Protein AF-D1CE27-F1 (afdb_monomer_lite)

Structure (mmCIF, N/CA/C/O backbone):
data_AF-D1CE27-F1
#
_entry.id   AF-D1CE27-F1
#
loop_
_atom_site.group_PDB
_atom_site.id
_atom_site.type_symbol
_atom_site.label_atom_id
_atom_site.label_alt_id
_atom_site.label_comp_id
_atom_site.label_asym_id
_atom_site.label_entity_id
_atom_site.label_seq_id
_atom_site.pdbx_PDB_ins_code
_atom_site.Cartn_x
_atom_site.Cartn_y
_atom_site.Cartn_z
_atom_site.occupancy
_atom_site.B_iso_or_equiv
_atom_site.auth_seq_id
_atom_site.auth_comp_id
_atom_site.auth_asym_id
_atom_site.auth_atom_id
_atom_site.pdbx_PDB_model_num
ATOM 1 N N . MET A 1 1 ? 50.971 10.036 -30.868 1.00 42.34 1 MET A N 1
ATOM 2 C CA . MET A 1 1 ? 50.004 11.105 -30.540 1.00 42.34 1 MET A CA 1
ATOM 3 C C . MET A 1 1 ? 48.615 10.628 -30.935 1.00 42.34 1 MET A C 1
ATOM 5 O O . MET A 1 1 ? 48.272 10.654 -32.108 1.00 42.34 1 MET A O 1
ATOM 9 N N . SER A 1 2 ? 47.862 10.082 -29.981 1.00 42.66 2 SER A N 1
ATOM 10 C CA . SER A 1 2 ? 46.478 9.642 -30.173 1.00 42.66 2 SER A CA 1
ATOM 11 C C . SER A 1 2 ? 45.560 10.863 -30.119 1.00 42.66 2 SER A C 1
ATOM 13 O O . SER A 1 2 ? 45.351 11.452 -29.061 1.00 42.66 2 SER A O 1
ATOM 15 N N . GLY A 1 3 ? 45.045 11.283 -31.276 1.00 44.44 3 GLY A N 1
ATOM 16 C CA . GLY A 1 3 ? 44.043 12.343 -31.346 1.00 44.44 3 GLY A CA 1
ATOM 17 C C . GLY A 1 3 ? 42.770 11.903 -30.628 1.00 44.44 3 GLY A C 1
ATOM 18 O O . GLY A 1 3 ? 42.141 10.922 -31.026 1.00 44.44 3 GLY A O 1
ATOM 19 N N . ILE A 1 4 ? 42.394 12.620 -29.570 1.00 43.59 4 ILE A N 1
ATOM 20 C CA . ILE A 1 4 ? 41.091 12.473 -28.922 1.00 43.59 4 ILE A CA 1
ATOM 21 C C . ILE A 1 4 ? 40.048 12.911 -29.956 1.00 43.59 4 ILE A C 1
ATOM 23 O O . ILE A 1 4 ? 39.836 14.104 -30.171 1.00 43.59 4 ILE A O 1
ATOM 27 N N . ARG A 1 5 ? 39.421 11.949 -30.648 1.00 45.38 5 ARG A N 1
ATOM 28 C CA . ARG A 1 5 ? 38.215 12.218 -31.438 1.00 45.38 5 ARG A CA 1
ATOM 29 C C . ARG A 1 5 ? 37.127 12.633 -30.460 1.00 45.38 5 ARG A C 1
ATOM 31 O O . ARG A 1 5 ? 36.510 11.787 -29.818 1.00 45.38 5 ARG A O 1
ATOM 38 N N . VAL A 1 6 ? 36.892 13.936 -30.361 1.00 44.88 6 VAL A N 1
ATOM 39 C CA . VAL A 1 6 ? 35.647 14.471 -29.820 1.00 44.88 6 VAL A CA 1
ATOM 40 C C . VAL A 1 6 ? 34.562 14.024 -30.793 1.00 44.88 6 VAL A C 1
ATOM 42 O O . VAL A 1 6 ? 34.416 14.590 -31.874 1.00 44.88 6 VAL A O 1
ATOM 45 N N . THR A 1 7 ? 33.862 12.937 -30.469 1.00 57.25 7 THR A N 1
ATOM 46 C CA . THR A 1 7 ? 32.623 12.586 -31.162 1.00 57.25 7 THR A CA 1
ATOM 47 C C . THR A 1 7 ? 31.705 13.786 -31.012 1.00 57.25 7 THR A C 1
ATOM 49 O O . THR A 1 7 ? 31.357 14.149 -29.886 1.00 57.25 7 THR A O 1
ATOM 52 N N . SER A 1 8 ? 31.400 14.449 -32.127 1.00 57.78 8 SER A N 1
ATOM 53 C CA . SER A 1 8 ? 30.480 15.576 -32.158 1.00 57.78 8 SER A CA 1
ATOM 54 C C . SER A 1 8 ? 29.215 15.192 -31.399 1.00 57.78 8 SER A C 1
ATOM 56 O O . SER A 1 8 ? 28.663 14.107 -31.589 1.00 57.78 8 SER A O 1
ATOM 58 N N . TYR A 1 9 ? 28.809 16.056 -30.472 1.00 59.25 9 TYR A N 1
ATOM 59 C CA . TYR A 1 9 ? 27.619 15.862 -29.659 1.00 59.25 9 TYR A CA 1
ATOM 60 C C . TYR A 1 9 ? 26.409 15.865 -30.598 1.00 59.25 9 TYR A C 1
ATOM 62 O O . TYR A 1 9 ? 25.893 16.923 -30.952 1.00 59.25 9 TYR A O 1
ATOM 70 N N . GLN A 1 10 ? 25.994 14.689 -31.073 1.00 70.81 10 GLN A N 1
ATOM 71 C CA . GLN A 1 10 ? 24.724 14.556 -31.771 1.00 70.81 10 GLN A CA 1
ATOM 72 C C . GLN A 1 10 ? 23.643 14.914 -30.751 1.00 70.81 10 GLN A C 1
ATOM 74 O O . GLN A 1 10 ? 23.506 14.264 -29.709 1.00 70.81 10 GLN A O 1
ATOM 79 N N . GLY A 1 11 ? 22.954 16.030 -31.002 1.00 79.31 11 GLY A N 1
ATOM 80 C CA . GLY A 1 11 ? 21.844 16.475 -30.170 1.00 79.31 11 GLY A CA 1
ATOM 81 C C . GLY A 1 11 ? 20.825 15.349 -30.016 1.00 79.31 11 GLY A C 1
ATOM 82 O O . GLY A 1 11 ? 20.609 14.574 -30.946 1.00 79.31 11 GLY A O 1
ATOM 83 N N . VAL A 1 12 ? 20.228 15.234 -28.828 1.00 83.88 12 VAL A N 1
ATOM 84 C CA . VAL A 1 12 ? 19.173 14.242 -28.595 1.00 83.88 12 VAL A CA 1
ATOM 85 C C . VAL A 1 12 ? 18.001 14.563 -29.519 1.00 83.88 12 VAL A C 1
ATOM 87 O O . VAL A 1 12 ? 17.524 15.697 -29.522 1.00 83.88 12 VAL A O 1
ATOM 90 N N . ASP A 1 13 ? 17.537 13.581 -30.293 1.00 89.75 13 ASP A N 1
ATOM 91 C CA . ASP A 1 13 ? 16.395 13.761 -31.189 1.00 89.75 13 ASP A CA 1
ATOM 92 C C . ASP A 1 13 ? 15.108 13.997 -30.366 1.00 89.75 13 ASP A C 1
ATOM 94 O O . ASP A 1 13 ? 14.657 13.081 -29.664 1.00 89.75 13 ASP A O 1
ATOM 98 N N . PRO A 1 14 ? 14.480 15.191 -30.437 1.00 92.75 14 PRO A N 1
ATOM 99 C CA . PRO A 1 14 ? 13.292 15.514 -29.646 1.00 92.75 14 PRO A CA 1
ATOM 100 C C . PRO A 1 14 ? 12.110 14.577 -29.926 1.00 92.75 14 PRO A C 1
ATOM 102 O O . PRO A 1 14 ? 11.254 14.374 -29.061 1.00 92.75 14 PRO A O 1
ATOM 105 N N . ARG A 1 15 ? 12.071 13.951 -31.108 1.00 92.94 15 ARG A N 1
ATOM 106 C CA . ARG A 1 15 ? 11.017 13.008 -31.502 1.00 92.94 15 ARG A CA 1
ATOM 107 C C . ARG A 1 15 ? 10.987 11.764 -30.613 1.00 92.94 15 ARG A C 1
ATOM 109 O O . ARG A 1 15 ? 9.914 11.208 -30.394 1.00 92.94 15 ARG A O 1
ATOM 116 N N . ARG A 1 16 ? 12.128 11.357 -30.037 1.00 90.00 16 ARG A N 1
ATOM 117 C CA . ARG A 1 16 ? 12.196 10.218 -29.103 1.00 90.00 16 ARG A CA 1
ATOM 118 C C . ARG A 1 16 ? 11.459 10.493 -27.795 1.00 90.00 16 ARG A C 1
ATOM 120 O O . ARG A 1 16 ? 10.791 9.601 -27.278 1.00 90.00 16 ARG A O 1
ATOM 127 N N . PHE A 1 17 ? 11.514 11.723 -27.286 1.00 93.81 17 PHE A N 1
ATOM 128 C CA . PHE A 1 17 ? 10.766 12.101 -26.084 1.00 93.81 17 PHE A CA 1
ATOM 129 C C . PHE A 1 17 ? 9.259 12.140 -26.337 1.00 93.81 17 PHE A C 1
ATOM 131 O O . PHE A 1 17 ? 8.487 11.696 -25.490 1.00 93.81 17 PHE A O 1
ATOM 138 N N . ILE A 1 18 ? 8.842 12.602 -27.521 1.00 95.56 18 ILE A N 1
ATOM 139 C CA . ILE A 1 18 ? 7.433 12.577 -27.937 1.00 95.56 18 ILE A CA 1
ATOM 140 C C . ILE A 1 18 ? 6.941 11.128 -28.057 1.00 95.56 18 ILE A C 1
ATOM 142 O O . ILE A 1 18 ? 5.875 10.805 -27.536 1.00 95.56 18 ILE A O 1
ATOM 146 N N . ALA A 1 19 ? 7.731 10.237 -28.667 1.00 93.62 19 ALA A N 1
ATOM 147 C CA . ALA A 1 19 ? 7.418 8.808 -28.724 1.00 93.62 19 ALA A CA 1
ATOM 148 C C . ALA A 1 19 ? 7.296 8.190 -27.320 1.00 93.62 19 ALA A C 1
ATOM 150 O O . ALA A 1 19 ? 6.345 7.459 -27.055 1.00 93.62 19 ALA A O 1
ATOM 151 N N . GLY A 1 20 ? 8.202 8.538 -26.398 1.00 92.69 20 GLY A N 1
ATOM 152 C CA . GLY A 1 20 ? 8.133 8.121 -24.996 1.00 92.69 20 GLY A CA 1
ATOM 153 C C . GLY A 1 20 ? 6.861 8.594 -24.287 1.00 92.69 20 GLY A C 1
ATOM 154 O O . GLY A 1 20 ? 6.194 7.796 -23.627 1.00 92.69 20 GLY A O 1
ATOM 155 N N . PHE A 1 21 ? 6.482 9.863 -24.465 1.00 95.94 21 PHE A N 1
ATOM 156 C CA . PHE A 1 21 ? 5.242 10.432 -23.926 1.00 95.94 21 PHE A CA 1
ATOM 157 C C . PHE A 1 21 ? 3.998 9.705 -24.456 1.00 95.94 21 PHE A C 1
ATOM 159 O O . PHE A 1 21 ? 3.136 9.284 -23.680 1.00 95.94 21 PHE A O 1
ATOM 166 N N . LEU A 1 22 ? 3.924 9.507 -25.777 1.00 96.56 22 LEU A N 1
ATOM 167 C CA . LEU A 1 22 ? 2.814 8.805 -26.424 1.00 96.56 22 LEU A CA 1
ATOM 168 C C . LEU A 1 22 ? 2.750 7.334 -26.017 1.00 96.56 22 LEU A C 1
ATOM 170 O O . LEU A 1 22 ? 1.651 6.813 -25.834 1.00 96.56 22 LEU A O 1
ATOM 174 N N . ALA A 1 23 ? 3.892 6.675 -25.806 1.00 94.88 23 ALA A N 1
ATOM 175 C CA . ALA A 1 23 ? 3.933 5.320 -25.268 1.00 94.88 23 ALA A CA 1
ATOM 176 C C . ALA A 1 23 ? 3.312 5.256 -23.866 1.00 94.88 23 ALA A C 1
ATOM 178 O O . ALA A 1 23 ? 2.470 4.399 -23.605 1.00 94.88 23 ALA A O 1
ATOM 179 N N . GLY A 1 24 ? 3.638 6.218 -22.996 1.00 92.25 24 GLY A N 1
ATOM 180 C CA . GLY A 1 24 ? 3.011 6.361 -21.681 1.00 92.25 24 GLY A CA 1
ATOM 181 C C . GLY A 1 24 ? 1.487 6.521 -21.752 1.00 92.25 24 GLY A C 1
ATOM 182 O O . GLY A 1 24 ? 0.755 5.802 -21.072 1.00 92.25 24 GLY A O 1
ATOM 183 N N . ILE A 1 25 ? 0.993 7.406 -22.625 1.00 95.31 25 ILE A N 1
ATOM 184 C CA . ILE A 1 25 ? -0.452 7.583 -22.865 1.00 95.31 25 ILE A CA 1
ATOM 185 C C . ILE A 1 25 ? -1.092 6.299 -23.403 1.00 95.31 25 ILE A C 1
ATOM 187 O O . ILE A 1 25 ? -2.183 5.926 -22.971 1.00 95.31 25 ILE A O 1
ATOM 191 N N . SER A 1 26 ? -0.413 5.604 -24.316 1.00 96.38 26 SER A N 1
ATOM 192 C CA . SER A 1 26 ? -0.921 4.383 -24.949 1.00 96.38 26 SER A CA 1
ATOM 193 C C . SER A 1 26 ? -1.110 3.255 -23.932 1.00 96.38 26 SER A C 1
ATOM 195 O O . SER A 1 26 ? -2.104 2.535 -24.001 1.00 96.38 26 SER A O 1
ATOM 197 N N . ILE A 1 27 ? -0.227 3.148 -22.930 1.00 92.62 27 ILE A N 1
ATOM 198 C CA . ILE A 1 27 ? -0.404 2.219 -21.802 1.00 92.62 27 ILE A CA 1
ATOM 199 C C . ILE A 1 27 ? -1.678 2.546 -21.019 1.00 92.62 27 ILE A C 1
ATOM 201 O O . ILE A 1 27 ? -2.446 1.640 -20.707 1.00 92.62 27 ILE A O 1
ATOM 205 N N . VAL A 1 28 ? -1.936 3.823 -20.714 1.00 91.00 28 VAL A N 1
ATOM 206 C CA . VAL A 1 28 ? -3.157 4.220 -19.990 1.00 91.00 28 VAL A CA 1
ATOM 207 C C . VAL A 1 28 ? -4.399 3.895 -20.806 1.00 91.00 28 VAL A C 1
ATOM 209 O O . VAL A 1 28 ? -5.329 3.307 -20.267 1.00 91.00 28 VAL A O 1
ATOM 212 N N . LEU A 1 29 ? -4.409 4.217 -22.103 1.00 92.06 29 LEU A N 1
ATOM 213 C CA . LEU A 1 29 ? -5.521 3.865 -22.991 1.00 92.06 29 LEU A CA 1
ATOM 214 C C . LEU A 1 29 ? -5.765 2.356 -23.011 1.00 92.06 29 LEU A C 1
ATOM 216 O O . LEU A 1 29 ? -6.909 1.921 -22.911 1.00 92.06 29 LEU A O 1
ATOM 220 N N . PHE A 1 30 ? -4.698 1.562 -23.088 1.00 92.06 30 PHE A N 1
ATOM 221 C CA . PHE A 1 30 ? -4.786 0.107 -23.066 1.00 92.06 30 PHE A CA 1
ATOM 222 C C . PHE A 1 30 ? -5.355 -0.421 -21.740 1.00 92.06 30 PHE A C 1
ATOM 224 O O . PHE A 1 30 ? -6.255 -1.258 -21.746 1.00 92.06 30 PHE A O 1
ATOM 231 N N . LEU A 1 31 ? -4.901 0.106 -20.599 1.00 88.62 31 LEU A N 1
ATOM 232 C CA . LEU A 1 31 ? -5.427 -0.267 -19.282 1.00 88.62 31 LEU A CA 1
ATOM 233 C C . LEU A 1 31 ? -6.888 0.153 -19.096 1.00 88.62 31 LEU A C 1
ATOM 235 O O . LEU A 1 31 ? -7.681 -0.627 -18.574 1.00 88.62 31 LEU A O 1
ATOM 239 N N . LEU A 1 32 ? -7.264 1.353 -19.546 1.00 88.25 32 LEU A N 1
ATOM 240 C CA . LEU A 1 32 ? -8.654 1.813 -19.526 1.00 88.25 32 LEU A CA 1
ATOM 241 C C . LEU A 1 32 ? -9.537 0.949 -20.425 1.00 88.25 32 LEU A C 1
ATOM 243 O O . LEU A 1 32 ? -10.666 0.660 -20.047 1.00 88.25 32 LEU A O 1
ATOM 247 N N . LEU A 1 33 ? -9.031 0.500 -21.576 1.00 88.25 33 LEU A N 1
ATOM 248 C CA . LEU A 1 33 ? -9.747 -0.418 -22.458 1.00 88.25 33 LEU A CA 1
ATOM 249 C C . LEU A 1 33 ? -9.967 -1.777 -21.782 1.00 88.25 33 LEU A C 1
ATOM 251 O O . LEU A 1 33 ? -11.083 -2.288 -21.809 1.00 88.25 33 LEU A O 1
ATOM 255 N N . ILE A 1 34 ? -8.939 -2.336 -21.131 1.00 86.50 34 ILE A N 1
ATOM 256 C CA . ILE A 1 34 ? -9.069 -3.576 -20.349 1.00 86.50 34 ILE A CA 1
ATOM 257 C C . ILE A 1 34 ? -10.087 -3.391 -19.226 1.00 86.50 34 ILE A C 1
ATOM 259 O O . ILE A 1 34 ? -10.977 -4.221 -19.065 1.00 86.50 34 ILE A O 1
ATOM 263 N N . PHE A 1 35 ? -9.986 -2.306 -18.458 1.00 81.88 35 PHE A N 1
ATOM 264 C CA . PHE A 1 35 ? -10.906 -2.040 -17.358 1.00 81.88 35 PHE A CA 1
ATOM 265 C C . PHE A 1 35 ? -12.338 -1.842 -17.856 1.00 81.88 35 PHE A C 1
ATOM 267 O O . PHE A 1 35 ? -13.260 -2.420 -17.293 1.00 81.88 35 PHE A O 1
ATOM 274 N N . ALA A 1 36 ? -12.531 -1.091 -18.940 1.00 82.38 36 ALA A N 1
ATOM 275 C CA . ALA A 1 36 ? -13.829 -0.931 -19.578 1.00 82.38 36 ALA A CA 1
ATOM 276 C C . ALA A 1 36 ? -14.390 -2.281 -20.034 1.00 82.38 36 ALA A C 1
ATOM 278 O O . ALA A 1 36 ? -15.572 -2.528 -19.843 1.00 82.38 36 ALA A O 1
ATOM 279 N N . LEU A 1 37 ? -13.555 -3.179 -20.565 1.00 83.38 37 LEU A N 1
ATOM 280 C CA . LEU A 1 37 ? -13.966 -4.522 -20.971 1.00 83.38 37 LEU A CA 1
ATOM 281 C C . LEU A 1 37 ? -14.312 -5.409 -19.764 1.00 83.38 37 LEU A C 1
ATOM 283 O O . LEU A 1 37 ? -15.305 -6.131 -19.808 1.00 83.38 37 LEU A O 1
ATOM 287 N N . LEU A 1 38 ? -13.563 -5.323 -18.662 1.00 81.38 38 LEU A N 1
ATOM 288 C CA . LEU A 1 38 ? -13.864 -6.032 -17.411 1.00 81.38 38 LEU A CA 1
ATOM 289 C C . LEU A 1 38 ? -15.158 -5.530 -16.760 1.00 81.38 38 LEU A C 1
ATOM 291 O O . LEU A 1 38 ? -16.004 -6.327 -16.366 1.00 81.38 38 LEU A O 1
ATOM 295 N N . VAL A 1 39 ? -15.347 -4.212 -16.686 1.00 77.69 39 VAL A N 1
ATOM 296 C CA . VAL A 1 39 ? -16.586 -3.609 -16.177 1.00 77.69 39 VAL A CA 1
ATOM 297 C C . VAL A 1 39 ? -17.750 -3.921 -17.103 1.00 77.69 39 VAL A C 1
ATOM 299 O O . VAL A 1 39 ? -18.829 -4.244 -16.624 1.00 77.69 39 VAL A O 1
ATOM 302 N N . PHE A 1 40 ? -17.543 -3.872 -18.419 1.00 78.94 40 PHE A N 1
ATOM 303 C CA . PHE A 1 40 ? -18.570 -4.244 -19.378 1.00 78.94 40 PHE A CA 1
ATOM 304 C C . PHE A 1 40 ? -18.945 -5.712 -19.212 1.00 78.94 40 PHE A C 1
ATOM 306 O O . PHE A 1 40 ? -20.118 -6.001 -19.097 1.00 78.94 40 PHE A O 1
ATOM 313 N N . THR A 1 41 ? -17.992 -6.639 -19.114 1.00 79.31 41 THR A N 1
ATOM 314 C CA . THR A 1 41 ? -18.294 -8.073 -18.945 1.00 79.31 41 THR A CA 1
ATOM 315 C C . THR A 1 41 ? -18.958 -8.391 -17.601 1.00 79.31 41 THR A C 1
ATOM 317 O O . THR A 1 41 ? -19.966 -9.097 -17.585 1.00 79.31 41 THR A O 1
ATOM 320 N N . GLY A 1 42 ? -18.463 -7.841 -16.488 1.00 75.75 42 GLY A N 1
ATOM 321 C CA . GLY A 1 42 ? -19.061 -8.035 -15.161 1.00 75.75 42 GLY A CA 1
ATOM 322 C C . GLY A 1 42 ? -20.423 -7.350 -15.014 1.00 75.75 42 GLY A C 1
ATOM 323 O O . GLY A 1 42 ? -21.410 -7.984 -14.646 1.00 75.75 42 GLY A O 1
ATOM 324 N N . GLY A 1 43 ? -20.497 -6.070 -15.379 1.00 76.12 43 GLY A N 1
ATOM 325 C CA . GLY A 1 43 ? -21.721 -5.274 -15.323 1.00 76.12 43 GLY A CA 1
ATOM 326 C C . GLY A 1 43 ? -22.778 -5.740 -16.321 1.00 76.12 43 GLY A C 1
ATOM 327 O O . GLY A 1 43 ? -23.964 -5.694 -16.011 1.00 76.12 43 GLY A O 1
ATOM 328 N N . PHE A 1 44 ? -22.386 -6.259 -17.488 1.00 78.69 44 PHE A N 1
ATOM 329 C CA . PHE A 1 44 ? -23.314 -6.891 -18.428 1.00 78.69 44 PHE A CA 1
ATOM 330 C C . PHE A 1 44 ? -23.961 -8.128 -17.813 1.00 78.69 44 PHE A C 1
ATOM 332 O O . PHE A 1 44 ? -25.160 -8.321 -17.989 1.00 78.69 44 PHE A O 1
ATOM 339 N N . TRP A 1 45 ? -23.217 -8.931 -17.048 1.00 79.00 45 TRP A N 1
ATOM 340 C CA . TRP A 1 45 ? -23.789 -10.093 -16.370 1.00 79.00 45 TRP A CA 1
ATOM 341 C C . TRP A 1 45 ? -24.781 -9.701 -15.271 1.00 79.00 45 TRP A C 1
ATOM 343 O O . TRP A 1 45 ? -25.880 -10.252 -15.219 1.00 79.00 45 TRP A O 1
ATOM 353 N N . GLU A 1 46 ? -24.443 -8.715 -14.435 1.00 75.69 46 GLU A N 1
ATOM 354 C CA . GLU A 1 46 ? -25.376 -8.173 -13.436 1.00 75.69 46 GLU A CA 1
ATOM 355 C C . GLU A 1 46 ? -26.610 -7.555 -14.097 1.00 75.69 46 GLU A C 1
ATOM 357 O O . GLU A 1 46 ? -27.733 -7.859 -13.707 1.00 75.69 46 GLU A O 1
ATOM 362 N N . THR A 1 47 ? -26.418 -6.787 -15.173 1.00 77.50 47 THR A N 1
ATOM 363 C CA . THR A 1 47 ? -27.519 -6.188 -15.938 1.00 77.50 47 THR A CA 1
ATOM 364 C C . THR A 1 47 ? -28.403 -7.268 -16.557 1.00 77.50 47 THR A C 1
ATOM 366 O O . THR A 1 47 ? -29.620 -7.174 -16.472 1.00 77.50 47 THR A O 1
ATOM 369 N N . LEU A 1 48 ? -27.834 -8.325 -17.146 1.00 80.00 48 LEU A N 1
ATOM 370 C CA . LEU A 1 48 ? -28.609 -9.456 -17.662 1.00 80.00 48 LEU A CA 1
ATOM 371 C C . LEU A 1 48 ? -29.375 -10.167 -16.548 1.00 80.00 48 LEU A C 1
ATOM 373 O O . LEU A 1 48 ? -30.530 -10.542 -16.753 1.00 80.00 48 LEU A O 1
ATOM 377 N N . ARG A 1 49 ? -28.765 -10.329 -15.369 1.00 81.00 49 ARG A N 1
ATOM 378 C CA . ARG A 1 49 ? -29.429 -10.908 -14.200 1.00 81.00 49 ARG A CA 1
ATOM 379 C C . ARG A 1 49 ? -30.616 -10.048 -13.778 1.00 81.00 49 ARG A C 1
ATOM 381 O O . ARG A 1 49 ? -31.724 -10.571 -13.671 1.00 81.00 49 ARG A O 1
ATOM 388 N N . ASP A 1 50 ? -30.422 -8.748 -13.613 1.00 77.31 50 ASP A N 1
ATOM 389 C CA . ASP A 1 50 ? -31.463 -7.817 -13.176 1.00 77.31 50 ASP A CA 1
ATOM 390 C C . ASP A 1 50 ? -32.577 -7.678 -14.218 1.00 77.31 50 ASP A C 1
ATOM 392 O O . ASP A 1 50 ? -33.761 -7.728 -13.880 1.00 77.31 50 ASP A O 1
ATOM 396 N N . VAL A 1 51 ? -32.221 -7.622 -15.502 1.00 77.94 51 VAL A N 1
ATOM 397 C CA . VAL A 1 51 ? -33.185 -7.632 -16.605 1.00 77.94 51 VAL A CA 1
ATOM 398 C C . VAL A 1 51 ? -33.958 -8.954 -16.639 1.00 77.94 51 VAL A C 1
ATOM 400 O O . VAL A 1 51 ? -35.169 -8.933 -16.837 1.00 77.94 51 VAL A O 1
ATOM 403 N N . SER A 1 52 ? -33.327 -10.104 -16.370 1.00 78.94 52 SER A N 1
ATOM 404 C CA . SER A 1 52 ? -34.038 -11.391 -16.290 1.00 78.94 52 SER A CA 1
ATOM 405 C C . SER A 1 52 ? -35.079 -11.427 -15.162 1.00 78.94 52 SER A C 1
ATOM 407 O O . SER A 1 52 ? -36.140 -12.035 -15.322 1.00 78.94 52 SER A O 1
ATOM 409 N N . PHE A 1 53 ? -34.823 -10.728 -14.050 1.00 74.62 53 PHE A N 1
ATOM 410 C CA . PHE A 1 53 ? -35.790 -10.553 -12.967 1.00 74.62 53 PHE A CA 1
ATOM 411 C C . PHE A 1 53 ? -36.908 -9.572 -13.346 1.00 74.62 53 PHE A C 1
ATOM 413 O O . PHE A 1 53 ? -38.071 -9.854 -13.071 1.00 74.62 53 PHE A O 1
ATOM 420 N N . GLN A 1 54 ? -36.593 -8.465 -14.023 1.00 74.62 54 GLN A N 1
ATOM 421 C CA . GLN A 1 54 ? -37.570 -7.432 -14.401 1.00 74.62 54 GLN A CA 1
ATOM 422 C C . GLN A 1 54 ? -38.421 -7.781 -15.635 1.00 74.62 54 GLN A C 1
ATOM 424 O O . GLN A 1 54 ? -39.536 -7.284 -15.787 1.00 74.62 54 GLN A O 1
ATOM 429 N N . ILE A 1 55 ? -37.964 -8.684 -16.506 1.00 77.12 55 ILE A N 1
ATOM 430 C CA . ILE A 1 55 ? -38.817 -9.248 -17.566 1.00 77.12 55 ILE A CA 1
ATOM 431 C C . ILE A 1 55 ? -39.998 -9.998 -16.946 1.00 77.12 55 ILE A C 1
ATOM 433 O O . ILE A 1 55 ? -41.111 -9.936 -17.467 1.00 77.12 55 ILE A O 1
ATOM 437 N N . ARG A 1 56 ? -39.797 -10.652 -15.792 1.00 77.06 56 ARG A N 1
ATOM 438 C CA . ARG A 1 56 ? -40.890 -11.323 -15.068 1.00 77.06 56 ARG A CA 1
ATOM 439 C C . ARG A 1 56 ? -41.952 -10.345 -14.562 1.00 77.06 56 ARG A C 1
ATOM 441 O O . ARG A 1 56 ? -43.073 -10.771 -14.317 1.00 77.06 56 ARG A O 1
ATOM 448 N N . SER A 1 57 ? -41.629 -9.056 -14.442 1.00 77.69 57 SER A N 1
ATOM 449 C CA . SER A 1 57 ? -42.563 -7.995 -14.051 1.00 77.69 57 SER A CA 1
ATOM 450 C C . SER A 1 57 ? -43.151 -7.214 -15.238 1.00 77.69 57 SER A C 1
ATOM 452 O O . SER A 1 57 ? -43.762 -6.171 -15.030 1.00 77.69 57 SER A O 1
ATOM 454 N N . GLY A 1 58 ? -42.996 -7.700 -16.479 1.00 85.00 58 GLY A N 1
ATOM 455 C CA . GLY A 1 58 ? -43.693 -7.166 -17.659 1.00 85.00 58 GLY A CA 1
ATOM 456 C C . GLY A 1 58 ? -43.005 -6.003 -18.383 1.00 85.00 58 GLY A C 1
ATOM 457 O O . GLY A 1 58 ? -43.587 -5.437 -19.309 1.00 85.00 58 GLY A O 1
ATOM 458 N N . HIS A 1 59 ? -41.773 -5.640 -18.015 1.00 84.00 59 HIS A N 1
ATOM 459 C CA . HIS A 1 59 ? -40.997 -4.644 -18.761 1.00 84.00 59 HIS A CA 1
ATOM 460 C C . HIS A 1 59 ? -40.329 -5.258 -19.998 1.00 84.00 59 HIS A C 1
ATOM 462 O O . HIS A 1 59 ? -39.884 -6.406 -19.982 1.00 84.00 59 HIS A O 1
ATOM 468 N N . SER A 1 60 ? -40.223 -4.482 -21.082 1.00 87.81 60 SER A N 1
ATOM 469 C CA . SER A 1 60 ? -39.542 -4.948 -22.292 1.00 87.81 60 SER A CA 1
ATOM 470 C C . SER A 1 60 ? -38.027 -5.032 -22.063 1.00 87.81 60 SER A C 1
ATOM 472 O O . SER A 1 60 ? -37.412 -4.080 -21.578 1.00 87.81 60 SER A O 1
ATOM 474 N N . PHE A 1 61 ? -37.409 -6.153 -22.448 1.00 83.12 61 PHE A N 1
ATOM 475 C CA . PHE A 1 61 ? -35.951 -6.347 -22.392 1.00 83.12 61 PHE A CA 1
ATOM 476 C C . PHE A 1 61 ? -35.198 -5.173 -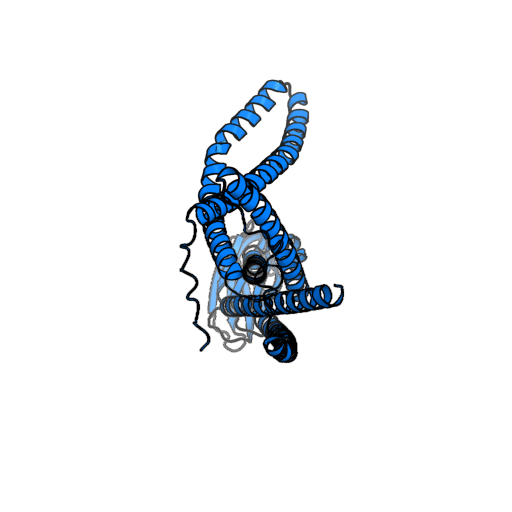23.033 1.00 83.12 61 PHE A C 1
ATOM 478 O O . PHE A 1 61 ? -34.260 -4.622 -22.458 1.00 83.12 61 PHE A O 1
ATOM 485 N N . TRP A 1 62 ? -35.658 -4.756 -24.214 1.00 87.19 62 TRP A N 1
ATOM 486 C CA . TRP A 1 62 ? -35.010 -3.719 -25.004 1.00 87.19 62 TRP A CA 1
ATOM 487 C C . TRP A 1 62 ? -35.030 -2.354 -24.322 1.00 87.19 62 TRP A C 1
ATOM 489 O O . TRP A 1 62 ? -34.006 -1.678 -24.336 1.00 87.19 62 TRP A O 1
ATOM 499 N N . SER A 1 63 ? -36.136 -1.957 -23.681 1.00 85.94 63 SER A N 1
ATOM 500 C CA . SER A 1 63 ? -36.197 -0.664 -22.984 1.00 85.94 63 SER A CA 1
ATOM 501 C C . SER A 1 63 ? -35.212 -0.592 -21.820 1.00 85.94 63 SER A C 1
ATOM 503 O O . SER A 1 63 ? -34.546 0.427 -21.652 1.00 85.94 63 SER A O 1
ATOM 505 N N . LEU A 1 64 ? -35.079 -1.679 -21.054 1.00 80.31 64 LEU A N 1
ATOM 506 C CA . LEU A 1 64 ? -34.153 -1.748 -19.924 1.00 80.31 64 LEU A CA 1
ATOM 507 C C . LEU A 1 64 ? -32.694 -1.748 -20.393 1.00 80.31 64 LEU A C 1
ATOM 509 O O . LEU A 1 64 ? -31.880 -0.986 -19.877 1.00 80.31 64 LEU A O 1
ATOM 513 N N . LEU A 1 65 ? -32.379 -2.530 -21.430 1.00 81.88 65 LEU A N 1
ATOM 514 C CA . LEU A 1 65 ? -31.040 -2.565 -22.018 1.00 81.88 65 LEU A CA 1
ATOM 515 C C . LEU A 1 65 ? -30.623 -1.185 -22.558 1.00 81.88 65 LEU A C 1
ATOM 517 O O . LEU A 1 65 ? -29.523 -0.716 -22.270 1.00 81.88 65 LEU A O 1
ATOM 521 N N . LEU A 1 66 ? -31.509 -0.515 -23.306 1.00 87.56 66 LEU A N 1
ATOM 522 C CA . LEU A 1 66 ? -31.271 0.829 -23.847 1.00 87.56 66 LEU A CA 1
ATOM 523 C C . LEU A 1 66 ? -31.072 1.872 -22.743 1.00 87.56 66 LEU A C 1
ATOM 525 O O . LEU A 1 66 ? -30.213 2.744 -22.878 1.00 87.56 66 LEU A O 1
ATOM 529 N N . GLN A 1 67 ? -31.835 1.790 -21.650 1.00 86.56 67 GLN A N 1
ATOM 530 C CA . GLN A 1 67 ? -31.700 2.710 -20.523 1.00 86.56 67 GLN A CA 1
ATOM 531 C C . GLN A 1 67 ? -30.348 2.547 -19.816 1.00 86.56 67 GLN A C 1
ATOM 533 O O . GLN A 1 67 ? -29.665 3.550 -19.593 1.00 86.56 67 GLN A O 1
ATOM 538 N N . SER A 1 68 ? -29.924 1.310 -19.544 1.00 78.62 68 SER A N 1
ATOM 539 C CA . SER A 1 68 ? -28.611 1.026 -18.952 1.00 78.62 68 SER A CA 1
ATOM 540 C C . SER A 1 68 ? -27.470 1.489 -19.860 1.00 78.62 68 SER A C 1
ATOM 542 O O . SER A 1 68 ? -26.583 2.210 -19.406 1.00 78.62 68 SER A O 1
ATOM 544 N N . LEU A 1 69 ? -27.535 1.187 -21.164 1.00 82.38 69 LEU A N 1
ATOM 545 C CA . LEU A 1 69 ? -26.556 1.656 -22.156 1.00 82.38 69 LEU A CA 1
ATOM 546 C C . LEU A 1 69 ? -26.456 3.183 -22.192 1.00 82.38 69 LEU A C 1
ATOM 548 O O . LEU A 1 69 ? -25.354 3.735 -22.207 1.00 82.38 69 LEU A O 1
ATOM 552 N N . LYS A 1 70 ? -27.599 3.878 -22.170 1.00 87.50 70 LYS A N 1
ATOM 553 C CA . LYS A 1 70 ? -27.639 5.343 -22.138 1.00 87.50 70 LYS A CA 1
ATOM 554 C C . LYS A 1 70 ? -26.979 5.887 -20.871 1.00 87.50 70 LYS A C 1
ATOM 556 O O . LYS A 1 70 ? -26.209 6.839 -20.962 1.00 87.50 70 LYS A O 1
ATOM 561 N N . GLN A 1 71 ? -27.237 5.289 -19.709 1.00 84.62 71 GLN A N 1
ATOM 562 C CA . GLN A 1 71 ? -26.624 5.715 -18.450 1.00 84.62 71 GLN A CA 1
ATOM 563 C C . GLN A 1 71 ? -25.104 5.494 -18.451 1.00 84.62 71 GLN A C 1
ATOM 565 O O . GLN A 1 71 ? -24.358 6.389 -18.051 1.00 84.62 71 GLN A O 1
ATOM 570 N N . THR A 1 72 ? -24.631 4.364 -18.982 1.00 80.81 72 THR A N 1
ATOM 571 C CA . THR A 1 72 ? -23.195 4.099 -19.149 1.00 80.81 72 THR A CA 1
ATOM 572 C C . THR A 1 72 ? -22.546 5.109 -20.097 1.00 80.81 72 THR A C 1
ATOM 574 O O . THR A 1 72 ? -21.534 5.712 -19.738 1.00 80.81 72 THR A O 1
ATOM 577 N N . LEU A 1 73 ? -23.146 5.374 -21.264 1.00 83.38 73 LEU A N 1
ATOM 578 C CA . LEU A 1 73 ? -22.636 6.358 -22.229 1.00 83.38 73 LEU A CA 1
ATOM 579 C C . LEU A 1 73 ? -22.571 7.773 -21.639 1.00 83.38 73 LEU A C 1
ATOM 581 O O . LEU A 1 73 ? -21.598 8.486 -21.871 1.00 83.38 73 LEU A O 1
ATOM 585 N N . LEU A 1 74 ? -23.558 8.165 -20.829 1.00 87.38 74 LEU A N 1
ATOM 586 C CA . LEU A 1 74 ? -23.562 9.456 -20.132 1.00 87.38 74 LEU A CA 1
ATOM 587 C C . LEU A 1 74 ? -22.470 9.562 -19.055 1.00 87.38 74 LEU A C 1
ATOM 589 O O . LEU A 1 74 ? -21.978 10.658 -18.795 1.00 87.38 74 LEU A O 1
ATOM 593 N N . SER A 1 75 ? -22.066 8.443 -18.448 1.00 81.81 75 SER A N 1
ATOM 594 C CA . SER A 1 75 ? -20.977 8.393 -17.459 1.00 81.81 75 SER A CA 1
ATOM 595 C C . SER A 1 75 ? -19.574 8.320 -18.079 1.00 81.81 75 SER A C 1
ATOM 597 O O . SER A 1 75 ? -18.574 8.566 -17.407 1.00 81.81 75 SER A O 1
ATOM 599 N N . PHE A 1 76 ? -19.469 8.013 -19.374 1.00 80.56 76 PHE A N 1
ATOM 600 C CA . PHE A 1 76 ? -18.181 7.825 -20.038 1.00 80.56 76 PHE A CA 1
ATOM 601 C C . PHE A 1 76 ? -17.291 9.089 -20.045 1.00 80.56 76 PHE A C 1
ATOM 603 O O . PHE A 1 76 ? -16.099 8.972 -19.746 1.00 80.56 76 PHE A O 1
ATOM 610 N N . PRO A 1 77 ? -17.814 10.311 -20.288 1.00 85.81 77 PRO A N 1
ATOM 611 C CA . PRO A 1 77 ? -17.005 11.527 -20.222 1.00 85.81 77 PRO A CA 1
ATOM 612 C C . PRO A 1 77 ? -16.435 11.801 -18.828 1.00 85.81 77 PRO A C 1
ATOM 614 O O . PRO A 1 77 ? -15.275 12.192 -18.715 1.00 85.81 77 PRO A O 1
ATOM 617 N N . SER A 1 78 ? -17.211 11.578 -17.759 1.00 84.81 78 SER A N 1
ATOM 618 C CA . SER A 1 78 ? -16.724 11.783 -16.388 1.00 84.81 78 SER A CA 1
ATOM 619 C C . SER A 1 78 ? -15.673 10.742 -16.003 1.00 84.81 78 SER A C 1
ATOM 621 O O . SER A 1 78 ? -14.696 11.083 -15.333 1.00 84.81 78 SER A O 1
ATOM 623 N N . TYR A 1 79 ? -15.812 9.507 -16.493 1.00 81.12 79 TYR A N 1
ATOM 624 C CA . TYR A 1 79 ? -14.801 8.462 -16.350 1.00 81.12 79 TYR A CA 1
ATOM 625 C C . TYR A 1 79 ? -13.478 8.837 -17.041 1.00 81.12 79 TYR A C 1
ATOM 627 O O . TYR A 1 79 ? -12.424 8.832 -16.401 1.00 81.12 79 TYR A O 1
ATOM 635 N N . LEU A 1 80 ? -13.519 9.258 -18.311 1.00 83.44 80 LEU A N 1
ATOM 636 C CA . LEU A 1 80 ? -12.328 9.738 -19.026 1.00 83.44 80 LEU A CA 1
ATOM 637 C C . LEU A 1 80 ? -11.706 10.968 -18.357 1.00 83.44 80 LEU A C 1
ATOM 639 O O . LEU A 1 80 ? -10.483 11.080 -18.260 1.00 83.44 80 LEU A O 1
ATOM 643 N N . TRP A 1 81 ? -12.539 11.880 -17.856 1.00 88.88 81 TRP A N 1
ATOM 644 C CA . TRP A 1 81 ? -12.076 13.062 -17.139 1.00 88.88 81 TRP A CA 1
ATOM 645 C C . TRP A 1 81 ? -11.378 12.709 -15.823 1.00 88.88 81 TRP A C 1
ATOM 647 O O . TRP A 1 81 ? -10.364 13.318 -15.486 1.00 88.88 81 TRP A O 1
ATOM 657 N N . SER A 1 82 ? -11.860 11.691 -15.104 1.00 84.62 82 SER A N 1
ATOM 658 C CA . SER A 1 82 ? -11.184 11.153 -13.917 1.00 84.62 82 SER A CA 1
ATOM 659 C C . SER A 1 82 ? -9.804 10.578 -14.267 1.00 84.62 82 SER A C 1
ATOM 661 O O . SER A 1 82 ? -8.829 10.807 -13.548 1.00 84.62 82 SER A O 1
ATOM 663 N N . ALA A 1 83 ? -9.682 9.931 -15.431 1.00 87.75 83 ALA A N 1
ATOM 664 C CA . ALA A 1 83 ? -8.426 9.369 -15.921 1.00 87.75 83 ALA A CA 1
ATOM 665 C C . ALA A 1 83 ? -7.404 10.415 -16.415 1.00 87.75 83 ALA A C 1
ATOM 667 O O . ALA A 1 83 ? -6.243 10.061 -16.634 1.00 87.75 83 ALA A O 1
ATOM 668 N N . ARG A 1 84 ? -7.776 11.702 -16.544 1.00 92.31 84 ARG A N 1
ATOM 669 C CA . ARG A 1 84 ? -6.892 12.775 -17.056 1.00 92.31 84 ARG A CA 1
ATOM 670 C C . ARG A 1 84 ? -5.532 12.805 -16.356 1.00 92.31 84 ARG A C 1
ATOM 672 O O . ARG A 1 84 ? -4.497 12.891 -17.008 1.00 92.31 84 ARG A O 1
ATOM 679 N N . ASN A 1 85 ? -5.528 12.677 -15.028 1.00 90.00 85 ASN A N 1
ATOM 680 C CA . ASN A 1 85 ? -4.304 12.730 -14.235 1.00 90.00 85 ASN A CA 1
ATOM 681 C C . ASN A 1 85 ? -3.422 11.506 -14.516 1.00 90.00 85 ASN A C 1
ATOM 683 O O . ASN A 1 85 ? -2.202 11.630 -14.541 1.00 90.00 85 ASN A O 1
ATOM 687 N N . GLY A 1 86 ? -4.036 10.350 -14.788 1.00 87.75 86 GLY A N 1
ATOM 688 C CA . GLY A 1 86 ? -3.336 9.138 -15.205 1.00 87.75 86 GLY A CA 1
ATOM 689 C C . GLY A 1 86 ? -2.606 9.328 -16.533 1.00 87.75 86 GLY A C 1
ATOM 690 O O . GLY A 1 86 ? -1.429 8.989 -16.621 1.00 87.75 86 GLY A O 1
ATOM 691 N N . PHE A 1 87 ? -3.254 9.947 -17.530 1.00 91.38 87 PHE A N 1
ATOM 692 C CA . PHE A 1 87 ? -2.607 10.278 -18.807 1.00 91.38 87 PHE A CA 1
ATOM 693 C C . PHE A 1 87 ? -1.405 11.206 -18.626 1.00 91.38 87 PHE A C 1
ATOM 695 O O . PHE A 1 87 ? -0.343 10.934 -19.180 1.00 91.38 87 PHE A O 1
ATOM 702 N N . PHE A 1 88 ? -1.544 12.268 -17.824 1.00 92.69 88 PHE A N 1
ATOM 703 C CA . PHE A 1 88 ? -0.435 13.187 -17.554 1.00 92.69 88 PHE A CA 1
ATOM 704 C C . PHE A 1 88 ? 0.724 12.497 -16.829 1.00 92.69 88 PHE A C 1
ATOM 706 O O . PHE A 1 88 ? 1.867 12.612 -17.265 1.00 92.69 88 PHE A O 1
ATOM 713 N N . VAL A 1 89 ? 0.443 11.751 -15.757 1.00 90.06 89 VAL A N 1
ATOM 714 C CA . VAL A 1 89 ? 1.469 11.060 -14.959 1.00 90.06 89 VAL A CA 1
ATOM 715 C C . VAL A 1 89 ? 2.209 10.025 -15.803 1.00 90.06 89 VAL A C 1
ATOM 717 O O . VAL A 1 89 ? 3.437 10.017 -15.815 1.00 90.06 89 VAL A O 1
ATOM 720 N N . MET A 1 90 ? 1.487 9.188 -16.551 1.00 91.06 90 MET A N 1
ATOM 721 C CA . MET A 1 90 ? 2.111 8.159 -17.387 1.00 91.06 90 MET A CA 1
ATOM 722 C C . MET A 1 90 ? 2.807 8.743 -18.613 1.00 91.06 90 MET A C 1
ATOM 724 O O . MET A 1 90 ? 3.845 8.226 -19.014 1.00 91.06 90 MET A O 1
ATOM 728 N N . GLY A 1 91 ? 2.296 9.837 -19.180 1.00 92.88 91 GLY A N 1
ATOM 729 C CA . GLY A 1 91 ? 2.989 10.578 -20.230 1.00 92.88 91 GLY A CA 1
ATOM 730 C C . GLY A 1 91 ? 4.331 11.127 -19.739 1.00 92.88 91 GLY A C 1
ATOM 731 O O . GLY A 1 91 ? 5.360 10.890 -20.369 1.00 92.88 91 GLY A O 1
ATOM 732 N N . ILE A 1 92 ? 4.352 11.796 -18.579 1.00 94.25 92 ILE A N 1
ATOM 733 C CA . ILE A 1 92 ? 5.590 12.300 -17.958 1.00 94.25 92 ILE A CA 1
ATOM 734 C C . ILE A 1 92 ? 6.542 11.144 -17.629 1.00 94.25 92 ILE A C 1
ATOM 736 O O . ILE A 1 92 ? 7.728 11.227 -17.942 1.00 94.25 92 ILE A O 1
ATOM 740 N N . LEU A 1 93 ? 6.034 10.046 -17.060 1.00 92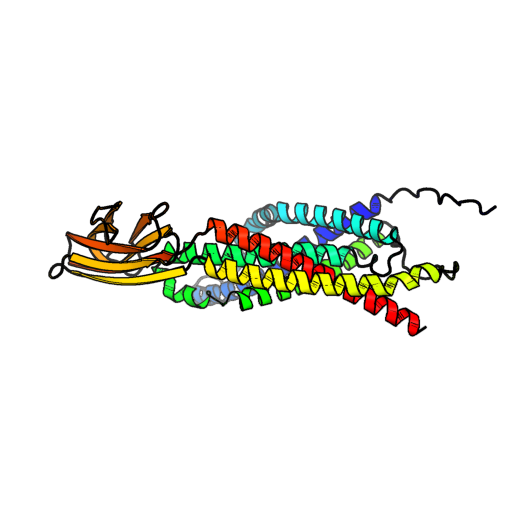.25 93 LEU A N 1
ATOM 741 C CA . LEU A 1 93 ? 6.827 8.840 -16.815 1.00 92.25 93 LEU A CA 1
ATOM 742 C C . LEU A 1 93 ? 7.439 8.306 -18.118 1.00 92.25 93 LEU A C 1
ATOM 744 O O . LEU A 1 93 ? 8.612 7.952 -18.139 1.00 92.25 93 LEU A O 1
ATOM 748 N N . GLY A 1 94 ? 6.682 8.311 -19.215 1.00 93.00 94 GLY A N 1
ATOM 749 C CA . GLY A 1 94 ? 7.159 7.915 -20.536 1.00 93.00 94 GLY A CA 1
ATOM 750 C C . GLY A 1 94 ? 8.291 8.799 -21.073 1.00 93.00 94 GLY A C 1
ATOM 751 O O . GLY A 1 94 ? 9.238 8.281 -21.663 1.00 93.00 94 GLY A O 1
ATOM 752 N N . ILE A 1 95 ? 8.248 10.113 -20.818 1.00 94.12 95 ILE A N 1
ATOM 753 C CA . ILE A 1 95 ? 9.356 11.036 -21.131 1.00 94.12 95 ILE A CA 1
ATOM 754 C C . ILE A 1 95 ? 10.590 10.694 -20.290 1.00 94.12 95 ILE A C 1
ATOM 756 O O . ILE A 1 95 ? 11.694 10.613 -20.827 1.00 94.12 95 ILE A O 1
ATOM 760 N N . ILE A 1 96 ? 10.408 10.475 -18.985 1.00 93.62 96 ILE A N 1
ATOM 761 C CA . ILE A 1 96 ? 11.497 10.124 -18.064 1.00 93.62 96 ILE A CA 1
ATOM 762 C C . ILE A 1 96 ? 12.152 8.804 -18.490 1.00 93.62 96 ILE A C 1
ATOM 764 O O . ILE A 1 96 ? 13.376 8.722 -18.544 1.00 93.62 96 ILE A O 1
ATOM 768 N N . LEU A 1 97 ? 11.363 7.792 -18.857 1.00 92.88 97 LEU A N 1
ATOM 769 C CA . LEU A 1 97 ? 11.882 6.515 -19.350 1.00 92.88 97 LEU A CA 1
ATOM 770 C C . LEU A 1 97 ? 12.643 6.674 -20.669 1.00 92.88 97 LEU A C 1
ATOM 772 O O . LEU A 1 97 ? 13.725 6.110 -20.799 1.00 92.88 97 LEU A O 1
ATOM 776 N N . ALA A 1 98 ? 12.149 7.491 -21.605 1.00 91.62 98 ALA A N 1
ATOM 777 C CA . ALA A 1 98 ? 12.874 7.790 -22.841 1.00 91.62 98 ALA A CA 1
ATOM 778 C C . ALA A 1 98 ? 14.207 8.505 -22.565 1.00 91.62 98 ALA A C 1
ATOM 780 O O . ALA A 1 98 ? 15.217 8.201 -23.196 1.00 91.62 98 ALA A O 1
ATOM 781 N N . PHE A 1 99 ? 14.234 9.419 -21.591 1.00 92.94 99 PHE A N 1
ATOM 782 C CA . PHE A 1 99 ? 15.463 10.078 -21.147 1.00 92.94 99 PHE A CA 1
ATOM 783 C C . PHE A 1 99 ? 16.462 9.097 -20.524 1.00 92.94 99 PHE A C 1
ATOM 785 O O . PHE A 1 99 ? 17.660 9.165 -20.806 1.00 92.94 99 PHE A O 1
ATOM 792 N N . ILE A 1 100 ? 15.977 8.176 -19.689 1.00 91.88 100 ILE A N 1
ATOM 793 C CA . ILE A 1 100 ? 16.795 7.136 -19.061 1.00 91.88 100 ILE A CA 1
ATOM 794 C C . ILE A 1 100 ? 17.352 6.175 -20.115 1.00 91.88 100 ILE A C 1
ATOM 796 O O . ILE A 1 100 ? 18.532 5.848 -20.043 1.00 91.88 100 ILE A O 1
ATOM 800 N N . ASP A 1 101 ? 16.546 5.762 -21.095 1.00 88.56 101 ASP A N 1
ATOM 801 C CA . ASP A 1 101 ? 16.970 4.891 -22.201 1.00 88.56 101 ASP A CA 1
ATOM 802 C C . ASP A 1 101 ? 18.061 5.564 -23.049 1.00 88.56 101 ASP A C 1
ATOM 804 O O . ASP A 1 101 ? 19.117 4.987 -23.303 1.00 88.56 101 ASP A O 1
ATOM 808 N N . GLU A 1 102 ? 17.876 6.841 -23.392 1.00 87.75 102 GLU A N 1
ATOM 809 C CA . GLU A 1 102 ? 18.875 7.628 -24.123 1.00 87.75 102 GLU A CA 1
ATOM 810 C C . GLU A 1 102 ? 20.174 7.810 -23.321 1.00 87.75 102 GLU A C 1
ATOM 812 O O . GLU A 1 102 ? 21.276 7.691 -23.858 1.00 87.75 102 GLU A O 1
ATOM 817 N N . THR A 1 103 ? 20.061 8.064 -22.015 1.00 87.06 103 THR A N 1
ATOM 818 C CA . THR A 1 103 ? 21.222 8.152 -21.119 1.00 87.06 103 THR A CA 1
ATOM 819 C C . THR A 1 103 ? 21.919 6.799 -20.997 1.00 87.06 103 THR A C 1
ATOM 821 O O . THR A 1 103 ? 23.148 6.736 -21.000 1.00 87.06 103 THR A O 1
ATOM 824 N N . GLY A 1 104 ? 21.150 5.712 -20.946 1.00 84.62 104 GLY A N 1
ATOM 825 C CA . GLY A 1 104 ? 21.657 4.349 -20.921 1.00 84.62 104 GLY A CA 1
ATOM 826 C C . GLY A 1 104 ? 22.473 4.018 -22.159 1.00 84.62 104 GLY A C 1
ATOM 827 O O . GLY A 1 104 ? 23.598 3.556 -22.025 1.00 84.62 104 GLY A O 1
ATOM 828 N N . ASN A 1 105 ? 21.998 4.388 -23.346 1.00 80.62 105 ASN A N 1
ATOM 829 C CA . ASN A 1 105 ? 22.738 4.190 -24.597 1.00 80.62 105 ASN A CA 1
ATOM 830 C C . ASN A 1 105 ? 24.085 4.938 -24.634 1.00 80.62 105 ASN A C 1
ATOM 832 O O . ASN A 1 105 ? 25.016 4.528 -25.328 1.00 80.62 105 ASN A O 1
ATOM 836 N N . ARG A 1 106 ? 24.220 6.032 -23.872 1.00 81.38 106 ARG A N 1
ATOM 837 C CA . ARG A 1 106 ? 25.484 6.778 -23.733 1.00 81.38 106 ARG A CA 1
ATOM 838 C C . ARG A 1 106 ? 26.439 6.126 -22.735 1.00 81.38 106 ARG A C 1
ATOM 840 O O . ARG A 1 106 ? 27.658 6.262 -22.863 1.00 81.38 106 ARG A O 1
ATOM 847 N N . LEU A 1 107 ? 25.905 5.422 -21.741 1.00 79.50 107 LEU A N 1
ATOM 848 C CA . LEU A 1 107 ? 26.687 4.679 -20.765 1.00 79.50 107 LEU A CA 1
ATOM 849 C 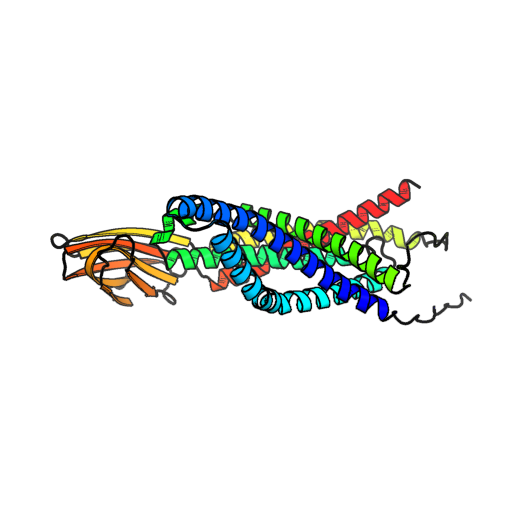C . LEU A 1 107 ? 27.137 3.352 -21.385 1.00 79.50 107 LEU A C 1
ATOM 851 O O . LEU A 1 107 ? 26.336 2.475 -21.674 1.00 79.50 107 LEU A O 1
ATOM 855 N N . ARG A 1 108 ? 28.451 3.148 -21.533 1.00 69.62 108 ARG A N 1
ATOM 856 C CA . ARG A 1 108 ? 29.038 1.890 -22.047 1.00 69.62 108 ARG A CA 1
ATOM 857 C C . ARG A 1 108 ? 28.981 0.733 -21.030 1.00 69.62 108 ARG A C 1
ATOM 859 O O . ARG A 1 108 ? 29.950 -0.011 -20.876 1.00 69.62 108 ARG A O 1
ATOM 866 N N . LEU A 1 109 ? 27.887 0.606 -20.284 1.00 73.62 109 LEU A N 1
ATOM 867 C CA . LEU A 1 109 ? 27.673 -0.451 -19.298 1.00 73.62 109 LEU A CA 1
ATOM 868 C C . LEU A 1 109 ? 26.765 -1.527 -19.894 1.00 73.62 109 LEU A C 1
ATOM 870 O O . LEU A 1 109 ? 25.766 -1.225 -20.529 1.00 73.62 109 LEU A O 1
ATOM 874 N N . LEU A 1 110 ? 27.087 -2.795 -19.641 1.00 70.62 110 LEU A N 1
ATOM 875 C CA . LEU A 1 110 ? 26.361 -3.939 -20.211 1.00 70.62 110 LEU A CA 1
ATOM 876 C C . LEU A 1 110 ? 24.875 -4.011 -19.839 1.00 70.62 110 LEU A C 1
ATOM 878 O O . LEU A 1 110 ? 24.081 -4.596 -20.560 1.00 70.62 110 LEU A O 1
ATOM 882 N N . TRP A 1 111 ? 24.506 -3.462 -18.687 1.00 77.25 111 TRP A N 1
ATOM 883 C CA . TRP A 1 111 ? 23.131 -3.452 -18.192 1.00 77.25 111 TRP A CA 1
ATOM 884 C C . TRP A 1 111 ? 22.411 -2.133 -18.505 1.00 77.25 111 TRP A C 1
ATOM 886 O O . TRP A 1 111 ? 21.249 -1.982 -18.131 1.00 77.25 111 TRP A O 1
ATOM 896 N N . ALA A 1 112 ? 23.078 -1.184 -19.176 1.00 79.75 112 ALA A N 1
ATOM 897 C CA . ALA A 1 112 ? 22.536 0.148 -19.422 1.00 79.75 112 ALA A CA 1
ATOM 898 C C . ALA A 1 112 ? 21.278 0.128 -20.301 1.00 79.75 112 ALA A C 1
ATOM 900 O O . ALA A 1 112 ? 20.378 0.931 -20.080 1.00 79.75 112 ALA A O 1
ATOM 901 N N . GLU A 1 113 ? 21.156 -0.848 -21.204 1.00 82.12 113 GLU A N 1
ATOM 902 C CA . GLU A 1 113 ? 19.956 -1.066 -22.031 1.00 82.12 113 GLU A CA 1
ATOM 903 C C . GLU A 1 113 ? 18.699 -1.360 -21.192 1.00 82.12 113 GLU A C 1
ATOM 905 O O . GLU A 1 113 ? 17.571 -1.149 -21.626 1.00 82.12 113 GLU A O 1
ATOM 910 N N . ASN A 1 114 ? 18.882 -1.825 -19.953 1.00 88.50 114 ASN A N 1
ATOM 911 C CA . ASN A 1 114 ? 17.801 -2.161 -19.030 1.00 88.50 114 ASN A CA 1
ATOM 912 C C . ASN A 1 114 ? 17.641 -1.125 -17.904 1.00 88.50 114 ASN A C 1
ATOM 914 O O . ASN A 1 114 ? 16.921 -1.378 -16.937 1.00 88.50 114 ASN A O 1
ATOM 918 N N . LEU A 1 115 ? 18.275 0.051 -18.003 1.00 88.25 115 LEU A N 1
ATOM 919 C CA . LEU A 1 115 ? 18.179 1.109 -16.988 1.00 88.25 115 LEU A CA 1
ATOM 920 C C . LEU A 1 115 ? 16.731 1.534 -16.711 1.00 88.25 115 LEU A C 1
ATOM 922 O O . LEU A 1 115 ? 16.369 1.743 -15.554 1.00 88.25 115 LEU A O 1
ATOM 926 N N . GLY A 1 116 ? 15.884 1.588 -17.744 1.00 89.94 116 GLY A N 1
ATOM 927 C CA . GLY A 1 116 ? 14.455 1.864 -17.576 1.00 89.94 116 GLY A CA 1
ATOM 928 C C . GLY A 1 116 ? 13.755 0.835 -16.679 1.00 89.94 116 GLY A C 1
ATOM 929 O O . GLY A 1 116 ? 12.949 1.210 -15.831 1.00 89.94 116 GLY A O 1
ATOM 930 N N . LEU A 1 117 ? 14.108 -0.454 -16.795 1.00 92.75 117 LEU A N 1
ATOM 931 C CA . LEU A 1 117 ? 13.550 -1.518 -15.947 1.00 92.75 117 LEU A CA 1
ATOM 932 C C . LEU A 1 117 ? 14.014 -1.360 -14.504 1.00 92.75 117 LEU A C 1
ATOM 934 O O . LEU A 1 117 ? 13.214 -1.481 -13.583 1.00 92.75 117 LEU A O 1
ATOM 938 N N . VAL A 1 118 ? 15.300 -1.063 -14.318 1.00 94.31 118 VAL A N 1
ATOM 939 C CA . VAL A 1 118 ? 15.906 -0.851 -13.000 1.00 94.31 118 VAL A CA 1
ATOM 940 C C . VAL A 1 118 ? 15.219 0.304 -12.268 1.00 94.31 118 VAL A C 1
ATOM 942 O O . VAL A 1 118 ? 14.845 0.153 -11.107 1.00 94.31 118 VAL A O 1
ATOM 945 N N . VAL A 1 119 ? 14.977 1.425 -12.954 1.00 93.94 119 VAL A N 1
ATOM 946 C CA . VAL A 1 119 ? 14.270 2.577 -12.376 1.00 93.94 119 VAL A CA 1
ATOM 947 C C . VAL A 1 119 ? 12.802 2.258 -12.084 1.00 93.94 119 VAL A C 1
ATOM 949 O O . VAL A 1 119 ? 12.306 2.626 -11.020 1.00 93.94 119 VAL A O 1
ATOM 952 N N . LEU A 1 120 ? 12.109 1.536 -12.972 1.00 93.88 120 LEU A N 1
ATOM 953 C CA . LEU A 1 120 ? 10.729 1.105 -12.720 1.00 93.88 120 LEU A CA 1
ATOM 954 C C . LEU A 1 120 ? 10.629 0.192 -11.499 1.00 93.88 120 LEU A C 1
ATOM 956 O O . LEU A 1 120 ? 9.780 0.434 -10.644 1.00 93.88 120 LEU A O 1
ATOM 960 N N . VAL A 1 121 ? 11.523 -0.795 -11.380 1.00 96.25 121 VAL A N 1
ATOM 961 C CA . VAL A 1 121 ? 11.594 -1.671 -10.204 1.00 96.25 121 VAL A CA 1
ATOM 962 C C . VAL A 1 121 ? 11.828 -0.850 -8.948 1.00 96.25 121 VAL A C 1
ATOM 964 O O . VAL A 1 121 ? 11.112 -1.060 -7.973 1.00 96.25 121 VAL A O 1
ATOM 967 N N . ALA A 1 122 ? 12.746 0.118 -8.967 1.00 95.94 122 ALA A N 1
ATOM 968 C CA . ALA A 1 122 ? 13.000 0.980 -7.818 1.00 95.94 122 ALA A CA 1
ATOM 969 C C . ALA A 1 122 ? 11.736 1.741 -7.375 1.00 95.94 122 ALA A C 1
ATOM 971 O O . ALA A 1 122 ? 11.343 1.674 -6.208 1.00 95.94 122 ALA A O 1
ATOM 972 N N . ILE A 1 123 ? 11.065 2.425 -8.304 1.00 95.50 123 ILE A N 1
ATOM 973 C CA . ILE A 1 123 ? 9.883 3.244 -8.001 1.00 95.50 123 ILE A CA 1
ATOM 974 C C . ILE A 1 123 ? 8.717 2.365 -7.542 1.00 95.50 123 ILE A C 1
ATOM 976 O O . ILE A 1 123 ? 8.109 2.628 -6.506 1.00 95.50 123 ILE A O 1
ATOM 980 N N . LEU A 1 124 ? 8.408 1.302 -8.285 1.00 95.62 124 LEU A N 1
ATOM 981 C CA . LEU A 1 124 ? 7.235 0.476 -8.011 1.00 95.62 124 LEU A CA 1
ATOM 982 C C . LEU A 1 124 ? 7.403 -0.349 -6.741 1.00 95.62 124 LEU A C 1
ATOM 984 O O . LEU A 1 124 ? 6.447 -0.452 -5.977 1.00 95.62 124 LEU A O 1
ATOM 988 N N . SER A 1 125 ? 8.588 -0.893 -6.461 1.00 96.56 125 SER A N 1
ATOM 989 C CA . SER A 1 125 ? 8.839 -1.597 -5.194 1.00 96.56 125 SER A CA 1
ATOM 990 C C . SER A 1 125 ? 8.750 -0.657 -3.992 1.00 96.56 125 SER A C 1
ATOM 992 O O . SER A 1 125 ? 8.140 -1.029 -2.990 1.00 96.56 125 SER A O 1
ATOM 994 N N . PHE A 1 126 ? 9.246 0.581 -4.107 1.00 97.75 126 PHE A N 1
ATOM 995 C CA . PHE A 1 126 ? 9.073 1.604 -3.075 1.00 97.75 126 PHE A CA 1
ATOM 996 C C . PHE A 1 126 ? 7.590 1.921 -2.846 1.00 97.75 126 PHE A C 1
ATOM 998 O O . PHE A 1 126 ? 7.102 1.815 -1.720 1.00 97.75 126 PHE A O 1
ATOM 1005 N N . SER A 1 127 ? 6.858 2.278 -3.906 1.00 95.94 127 SER A N 1
ATOM 1006 C CA . SER A 1 127 ? 5.458 2.700 -3.814 1.00 95.94 127 SER A CA 1
ATOM 1007 C C . SER A 1 127 ? 4.527 1.584 -3.346 1.00 95.94 127 SER A C 1
ATOM 1009 O O . SER A 1 127 ? 3.684 1.826 -2.487 1.00 95.94 127 SER A O 1
ATOM 1011 N N . THR A 1 128 ? 4.670 0.367 -3.875 1.00 96.06 128 THR A N 1
ATOM 1012 C CA . THR A 1 128 ? 3.810 -0.771 -3.499 1.00 96.06 128 THR A CA 1
ATOM 1013 C C . THR A 1 128 ? 4.068 -1.230 -2.070 1.00 96.06 128 THR A C 1
ATOM 1015 O O . THR A 1 128 ? 3.112 -1.444 -1.332 1.00 96.06 128 THR A O 1
ATOM 1018 N N . THR A 1 129 ? 5.332 -1.316 -1.645 1.00 96.69 129 THR A N 1
ATOM 1019 C CA . THR A 1 129 ? 5.681 -1.708 -0.272 1.00 96.69 129 THR A CA 1
ATOM 1020 C C . THR A 1 129 ? 5.221 -0.651 0.724 1.00 96.69 129 THR A C 1
ATOM 1022 O O . THR A 1 129 ? 4.517 -0.969 1.678 1.00 96.69 129 THR A O 1
ATOM 1025 N N . THR A 1 130 ? 5.542 0.622 0.472 1.00 97.44 130 THR A N 1
ATOM 1026 C CA . THR A 1 130 ? 5.104 1.735 1.327 1.00 97.44 130 THR A CA 1
ATOM 1027 C C . THR A 1 130 ? 3.577 1.795 1.382 1.00 97.44 130 THR A C 1
ATOM 1029 O O . THR A 1 130 ? 2.994 1.864 2.459 1.00 97.44 130 THR A O 1
ATOM 1032 N N . GLY A 1 131 ? 2.912 1.702 0.227 1.00 96.12 131 GLY A N 1
ATOM 1033 C CA . GLY A 1 131 ? 1.456 1.702 0.124 1.00 96.12 131 GLY A CA 1
ATOM 1034 C C . GLY A 1 131 ? 0.801 0.547 0.879 1.00 96.12 131 GLY A C 1
ATOM 1035 O O . GLY A 1 131 ? -0.203 0.778 1.544 1.00 96.12 131 GLY A O 1
ATOM 1036 N N . ALA A 1 132 ? 1.377 -0.658 0.834 1.00 94.75 132 ALA A N 1
ATOM 1037 C CA . ALA A 1 132 ? 0.870 -1.826 1.553 1.00 94.75 132 ALA A CA 1
ATOM 1038 C C . ALA A 1 132 ? 0.864 -1.612 3.076 1.00 94.75 132 ALA A C 1
ATOM 1040 O O . ALA A 1 132 ? -0.166 -1.806 3.717 1.00 94.75 132 ALA A O 1
ATOM 1041 N N . PHE A 1 133 ? 1.973 -1.134 3.647 1.00 95.12 133 PHE A N 1
ATOM 1042 C CA . PHE A 1 133 ? 2.065 -0.875 5.088 1.00 95.12 133 PHE A CA 1
ATOM 1043 C C . PHE A 1 133 ? 1.229 0.339 5.528 1.00 95.12 133 PHE A C 1
ATOM 1045 O O . PHE A 1 133 ? 0.555 0.287 6.553 1.00 95.12 133 PHE A O 1
ATOM 1052 N N . ILE A 1 134 ? 1.174 1.411 4.726 1.00 95.62 134 ILE A N 1
ATOM 1053 C CA . ILE A 1 134 ? 0.264 2.542 4.992 1.00 95.62 134 ILE A CA 1
ATOM 1054 C C . ILE A 1 134 ? -1.198 2.081 4.961 1.00 95.62 134 ILE A C 1
ATOM 1056 O O . ILE A 1 134 ? -2.008 2.508 5.785 1.00 95.62 134 ILE A O 1
ATOM 1060 N N . TRP A 1 135 ? -1.556 1.232 3.997 1.00 94.25 135 TRP A N 1
ATOM 1061 C CA . TRP A 1 135 ? -2.902 0.684 3.891 1.00 94.25 135 TRP A CA 1
ATOM 1062 C C . TRP A 1 135 ? -3.244 -0.180 5.103 1.00 94.25 135 TRP A C 1
ATOM 1064 O O . TRP A 1 135 ? -4.352 -0.058 5.615 1.00 94.25 135 TRP A O 1
ATOM 1074 N N . GLN A 1 136 ? -2.296 -0.977 5.603 1.00 92.69 136 GLN A N 1
ATOM 1075 C CA . GLN A 1 136 ? -2.472 -1.782 6.809 1.00 92.69 136 GLN A CA 1
ATOM 1076 C C . GLN A 1 136 ? -2.786 -0.914 8.040 1.00 92.69 136 GLN A C 1
ATOM 1078 O O . GLN A 1 136 ? -3.774 -1.183 8.720 1.00 92.69 136 GLN A O 1
ATOM 1083 N N . GLU A 1 137 ? -2.031 0.163 8.289 1.00 92.94 137 GLU A N 1
ATOM 1084 C CA . GLU A 1 137 ? -2.320 1.089 9.402 1.00 92.94 137 GLU A CA 1
ATOM 1085 C C . GLU A 1 137 ? -3.692 1.758 9.246 1.00 92.94 137 GLU A C 1
ATOM 1087 O O . GLU A 1 137 ? -4.497 1.780 10.176 1.00 92.94 137 GLU A O 1
ATOM 1092 N N . LYS A 1 138 ? -4.024 2.227 8.036 1.00 92.06 138 LYS A N 1
ATOM 1093 C CA . LYS A 1 138 ? -5.345 2.815 7.760 1.00 92.06 138 LYS A CA 1
ATOM 1094 C C . LYS A 1 138 ? -6.480 1.805 7.896 1.00 92.06 138 LYS A C 1
ATOM 1096 O O . LYS A 1 138 ? -7.588 2.181 8.272 1.00 92.06 138 LYS A O 1
ATOM 1101 N N . ALA A 1 139 ? -6.241 0.538 7.568 1.00 90.06 139 ALA A N 1
ATOM 1102 C CA . ALA A 1 139 ? -7.219 -0.527 7.738 1.00 90.06 139 ALA A CA 1
ATOM 1103 C C . ALA A 1 139 ? -7.476 -0.791 9.225 1.00 90.06 139 ALA A C 1
ATOM 1105 O O . ALA A 1 139 ? -8.636 -0.909 9.615 1.00 90.06 139 ALA A O 1
ATOM 1106 N N . VAL A 1 140 ? -6.425 -0.804 10.053 1.00 90.94 140 VAL A N 1
ATOM 1107 C CA . VAL A 1 140 ? -6.524 -0.909 11.517 1.00 90.94 140 VAL A CA 1
ATOM 1108 C C . VAL A 1 140 ? -7.290 0.277 12.106 1.00 90.94 140 VAL A C 1
ATOM 1110 O O . VAL A 1 140 ? -8.231 0.077 12.873 1.00 90.94 140 VAL A O 1
ATOM 1113 N N . GLU A 1 141 ? -6.969 1.503 11.695 1.00 89.81 141 GLU A N 1
ATOM 1114 C CA . GLU A 1 141 ? -7.685 2.705 12.134 1.00 89.81 141 GLU A CA 1
ATOM 1115 C C . GLU A 1 141 ? -9.167 2.661 11.719 1.00 89.81 141 GLU A C 1
ATOM 1117 O O . GLU A 1 141 ? -10.070 2.923 12.517 1.00 89.81 141 GLU A O 1
ATOM 1122 N N . ARG A 1 142 ? -9.446 2.270 10.469 1.00 90.12 142 ARG A N 1
ATOM 1123 C CA . ARG A 1 142 ? -10.814 2.140 9.950 1.00 90.12 142 ARG A CA 1
ATOM 1124 C C . ARG A 1 142 ? -11.609 1.077 10.702 1.00 90.12 142 ARG A C 1
ATOM 1126 O O . ARG A 1 142 ? -12.790 1.301 10.967 1.00 90.12 142 ARG A O 1
ATOM 1133 N N . LEU A 1 143 ? -10.968 -0.037 11.047 1.00 89.50 143 LEU A N 1
ATOM 1134 C CA . LEU A 1 143 ? -11.513 -1.107 11.880 1.00 89.50 143 LEU A CA 1
ATOM 1135 C C . LEU A 1 143 ? -11.850 -0.615 13.288 1.00 89.50 143 LEU A C 1
ATOM 1137 O O . LEU A 1 143 ? -12.939 -0.892 13.786 1.00 89.50 143 LEU A O 1
ATOM 1141 N N . ALA A 1 144 ? -10.949 0.151 13.903 1.00 89.44 144 ALA A N 1
ATOM 1142 C CA . ALA A 1 144 ? -11.170 0.726 15.224 1.00 89.44 144 ALA A CA 1
ATOM 1143 C C . ALA A 1 144 ? -12.347 1.710 15.229 1.00 89.44 144 ALA A C 1
ATOM 1145 O O . ALA A 1 144 ? -13.186 1.664 16.124 1.00 89.44 144 ALA A O 1
ATOM 1146 N N . ASN A 1 145 ? -12.454 2.551 14.197 1.00 88.62 145 ASN A N 1
ATOM 1147 C CA . ASN A 1 145 ? -13.548 3.514 14.049 1.00 88.62 145 ASN A CA 1
ATOM 1148 C C . ASN A 1 145 ? -14.892 2.856 13.679 1.00 88.62 145 ASN A C 1
ATOM 1150 O O . ASN A 1 145 ? -15.938 3.463 13.881 1.00 88.62 145 ASN A O 1
ATOM 1154 N N . ASN A 1 146 ? -14.882 1.632 13.137 1.00 88.00 146 ASN A N 1
ATOM 1155 C CA . ASN A 1 146 ? -16.082 0.909 12.703 1.00 88.00 146 ASN A CA 1
ATOM 1156 C C . ASN A 1 146 ? -16.095 -0.522 13.269 1.00 88.00 146 ASN A C 1
ATOM 1158 O O . ASN A 1 146 ? -16.016 -1.489 12.509 1.00 88.00 146 ASN A O 1
ATOM 1162 N N . PRO A 1 147 ? -16.233 -0.695 14.593 1.00 79.56 147 PRO A N 1
ATOM 1163 C CA . PRO A 1 147 ? -16.101 -1.999 15.252 1.00 79.56 147 PRO A CA 1
ATOM 1164 C C . PRO A 1 147 ? -17.196 -3.016 14.883 1.00 79.56 147 PRO A C 1
ATOM 1166 O O . PRO A 1 147 ? -17.067 -4.201 15.202 1.00 79.56 147 PRO A O 1
ATOM 1169 N N . GLY A 1 148 ? -18.256 -2.585 14.186 1.00 76.06 148 GLY A N 1
ATOM 1170 C CA . GLY A 1 148 ? -19.218 -3.483 13.538 1.00 76.06 148 GLY A CA 1
ATOM 1171 C C . GLY A 1 148 ? -18.593 -4.311 12.406 1.00 76.06 148 GLY A C 1
ATOM 1172 O O . GLY A 1 148 ? -18.924 -5.479 12.257 1.00 76.06 148 GLY A O 1
ATOM 1173 N N . LEU A 1 149 ? -17.605 -3.759 11.689 1.00 81.00 149 LEU A N 1
ATOM 1174 C CA . LEU A 1 149 ? -16.893 -4.424 10.585 1.00 81.00 149 LEU A CA 1
ATOM 1175 C C . LEU A 1 149 ? -15.755 -5.340 11.059 1.00 81.00 149 LEU A C 1
ATOM 1177 O O . LEU A 1 149 ? -15.009 -5.884 10.243 1.00 81.00 149 LEU A O 1
ATOM 1181 N N . PHE A 1 150 ? -15.572 -5.487 12.376 1.00 78.06 150 PHE A N 1
ATOM 1182 C CA . PHE A 1 150 ? -14.418 -6.185 12.933 1.00 78.06 150 PHE A CA 1
ATOM 1183 C C . PHE A 1 150 ? -14.340 -7.645 12.477 1.00 78.06 150 PHE A C 1
ATOM 1185 O O . PHE A 1 150 ? -13.260 -8.115 12.127 1.00 78.06 150 PHE A O 1
ATOM 1192 N N . TYR A 1 151 ? -15.471 -8.355 12.423 1.00 73.44 151 TYR A N 1
ATOM 1193 C CA . TYR A 1 151 ? -15.488 -9.753 11.982 1.00 73.44 151 TYR A CA 1
ATOM 1194 C C . TYR A 1 151 ? -15.217 -9.908 10.484 1.00 73.44 151 TYR A C 1
ATOM 1196 O O . TYR A 1 151 ? -14.483 -10.819 10.105 1.00 73.44 151 TYR A O 1
ATOM 1204 N N . ASP A 1 152 ? -15.723 -8.993 9.657 1.00 75.50 152 ASP A N 1
ATOM 1205 C CA . ASP A 1 152 ? -15.551 -9.054 8.202 1.00 75.50 152 ASP A CA 1
ATOM 1206 C C . ASP A 1 152 ? -14.096 -8.783 7.800 1.00 75.50 152 ASP A C 1
ATOM 1208 O O . ASP A 1 152 ? -13.519 -9.469 6.953 1.00 75.50 152 ASP A O 1
ATOM 1212 N N . LEU A 1 153 ? -13.467 -7.804 8.453 1.00 71.69 153 LEU A N 1
ATOM 1213 C CA . LEU A 1 153 ? -12.148 -7.305 8.070 1.00 71.69 153 LEU A CA 1
ATOM 1214 C C . LEU A 1 153 ? -10.997 -7.942 8.863 1.00 71.69 153 LEU A C 1
ATOM 1216 O O . LEU A 1 153 ? -9.843 -7.772 8.473 1.00 71.69 153 LEU A O 1
ATOM 1220 N N . ARG A 1 154 ? -11.254 -8.719 9.929 1.00 72.69 154 ARG A N 1
ATOM 1221 C CA . ARG A 1 154 ? -10.185 -9.435 10.658 1.00 72.69 154 ARG A CA 1
ATOM 1222 C C . ARG A 1 154 ? -9.401 -10.380 9.747 1.00 72.69 154 ARG A C 1
ATOM 1224 O O . ARG A 1 154 ? -8.199 -10.544 9.933 1.00 72.69 154 ARG A O 1
ATOM 1231 N N . SER A 1 155 ? -10.064 -10.959 8.747 1.00 73.62 155 SER A N 1
ATOM 1232 C CA . SER A 1 155 ? -9.438 -11.807 7.725 1.00 73.62 155 SER A CA 1
ATOM 1233 C C . SER A 1 155 ? -8.378 -11.076 6.884 1.00 73.62 155 SER A C 1
ATOM 1235 O O . SER A 1 155 ? -7.483 -11.717 6.339 1.00 73.62 155 SER A O 1
ATOM 1237 N N . LEU A 1 156 ? -8.431 -9.740 6.819 1.00 71.50 156 LEU A N 1
ATOM 1238 C CA . LEU A 1 156 ? -7.491 -8.903 6.069 1.00 71.50 156 LEU A CA 1
ATOM 1239 C C . LEU A 1 156 ? -6.228 -8.542 6.865 1.00 71.50 156 LEU A C 1
ATOM 1241 O O . LEU A 1 156 ? -5.279 -8.001 6.294 1.00 71.50 156 LEU A O 1
ATOM 1245 N N . LEU A 1 157 ? -6.184 -8.850 8.167 1.00 79.00 157 LEU A N 1
ATOM 1246 C CA . LEU A 1 157 ? -4.996 -8.681 9.008 1.00 79.00 157 LEU A CA 1
ATOM 1247 C C . LEU A 1 157 ? -4.020 -9.838 8.760 1.00 79.00 157 LEU A C 1
ATOM 1249 O O . LEU A 1 157 ? -3.847 -10.738 9.581 1.00 79.00 157 LEU A O 1
ATOM 1253 N N . VAL A 1 158 ? -3.401 -9.823 7.581 1.00 85.12 158 VAL A N 1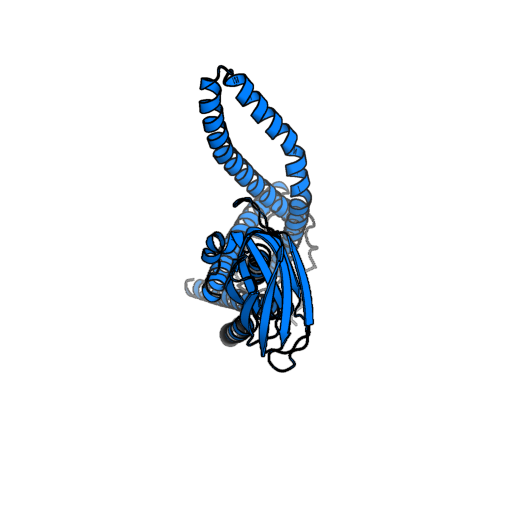
ATOM 1254 C CA . VAL A 1 158 ? -2.335 -10.757 7.207 1.00 85.12 158 VAL A CA 1
ATOM 1255 C C . VAL A 1 158 ? -1.025 -10.352 7.895 1.00 85.12 158 VAL A C 1
ATOM 1257 O O . VAL A 1 158 ? -0.827 -9.191 8.253 1.00 85.12 158 VAL A O 1
ATOM 1260 N N . SER A 1 159 ? -0.112 -11.303 8.098 1.00 91.62 159 SER A N 1
ATOM 1261 C CA . SER A 1 159 ? 1.197 -11.021 8.688 1.00 91.62 159 SER A CA 1
ATOM 1262 C C . SER A 1 159 ? 2.003 -10.012 7.852 1.00 91.62 159 SER A C 1
ATOM 1264 O O . SER A 1 159 ? 1.939 -9.991 6.620 1.00 91.62 159 SER A O 1
ATOM 1266 N N . ASN A 1 160 ? 2.832 -9.211 8.529 1.00 92.69 160 ASN A N 1
ATOM 1267 C CA . ASN A 1 160 ? 3.703 -8.211 7.894 1.00 92.69 160 ASN A CA 1
ATOM 1268 C C . ASN A 1 160 ? 4.641 -8.832 6.841 1.00 92.69 160 ASN A C 1
ATOM 1270 O O . ASN A 1 160 ? 4.971 -8.201 5.839 1.00 92.69 160 ASN A O 1
ATOM 1274 N N . THR A 1 161 ? 5.062 -10.084 7.045 1.00 93.56 161 THR A N 1
ATOM 1275 C CA . THR A 1 161 ? 5.904 -10.820 6.093 1.00 93.56 161 THR A CA 1
ATOM 1276 C C . THR A 1 161 ? 5.147 -11.191 4.824 1.00 93.56 161 THR A C 1
ATOM 1278 O O . THR A 1 161 ? 5.698 -11.053 3.734 1.00 93.56 161 THR A O 1
ATOM 1281 N N . THR A 1 162 ? 3.886 -11.616 4.935 1.00 91.88 162 THR A N 1
ATOM 1282 C CA . THR A 1 162 ? 3.054 -11.894 3.761 1.00 91.88 162 THR A CA 1
ATOM 1283 C C . THR A 1 162 ? 2.750 -10.614 2.990 1.00 91.88 162 THR A C 1
ATOM 1285 O O . THR A 1 162 ? 2.862 -10.622 1.767 1.00 91.88 162 THR A O 1
ATOM 1288 N N . TRP A 1 163 ? 2.449 -9.503 3.674 1.00 91.62 163 TRP A N 1
ATOM 1289 C CA . TRP A 1 163 ? 2.281 -8.198 3.023 1.00 91.62 163 TRP A CA 1
ATOM 1290 C C . TRP A 1 163 ? 3.528 -7.770 2.255 1.00 91.62 163 TRP A C 1
ATOM 1292 O O . TRP A 1 163 ? 3.425 -7.397 1.086 1.00 91.62 163 TRP A O 1
ATOM 1302 N N . LEU A 1 164 ? 4.708 -7.893 2.870 1.00 93.94 164 LEU A N 1
ATOM 1303 C CA . LEU A 1 164 ? 5.971 -7.601 2.197 1.00 93.94 164 LEU A CA 1
ATOM 1304 C C . LEU A 1 164 ? 6.166 -8.484 0.956 1.00 93.94 164 LEU A C 1
ATOM 1306 O O . LEU A 1 164 ? 6.509 -7.982 -0.112 1.00 93.94 164 LEU A O 1
ATOM 1310 N N . PHE A 1 165 ? 5.938 -9.792 1.078 1.00 94.62 165 PHE A N 1
ATOM 1311 C CA . PHE A 1 165 ? 6.099 -10.724 -0.035 1.00 94.62 165 PHE A CA 1
ATOM 1312 C C . PHE A 1 165 ? 5.148 -10.404 -1.196 1.00 94.62 165 PHE A C 1
ATOM 1314 O O . PHE A 1 165 ? 5.579 -10.326 -2.347 1.00 94.62 165 PHE A O 1
ATOM 1321 N N . MET A 1 166 ? 3.873 -10.144 -0.893 1.00 92.31 166 MET A N 1
ATOM 1322 C CA . MET A 1 166 ? 2.879 -9.745 -1.889 1.00 92.31 166 MET A CA 1
ATOM 1323 C C . MET A 1 166 ? 3.256 -8.424 -2.557 1.00 92.31 166 MET A C 1
ATOM 1325 O O . MET A 1 166 ? 3.158 -8.324 -3.779 1.00 92.31 166 MET A O 1
ATOM 1329 N N . ALA A 1 167 ? 3.742 -7.436 -1.800 1.00 93.62 167 ALA A N 1
ATOM 1330 C CA . ALA A 1 167 ? 4.211 -6.168 -2.353 1.00 93.62 167 ALA A CA 1
ATOM 1331 C C . ALA A 1 167 ? 5.404 -6.366 -3.302 1.00 93.62 167 ALA A C 1
ATOM 1333 O O . ALA A 1 167 ? 5.385 -5.840 -4.413 1.00 93.62 167 ALA A O 1
ATOM 1334 N N . ILE A 1 168 ? 6.393 -7.186 -2.926 1.00 94.31 168 ILE A N 1
ATOM 1335 C CA . ILE A 1 168 ? 7.551 -7.501 -3.777 1.00 94.31 168 ILE A CA 1
ATOM 1336 C C . ILE A 1 168 ? 7.105 -8.174 -5.079 1.00 94.31 168 ILE A C 1
ATOM 1338 O O . ILE A 1 168 ? 7.461 -7.693 -6.157 1.00 94.31 168 ILE A O 1
ATOM 1342 N N . LEU A 1 169 ? 6.297 -9.238 -5.007 1.00 94.69 169 LEU A N 1
ATOM 1343 C CA . LEU A 1 169 ? 5.802 -9.941 -6.197 1.00 94.69 169 LEU A CA 1
ATOM 1344 C C . LEU A 1 169 ? 5.010 -9.014 -7.119 1.00 94.69 169 LEU A C 1
ATOM 1346 O O . LEU A 1 169 ? 5.243 -8.976 -8.327 1.00 94.69 169 LEU A O 1
ATOM 1350 N N . THR A 1 170 ? 4.109 -8.233 -6.529 1.00 93.00 170 THR A N 1
ATOM 1351 C CA . THR A 1 170 ? 3.272 -7.268 -7.242 1.00 93.00 170 THR A CA 1
ATOM 1352 C C . THR A 1 170 ? 4.138 -6.209 -7.922 1.00 93.00 170 THR A C 1
ATOM 1354 O O . THR A 1 170 ? 3.953 -5.919 -9.103 1.00 93.00 170 THR A O 1
ATOM 1357 N N . SER A 1 171 ? 5.144 -5.683 -7.220 1.00 96.12 171 SER A N 1
ATOM 1358 C CA . SER A 1 171 ? 6.071 -4.691 -7.765 1.00 96.12 171 SER A CA 1
ATOM 1359 C C . SER A 1 171 ? 6.872 -5.224 -8.948 1.00 96.12 171 SER A C 1
ATOM 1361 O O . SER A 1 171 ? 6.980 -4.531 -9.957 1.00 96.12 171 SER A O 1
ATOM 1363 N N . LEU A 1 172 ? 7.378 -6.459 -8.874 1.00 93.44 172 LEU A N 1
ATOM 1364 C CA . LEU A 1 172 ? 8.121 -7.098 -9.959 1.00 93.44 172 LEU A CA 1
ATOM 1365 C C . LEU A 1 172 ? 7.240 -7.320 -11.184 1.00 93.44 172 LEU A C 1
ATOM 1367 O O . LEU A 1 172 ? 7.625 -6.941 -12.291 1.00 93.44 172 LEU A O 1
ATOM 1371 N N . ALA A 1 173 ? 6.056 -7.900 -10.974 1.00 93.00 173 ALA A N 1
ATOM 1372 C CA . ALA A 1 173 ? 5.108 -8.180 -12.040 1.00 93.00 173 ALA A CA 1
ATOM 1373 C C . ALA A 1 173 ? 4.711 -6.891 -12.768 1.00 93.00 173 ALA A C 1
ATOM 1375 O O . ALA A 1 173 ? 4.846 -6.807 -13.988 1.00 93.00 173 ALA A O 1
ATOM 1376 N N . PHE A 1 174 ? 4.307 -5.852 -12.029 1.00 93.12 174 PHE A N 1
ATOM 1377 C CA . PHE A 1 174 ? 3.936 -4.575 -12.636 1.00 93.12 174 PHE A CA 1
ATOM 1378 C C . PHE A 1 174 ? 5.120 -3.857 -13.278 1.00 93.12 174 PHE A C 1
ATOM 1380 O O . PHE A 1 174 ? 4.952 -3.304 -14.359 1.00 93.12 174 PHE A O 1
ATOM 1387 N N . SER A 1 175 ? 6.315 -3.894 -12.680 1.00 94.50 175 SER A N 1
ATOM 1388 C CA . SER A 1 175 ? 7.504 -3.273 -13.284 1.00 94.50 175 SER A CA 1
ATOM 1389 C C . SER A 1 175 ? 7.819 -3.885 -14.637 1.00 94.50 175 SER A C 1
ATOM 1391 O O . SER A 1 175 ? 8.036 -3.160 -15.604 1.00 94.50 175 SER A O 1
ATOM 1393 N N . TYR A 1 176 ? 7.795 -5.215 -14.718 1.00 92.81 176 TYR A N 1
ATOM 1394 C CA . TYR A 1 176 ? 8.048 -5.931 -15.959 1.00 92.81 176 TYR A CA 1
ATOM 1395 C C . TYR A 1 176 ? 6.951 -5.681 -17.001 1.00 92.81 176 TYR A C 1
ATOM 1397 O O . TYR A 1 176 ? 7.260 -5.357 -18.146 1.00 92.81 176 TYR A O 1
ATOM 1405 N N . LEU A 1 177 ? 5.674 -5.758 -16.605 1.00 92.31 177 LEU A N 1
ATOM 1406 C CA . LEU A 1 177 ? 4.538 -5.514 -17.501 1.00 92.31 177 LEU A CA 1
ATOM 1407 C C . LEU A 1 177 ? 4.516 -4.079 -18.041 1.00 92.31 177 LEU A C 1
ATOM 1409 O O . LEU A 1 177 ? 4.281 -3.872 -19.233 1.00 92.31 177 LEU A O 1
ATOM 1413 N N . ILE A 1 178 ? 4.778 -3.086 -17.188 1.00 91.88 178 ILE A N 1
ATOM 1414 C CA . ILE A 1 178 ? 4.846 -1.680 -17.597 1.00 91.88 178 ILE A CA 1
ATOM 1415 C C . ILE A 1 178 ? 6.036 -1.472 -18.525 1.00 91.88 178 ILE A C 1
ATOM 1417 O O . ILE A 1 178 ? 5.870 -0.858 -19.575 1.00 91.88 178 ILE A O 1
ATOM 1421 N N . TRP A 1 179 ? 7.207 -2.018 -18.183 1.00 94.31 179 TRP A N 1
ATOM 1422 C CA . TRP A 1 179 ? 8.395 -1.918 -19.026 1.00 94.31 179 TRP A CA 1
ATOM 1423 C C . TRP A 1 179 ? 8.140 -2.495 -20.422 1.00 94.31 179 TRP A C 1
ATOM 1425 O O . TRP A 1 179 ? 8.395 -1.817 -21.414 1.00 94.31 179 TRP A O 1
ATOM 1435 N N . ILE A 1 180 ? 7.602 -3.719 -20.519 1.00 94.12 180 ILE A N 1
ATOM 1436 C CA . ILE A 1 180 ? 7.471 -4.413 -21.814 1.00 94.12 180 ILE A CA 1
ATOM 1437 C C . ILE A 1 180 ? 6.416 -3.759 -22.690 1.00 94.12 180 ILE A C 1
ATOM 1439 O O . ILE A 1 180 ? 6.624 -3.588 -23.890 1.00 94.12 180 ILE A O 1
ATOM 1443 N N . SER A 1 181 ? 5.331 -3.300 -22.068 1.00 93.00 181 SER A N 1
ATOM 1444 C CA . SER A 1 181 ? 4.307 -2.515 -22.748 1.00 93.00 181 SER A CA 1
ATOM 1445 C C . SER A 1 181 ? 4.878 -1.187 -23.235 1.00 93.00 181 SER A C 1
ATOM 1447 O O . SER A 1 181 ? 4.624 -0.792 -24.370 1.00 93.00 181 SER A O 1
ATOM 1449 N N . TRP A 1 182 ? 5.670 -0.505 -22.402 1.00 94.75 182 TRP A N 1
ATOM 1450 C CA . TRP A 1 182 ? 6.286 0.769 -22.758 1.00 94.75 182 TRP A CA 1
ATOM 1451 C C . TRP A 1 182 ? 7.229 0.630 -23.947 1.00 94.75 182 TRP A C 1
ATOM 1453 O O . TRP A 1 182 ? 7.104 1.400 -24.891 1.00 94.75 182 TRP A O 1
ATOM 1463 N N . ILE A 1 183 ? 8.092 -0.384 -23.951 1.00 93.12 183 ILE A N 1
ATOM 1464 C CA . ILE A 1 183 ? 9.036 -0.641 -25.048 1.00 93.12 183 ILE A CA 1
ATOM 1465 C C . ILE A 1 183 ? 8.298 -0.937 -26.342 1.00 93.12 183 ILE A C 1
ATOM 1467 O O . ILE A 1 183 ? 8.593 -0.333 -27.368 1.00 93.12 183 ILE A O 1
ATOM 1471 N N . TRP A 1 184 ? 7.286 -1.804 -26.282 1.00 95.06 184 TRP A N 1
ATOM 1472 C CA . TRP A 1 184 ? 6.484 -2.141 -27.450 1.00 95.06 184 TRP A CA 1
ATOM 1473 C C . TRP A 1 184 ? 5.819 -0.902 -28.068 1.00 95.06 184 TRP A C 1
ATOM 1475 O O . TRP A 1 184 ? 5.904 -0.682 -29.280 1.00 95.06 184 TRP A O 1
ATOM 1485 N N . TRP A 1 185 ? 5.205 -0.055 -27.235 1.00 95.75 185 TRP A N 1
ATOM 1486 C CA . TRP A 1 185 ? 4.584 1.187 -27.691 1.00 95.75 185 TRP A CA 1
ATOM 1487 C C . TRP A 1 185 ? 5.605 2.221 -28.164 1.00 95.75 185 TRP A C 1
ATOM 1489 O O . TRP A 1 185 ? 5.370 2.898 -29.163 1.00 95.75 185 TRP A O 1
ATOM 1499 N N . GLN A 1 186 ? 6.738 2.353 -27.481 1.00 92.75 186 GLN A N 1
ATOM 1500 C CA . GLN A 1 186 ? 7.799 3.271 -27.876 1.00 92.75 186 GLN A CA 1
ATOM 1501 C C . GLN A 1 186 ? 8.356 2.884 -29.248 1.00 92.75 186 GLN A C 1
ATOM 1503 O O . GLN A 1 186 ? 8.464 3.743 -30.119 1.00 92.75 186 GLN A O 1
ATOM 1508 N N . ASP A 1 187 ? 8.630 1.601 -29.483 1.00 92.12 187 ASP A N 1
ATOM 1509 C CA . ASP A 1 187 ? 9.112 1.096 -30.770 1.00 92.12 187 ASP A CA 1
ATOM 1510 C C . ASP A 1 187 ? 8.066 1.275 -31.882 1.00 92.12 187 ASP A C 1
ATOM 1512 O O . ASP A 1 187 ? 8.409 1.534 -33.040 1.00 92.12 187 ASP A O 1
ATOM 1516 N N . PHE A 1 188 ? 6.774 1.154 -31.561 1.00 95.25 188 PHE A N 1
ATOM 1517 C CA . PHE A 1 188 ? 5.692 1.506 -32.481 1.00 95.25 188 PHE A CA 1
ATOM 1518 C C . PHE A 1 188 ? 5.744 2.993 -32.867 1.00 95.25 188 PHE A C 1
ATOM 1520 O O . PHE A 1 188 ? 5.837 3.309 -34.054 1.00 95.25 188 PHE A O 1
ATOM 1527 N N . TRP A 1 189 ? 5.762 3.905 -31.892 1.00 96.25 189 TRP A N 1
ATOM 1528 C CA . TRP A 1 189 ? 5.769 5.349 -32.154 1.00 96.25 189 TRP A CA 1
ATOM 1529 C C . TRP A 1 189 ? 7.052 5.827 -32.842 1.00 96.25 189 TRP A C 1
ATOM 1531 O O . TRP A 1 189 ? 6.994 6.663 -33.740 1.00 96.25 189 TRP A O 1
ATOM 1541 N N . CYS A 1 190 ? 8.204 5.260 -32.491 1.00 92.75 190 CYS A N 1
ATOM 1542 C CA . CYS A 1 190 ? 9.473 5.531 -33.160 1.00 92.75 190 CYS A CA 1
ATOM 1543 C C . CYS A 1 190 ? 9.424 5.146 -34.651 1.00 92.75 190 CYS A C 1
ATOM 1545 O O . CYS A 1 190 ? 9.790 5.950 -35.509 1.00 92.75 190 CYS A O 1
ATOM 1547 N N . ARG A 1 191 ? 8.866 3.972 -34.989 1.00 93.44 191 ARG A N 1
ATOM 1548 C CA . ARG A 1 191 ? 8.643 3.573 -36.392 1.00 93.44 191 ARG A CA 1
ATOM 1549 C C . ARG A 1 191 ? 7.714 4.540 -37.125 1.00 93.44 191 ARG A C 1
ATOM 1551 O O . ARG A 1 191 ? 8.013 4.913 -38.255 1.00 93.44 191 ARG A O 1
ATOM 1558 N N . VAL A 1 192 ? 6.636 4.983 -36.476 1.00 95.44 192 VAL A N 1
ATOM 1559 C CA . VAL A 1 192 ? 5.697 5.968 -37.043 1.00 95.44 192 VAL A CA 1
ATOM 1560 C C . VAL A 1 192 ? 6.385 7.307 -37.333 1.00 95.44 192 VAL A C 1
ATOM 1562 O O . VAL A 1 192 ? 6.125 7.913 -38.368 1.00 95.44 192 VAL A O 1
ATOM 1565 N N . PHE A 1 193 ? 7.299 7.760 -36.470 1.00 94.81 193 PHE A N 1
ATOM 1566 C CA . PHE A 1 193 ? 8.047 9.007 -36.675 1.00 94.81 193 PHE A CA 1
ATOM 1567 C C . PHE A 1 193 ? 9.296 8.867 -37.559 1.00 94.81 193 PHE A C 1
ATOM 1569 O O . PHE A 1 193 ? 10.010 9.856 -37.760 1.00 94.81 193 PHE A O 1
ATOM 1576 N N . GLY A 1 194 ? 9.575 7.668 -38.080 1.00 91.50 194 GLY A N 1
ATOM 1577 C CA . GLY A 1 194 ? 10.784 7.387 -38.856 1.00 91.50 194 GLY A CA 1
ATOM 1578 C C . GLY A 1 194 ? 12.071 7.513 -38.036 1.00 91.50 194 GLY A C 1
ATOM 1579 O O . GLY A 1 194 ? 13.136 7.762 -38.595 1.00 91.50 194 GLY A O 1
ATOM 1580 N N . THR A 1 195 ? 11.987 7.383 -36.710 1.00 86.88 195 THR A N 1
ATOM 1581 C CA . THR A 1 195 ? 13.143 7.387 -35.819 1.00 86.88 195 THR A CA 1
ATOM 1582 C C . THR A 1 195 ? 13.509 5.948 -35.496 1.00 86.88 195 THR A C 1
ATOM 1584 O O . THR A 1 195 ? 12.776 5.226 -34.826 1.00 86.88 195 THR A O 1
ATOM 1587 N N . HIS A 1 196 ? 14.660 5.483 -35.976 1.00 77.25 196 HIS A N 1
ATOM 1588 C CA . HIS A 1 196 ? 15.142 4.171 -35.564 1.00 77.25 196 HIS A CA 1
ATOM 1589 C C . HIS A 1 196 ? 15.723 4.261 -34.153 1.00 77.25 196 HIS A C 1
ATOM 1591 O O . HIS A 1 196 ? 16.548 5.132 -33.840 1.00 77.25 196 HIS A O 1
ATOM 1597 N N . ARG A 1 197 ? 15.281 3.349 -33.280 1.00 69.69 197 ARG A N 1
ATOM 1598 C CA . ARG A 1 197 ? 16.047 3.016 -32.083 1.00 69.69 197 ARG A CA 1
ATOM 1599 C C . ARG A 1 197 ? 17.380 2.451 -32.581 1.00 69.69 197 ARG A C 1
ATOM 1601 O O . ARG A 1 197 ? 17.348 1.677 -33.539 1.00 69.69 197 ARG A O 1
ATOM 1608 N N . PRO A 1 198 ? 18.533 2.852 -32.023 1.00 65.31 198 PRO A N 1
ATOM 1609 C CA . PRO A 1 198 ? 19.785 2.220 -32.392 1.00 65.31 198 PRO A CA 1
ATOM 1610 C C . PRO A 1 198 ? 19.664 0.774 -31.912 1.00 65.31 198 PRO A C 1
ATOM 1612 O O . PRO A 1 198 ? 19.763 0.508 -30.718 1.00 65.31 198 PRO A O 1
ATOM 1615 N N . THR A 1 199 ? 19.328 -0.149 -32.809 1.00 59.53 199 THR A N 1
ATOM 1616 C CA . THR A 1 199 ? 19.401 -1.570 -32.505 1.00 59.53 199 THR A CA 1
ATOM 1617 C C . THR A 1 199 ? 20.875 -1.854 -32.266 1.00 59.53 199 THR A C 1
ATOM 1619 O O . THR A 1 199 ? 21.720 -1.463 -33.069 1.00 59.53 199 THR A O 1
ATOM 1622 N N . GLY A 1 200 ? 21.213 -2.486 -31.142 1.00 56.66 200 GLY A N 1
ATOM 1623 C CA . GLY A 1 200 ? 22.595 -2.838 -30.787 1.00 56.66 200 GLY A CA 1
ATOM 1624 C C . GLY A 1 200 ? 23.276 -3.805 -31.770 1.00 56.66 200 GLY A C 1
ATOM 1625 O O . GLY A 1 200 ? 24.341 -4.340 -31.471 1.00 56.66 200 GLY A O 1
ATOM 1626 N N . GLU A 1 201 ? 22.681 -4.048 -32.938 1.00 44.66 201 GLU A N 1
ATOM 1627 C CA . GLU A 1 201 ? 23.257 -4.831 -34.012 1.00 44.66 201 GLU A CA 1
ATOM 1628 C C . GLU A 1 201 ? 24.458 -4.089 -34.609 1.00 44.66 201 GLU A C 1
ATOM 1630 O O . GLU A 1 201 ? 24.350 -3.105 -35.339 1.00 44.66 201 GLU A O 1
ATOM 1635 N N . THR A 1 202 ? 25.638 -4.647 -34.336 1.00 43.25 202 THR A N 1
ATOM 1636 C CA . THR A 1 202 ? 26.851 -4.524 -35.156 1.00 43.25 202 THR A CA 1
ATOM 1637 C C . THR A 1 202 ? 27.573 -3.175 -35.163 1.00 43.25 202 THR A C 1
ATOM 1639 O O . THR A 1 202 ? 28.014 -2.695 -36.200 1.00 43.25 202 THR A O 1
ATOM 1642 N N . ASN A 1 203 ? 27.925 -2.661 -33.982 1.00 42.91 203 ASN A N 1
ATOM 1643 C CA . ASN A 1 203 ? 29.276 -2.098 -33.861 1.00 42.91 203 ASN A CA 1
ATOM 1644 C C . ASN A 1 203 ? 30.268 -3.262 -33.753 1.00 42.91 203 ASN A C 1
ATOM 1646 O O . ASN A 1 203 ? 30.717 -3.643 -32.672 1.00 42.91 203 ASN A O 1
ATOM 1650 N N . THR A 1 204 ? 30.572 -3.865 -34.900 1.00 44.44 204 THR A N 1
ATOM 1651 C CA . THR A 1 204 ? 31.716 -4.756 -35.072 1.00 44.44 204 THR A CA 1
ATOM 1652 C C . THR A 1 204 ? 32.979 -4.065 -34.561 1.00 44.44 204 THR A C 1
ATOM 1654 O O . THR A 1 204 ? 33.401 -3.044 -35.098 1.00 44.44 204 THR A O 1
ATOM 1657 N N . ALA A 1 205 ? 33.579 -4.651 -33.526 1.00 42.16 205 ALA A N 1
ATOM 1658 C CA . ALA A 1 205 ? 35.020 -4.672 -33.304 1.00 42.16 205 ALA A CA 1
ATOM 1659 C C . ALA A 1 205 ? 35.776 -3.329 -33.413 1.00 42.16 205 ALA A C 1
ATOM 1661 O O . ALA A 1 205 ? 36.791 -3.235 -34.095 1.00 42.16 205 ALA A O 1
ATOM 1662 N N . THR A 1 206 ? 35.394 -2.310 -32.642 1.00 46.81 206 THR A N 1
ATOM 1663 C CA . THR A 1 206 ? 36.444 -1.457 -32.061 1.00 46.81 206 THR A CA 1
ATOM 1664 C C . THR A 1 206 ? 36.937 -2.164 -30.812 1.00 46.81 206 THR A C 1
ATOM 1666 O O . THR A 1 206 ? 36.176 -2.263 -29.851 1.00 46.81 206 THR A O 1
ATOM 1669 N N . SER A 1 207 ? 38.157 -2.707 -30.873 1.00 48.50 207 SER A N 1
ATOM 1670 C CA . SER A 1 207 ? 38.881 -3.401 -29.799 1.00 48.50 207 SER A CA 1
ATOM 1671 C C . SER A 1 207 ? 38.505 -2.860 -28.417 1.00 48.50 207 SER A C 1
ATOM 1673 O O . SER A 1 207 ? 38.998 -1.820 -27.977 1.00 48.50 207 SER A O 1
ATOM 1675 N N . PHE A 1 208 ? 37.565 -3.537 -27.761 1.00 52.53 208 PHE A N 1
ATOM 1676 C CA . PHE A 1 208 ? 37.147 -3.189 -26.414 1.00 52.53 208 PHE A CA 1
ATOM 1677 C C . PHE A 1 208 ? 38.313 -3.531 -25.491 1.00 52.53 208 PHE A C 1
ATOM 1679 O O . PHE A 1 208 ? 38.683 -4.697 -25.374 1.00 52.53 208 PHE A O 1
ATOM 1686 N N . ASP A 1 209 ? 38.897 -2.511 -24.869 1.00 53.31 209 ASP A N 1
ATOM 1687 C CA . ASP A 1 209 ? 40.012 -2.647 -23.936 1.00 53.31 209 ASP A CA 1
ATOM 1688 C C . ASP A 1 209 ? 39.614 -3.583 -22.776 1.00 53.31 209 ASP A C 1
ATOM 1690 O O . ASP A 1 209 ? 38.855 -3.220 -21.867 1.00 53.31 209 ASP A O 1
ATOM 1694 N N . THR A 1 210 ? 40.106 -4.823 -22.814 1.00 55.59 210 THR A N 1
ATOM 1695 C CA . THR A 1 210 ? 39.847 -5.886 -21.824 1.00 55.59 210 THR A CA 1
ATOM 1696 C C . THR A 1 210 ? 40.343 -5.517 -20.422 1.00 55.59 210 THR A C 1
ATOM 1698 O O . THR A 1 210 ? 39.873 -6.072 -19.427 1.00 55.59 210 THR A O 1
ATOM 1701 N N . SER A 1 211 ? 41.213 -4.510 -20.312 1.00 55.09 211 SER A N 1
ATOM 1702 C CA . SER A 1 211 ? 41.713 -3.950 -19.052 1.00 55.09 211 SER A CA 1
ATOM 1703 C C . SER A 1 211 ? 40.615 -3.321 -18.180 1.00 55.09 211 SER A C 1
ATOM 1705 O O . SER A 1 211 ? 40.700 -3.373 -16.953 1.00 55.09 211 SER A O 1
ATOM 1707 N N . THR A 1 212 ? 39.523 -2.819 -18.771 1.00 53.97 212 THR A N 1
ATOM 1708 C CA . THR A 1 212 ? 38.391 -2.262 -17.999 1.00 53.97 212 THR A CA 1
ATOM 1709 C C . THR A 1 212 ? 37.523 -3.369 -17.375 1.00 53.97 212 THR A C 1
ATOM 1711 O O . THR A 1 212 ? 36.843 -3.146 -16.371 1.00 53.97 212 THR A O 1
ATOM 1714 N N . TYR A 1 213 ? 37.585 -4.597 -17.909 1.00 51.59 213 TYR A N 1
ATOM 1715 C CA . TYR A 1 213 ? 36.806 -5.746 -17.431 1.00 51.59 213 TYR A CA 1
ATOM 1716 C C . TYR A 1 213 ? 37.371 -6.407 -16.171 1.00 51.59 213 TYR A C 1
ATOM 1718 O O . TYR A 1 213 ? 36.594 -6.963 -15.392 1.00 51.59 213 TYR A O 1
ATOM 1726 N N . SER A 1 214 ? 38.680 -6.308 -15.901 1.00 52.28 214 SER A N 1
ATOM 1727 C CA . SER A 1 214 ? 39.265 -6.919 -14.693 1.00 52.28 214 SER A CA 1
ATOM 1728 C C . SER A 1 214 ? 38.769 -6.258 -13.394 1.00 52.28 214 SER A C 1
ATOM 1730 O O . SER A 1 214 ? 38.711 -6.902 -12.345 1.00 52.28 214 SER A O 1
ATOM 1732 N N . ARG A 1 215 ? 38.264 -5.014 -13.468 1.00 53.62 215 ARG A N 1
ATOM 1733 C CA . ARG A 1 215 ? 37.556 -4.331 -12.367 1.00 53.62 215 ARG A CA 1
ATOM 1734 C C . ARG A 1 215 ? 36.140 -4.872 -12.102 1.00 53.62 215 ARG A C 1
ATOM 1736 O O . ARG A 1 215 ? 35.565 -4.589 -11.050 1.00 53.62 215 ARG A O 1
ATOM 1743 N N . GLY A 1 216 ? 35.582 -5.681 -13.006 1.00 53.56 216 GLY A N 1
ATOM 1744 C CA . GLY A 1 216 ? 34.217 -6.209 -12.927 1.00 53.56 216 GLY A CA 1
ATOM 1745 C C . GLY A 1 216 ? 33.976 -7.193 -11.776 1.00 53.56 216 GLY A C 1
ATOM 1746 O O . GLY A 1 216 ? 32.858 -7.265 -11.263 1.00 53.56 216 GLY A O 1
ATOM 1747 N N . ASN A 1 217 ? 35.001 -7.911 -11.304 1.00 61.03 217 ASN A N 1
ATOM 1748 C CA . ASN A 1 217 ? 34.835 -8.876 -10.207 1.00 61.03 217 ASN A CA 1
ATOM 1749 C C . ASN A 1 217 ? 34.564 -8.197 -8.846 1.00 61.03 217 ASN A C 1
ATOM 1751 O O . ASN A 1 217 ? 33.957 -8.791 -7.959 1.00 61.03 217 ASN A O 1
ATOM 1755 N N . SER A 1 218 ? 34.965 -6.931 -8.681 1.00 66.25 218 SER A N 1
ATOM 1756 C CA . SER A 1 218 ? 34.660 -6.156 -7.469 1.00 66.25 218 SER A CA 1
ATOM 1757 C C . SER A 1 218 ? 33.207 -5.656 -7.458 1.00 66.25 218 SER A C 1
ATOM 1759 O O . SER A 1 218 ? 32.532 -5.704 -6.433 1.00 66.25 218 SER A O 1
ATOM 1761 N N . SER A 1 219 ? 32.672 -5.262 -8.619 1.00 70.56 219 SER A N 1
ATOM 1762 C CA . SER A 1 219 ? 31.330 -4.670 -8.727 1.00 70.56 219 SER A CA 1
ATOM 1763 C C . SER A 1 219 ? 30.194 -5.638 -8.362 1.00 70.56 219 SER A C 1
ATOM 1765 O O . SER A 1 219 ? 29.254 -5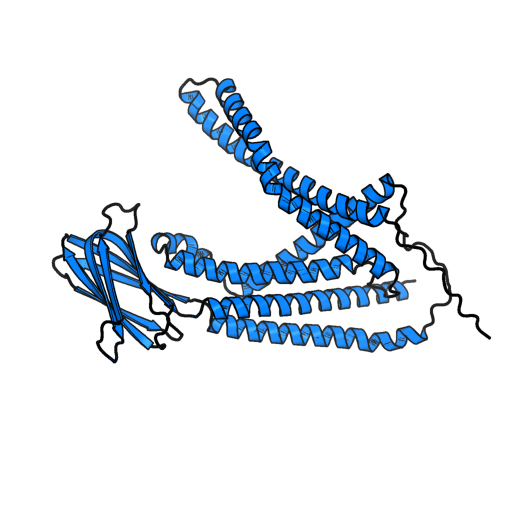.231 -7.684 1.00 70.56 219 SER A O 1
ATOM 1767 N N . SER A 1 220 ? 30.292 -6.924 -8.723 1.00 76.06 220 SER A N 1
ATOM 1768 C CA . SER A 1 220 ? 29.280 -7.925 -8.339 1.00 76.06 220 SER A CA 1
ATOM 1769 C C . SER A 1 220 ? 29.304 -8.232 -6.840 1.00 76.06 220 SER A C 1
ATOM 1771 O O . SER A 1 220 ? 28.251 -8.412 -6.237 1.00 76.06 220 SER A O 1
ATOM 1773 N N . LYS A 1 221 ? 30.489 -8.233 -6.213 1.00 83.69 221 LYS A N 1
ATOM 1774 C CA . LYS A 1 221 ? 30.626 -8.409 -4.758 1.00 83.69 221 LYS A CA 1
ATOM 1775 C C . LYS A 1 221 ? 30.019 -7.235 -3.993 1.00 83.69 221 LYS A C 1
ATOM 1777 O O . LYS A 1 221 ? 29.320 -7.456 -3.010 1.00 83.69 221 LYS A O 1
ATOM 1782 N N . ILE A 1 222 ? 30.235 -6.008 -4.476 1.00 84.19 222 ILE A N 1
ATOM 1783 C CA . ILE A 1 222 ? 29.622 -4.797 -3.911 1.00 84.19 222 ILE A CA 1
ATOM 1784 C C . ILE A 1 222 ? 28.093 -4.860 -4.038 1.00 84.19 222 ILE A C 1
ATOM 1786 O O . ILE A 1 222 ? 27.398 -4.589 -3.063 1.00 84.19 222 ILE A O 1
ATOM 1790 N N . GLY A 1 223 ? 27.569 -5.279 -5.197 1.00 83.81 223 GLY A N 1
ATOM 1791 C CA . GLY A 1 223 ? 26.129 -5.458 -5.407 1.00 83.81 223 GLY A CA 1
ATOM 1792 C C . GLY A 1 223 ? 25.506 -6.455 -4.427 1.00 83.81 223 GLY A C 1
ATOM 1793 O O . GLY A 1 223 ? 24.532 -6.127 -3.756 1.00 83.81 223 GLY A O 1
ATOM 1794 N N . ILE A 1 224 ? 26.111 -7.638 -4.270 1.00 87.62 224 ILE A N 1
ATOM 1795 C CA . ILE A 1 224 ? 25.644 -8.665 -3.322 1.00 87.62 224 ILE A CA 1
ATOM 1796 C C . ILE A 1 224 ? 25.712 -8.159 -1.876 1.00 87.62 224 ILE A C 1
ATOM 1798 O O . ILE A 1 224 ? 24.753 -8.327 -1.125 1.00 87.62 224 ILE A O 1
ATOM 1802 N N . ALA A 1 225 ? 26.814 -7.512 -1.482 1.00 90.12 225 ALA A N 1
ATOM 1803 C CA . ALA A 1 225 ? 26.957 -6.951 -0.140 1.00 90.12 225 ALA A CA 1
ATOM 1804 C C . ALA A 1 225 ? 25.866 -5.911 0.159 1.00 90.12 225 ALA A C 1
ATOM 1806 O O . ALA A 1 225 ? 25.295 -5.909 1.248 1.00 90.12 225 ALA A O 1
ATOM 1807 N N . PHE A 1 226 ? 25.529 -5.071 -0.822 1.00 90.31 226 PHE A N 1
ATOM 1808 C CA . PHE A 1 226 ? 24.469 -4.078 -0.688 1.00 90.31 226 PHE A CA 1
ATOM 1809 C C . PHE A 1 226 ? 23.078 -4.716 -0.577 1.00 90.31 226 PHE A C 1
ATOM 1811 O O . PHE A 1 226 ? 22.290 -4.302 0.269 1.00 90.31 226 PHE A O 1
ATOM 1818 N N . VAL A 1 227 ? 22.794 -5.767 -1.357 1.00 92.19 227 VAL A N 1
ATOM 1819 C CA . VAL A 1 227 ? 21.547 -6.545 -1.236 1.00 92.19 227 VAL A CA 1
ATOM 1820 C C . VAL A 1 227 ? 21.420 -7.155 0.161 1.00 92.19 227 VAL A C 1
ATOM 1822 O O . VAL A 1 227 ? 20.365 -7.040 0.781 1.00 92.19 227 VAL A O 1
ATOM 1825 N N . LEU A 1 228 ? 22.490 -7.761 0.685 1.00 93.56 228 LEU A N 1
ATOM 1826 C CA . LEU A 1 228 ? 22.493 -8.344 2.029 1.00 93.56 228 LEU A CA 1
ATOM 1827 C C . LEU A 1 228 ? 22.273 -7.280 3.109 1.00 93.56 228 LEU A C 1
ATOM 1829 O O . LEU A 1 228 ? 21.460 -7.482 4.009 1.00 93.56 228 LEU A O 1
ATOM 1833 N N . LEU A 1 229 ? 22.946 -6.133 3.003 1.00 95.06 229 LEU A N 1
ATOM 1834 C CA . LEU A 1 229 ? 22.786 -5.028 3.947 1.00 95.06 229 LEU A CA 1
ATOM 1835 C C . LEU A 1 229 ? 21.359 -4.465 3.916 1.00 95.06 229 LEU A C 1
ATOM 1837 O O . LEU A 1 229 ? 20.754 -4.274 4.971 1.00 95.06 229 LEU A O 1
ATOM 1841 N N . ALA A 1 230 ? 20.791 -4.265 2.726 1.00 93.56 230 ALA A N 1
ATOM 1842 C CA . ALA A 1 230 ? 19.415 -3.811 2.559 1.00 93.56 230 ALA A CA 1
ATOM 1843 C C . ALA A 1 230 ? 18.395 -4.840 3.083 1.00 93.56 230 ALA A C 1
ATOM 1845 O O . ALA A 1 230 ? 17.403 -4.457 3.705 1.00 93.56 230 ALA A O 1
ATOM 1846 N N . ALA A 1 231 ? 18.648 -6.141 2.911 1.00 92.12 231 ALA A N 1
ATOM 1847 C CA . ALA A 1 231 ? 17.809 -7.201 3.469 1.00 92.12 231 ALA A CA 1
ATOM 1848 C C . ALA A 1 231 ? 17.852 -7.218 5.007 1.00 92.12 231 ALA A C 1
ATOM 1850 O O . ALA A 1 231 ? 16.803 -7.264 5.648 1.00 92.12 231 ALA A O 1
ATOM 1851 N N . ILE A 1 232 ? 19.042 -7.106 5.609 1.00 96.12 232 ILE A N 1
ATOM 1852 C CA . ILE A 1 232 ? 19.204 -7.018 7.070 1.00 96.12 232 ILE A CA 1
ATOM 1853 C C . ILE A 1 232 ? 18.487 -5.776 7.614 1.00 96.12 232 ILE A C 1
ATOM 1855 O O . ILE A 1 232 ? 17.730 -5.881 8.581 1.00 96.12 232 ILE A O 1
ATOM 1859 N N . ALA A 1 233 ? 18.671 -4.619 6.969 1.00 96.25 233 ALA A N 1
ATOM 1860 C CA . ALA A 1 233 ? 17.985 -3.383 7.333 1.00 96.25 233 ALA A CA 1
ATOM 1861 C C . ALA A 1 233 ? 16.459 -3.532 7.235 1.00 96.25 233 ALA A C 1
ATOM 1863 O O . ALA A 1 233 ? 15.747 -3.143 8.156 1.00 96.25 233 ALA A O 1
ATOM 1864 N N . THR A 1 234 ? 15.956 -4.177 6.178 1.00 95.06 234 THR A N 1
ATOM 1865 C CA . THR A 1 234 ? 14.522 -4.460 6.004 1.00 95.06 234 THR A CA 1
ATOM 1866 C C . THR A 1 234 ? 13.982 -5.327 7.142 1.00 95.06 234 THR A C 1
ATOM 1868 O O . THR A 1 234 ? 12.936 -5.017 7.701 1.00 95.06 234 THR A O 1
ATOM 1871 N N . VAL A 1 235 ? 14.698 -6.384 7.541 1.00 96.38 235 VAL A N 1
ATOM 1872 C CA . VAL A 1 235 ? 14.287 -7.249 8.661 1.00 96.38 235 VAL A CA 1
ATOM 1873 C C . VAL A 1 235 ? 14.285 -6.485 9.988 1.00 96.38 235 VAL A C 1
ATOM 1875 O O . VAL A 1 235 ? 13.355 -6.638 10.782 1.00 96.38 235 VAL A O 1
ATOM 1878 N N . ALA A 1 236 ? 15.295 -5.648 10.239 1.00 97.06 236 ALA A N 1
ATOM 1879 C CA . ALA A 1 236 ? 15.353 -4.813 11.437 1.00 97.06 236 ALA A CA 1
ATOM 1880 C C . ALA A 1 236 ? 14.195 -3.801 11.478 1.00 97.06 236 ALA A C 1
ATOM 1882 O O . ALA A 1 236 ? 13.505 -3.694 12.493 1.00 97.06 236 ALA A O 1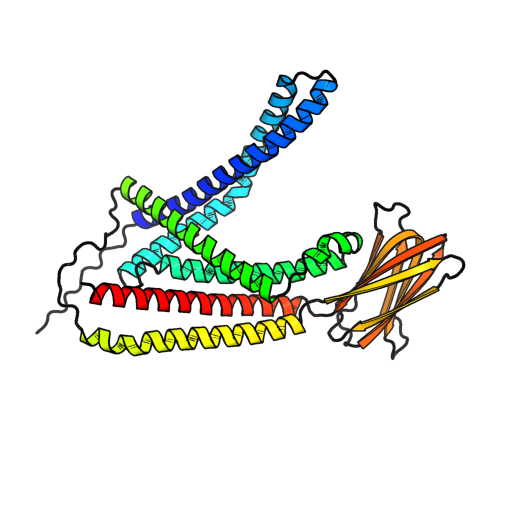
ATOM 1883 N N . LEU A 1 237 ? 13.928 -3.126 10.358 1.00 97.62 237 LEU A N 1
ATOM 1884 C CA . LEU A 1 237 ? 12.821 -2.183 10.221 1.00 97.62 237 LEU A CA 1
ATOM 1885 C C . LEU A 1 237 ? 11.460 -2.868 10.332 1.00 97.62 237 LEU A C 1
ATOM 1887 O O . LEU A 1 237 ? 10.574 -2.319 10.968 1.00 97.62 237 LEU A O 1
ATOM 1891 N N . LEU A 1 238 ? 11.290 -4.081 9.801 1.00 96.25 238 LEU A N 1
ATOM 1892 C CA . LEU A 1 238 ? 10.069 -4.869 9.986 1.00 96.25 238 LEU A CA 1
ATOM 1893 C C . LEU A 1 238 ? 9.823 -5.219 11.453 1.00 96.25 238 LEU A C 1
ATOM 1895 O O . LEU A 1 238 ? 8.677 -5.202 11.902 1.00 96.25 238 LEU A O 1
ATOM 1899 N N . LYS A 1 239 ? 10.877 -5.545 12.210 1.00 96.00 239 LYS A N 1
ATOM 1900 C CA . LYS A 1 239 ? 10.760 -5.784 13.655 1.00 96.00 239 LYS A CA 1
ATOM 1901 C C . LYS A 1 239 ? 10.380 -4.504 14.394 1.00 96.00 239 LYS A C 1
ATOM 1903 O O . LYS A 1 239 ? 9.466 -4.551 15.210 1.00 96.00 239 LYS A O 1
ATOM 1908 N N . ALA A 1 240 ? 11.020 -3.380 14.072 1.00 95.94 240 ALA A N 1
ATOM 1909 C CA . ALA A 1 240 ? 10.666 -2.074 14.628 1.00 95.94 240 ALA A CA 1
ATOM 1910 C C . ALA A 1 240 ? 9.223 -1.680 14.271 1.00 95.94 240 ALA A C 1
ATOM 1912 O O . ALA A 1 240 ? 8.468 -1.252 15.136 1.00 95.94 240 ALA A O 1
ATOM 1913 N N . TYR A 1 241 ? 8.808 -1.907 13.025 1.00 96.00 241 TYR A N 1
ATOM 1914 C CA . TYR A 1 241 ? 7.447 -1.666 12.559 1.00 96.00 241 TYR A CA 1
ATOM 1915 C C . TYR A 1 241 ? 6.452 -2.542 13.312 1.00 96.00 241 TYR A C 1
ATOM 1917 O O . TYR A 1 241 ? 5.517 -2.020 13.885 1.00 96.00 241 TYR A O 1
ATOM 1925 N N . SER A 1 242 ? 6.691 -3.848 13.430 1.00 93.44 242 SER A N 1
ATOM 1926 C CA . SER A 1 242 ? 5.814 -4.759 14.192 1.00 93.44 242 SER A CA 1
ATOM 1927 C C . SER A 1 242 ? 5.759 -4.423 15.690 1.00 93.44 242 SER A C 1
ATOM 1929 O O . SER A 1 242 ? 4.813 -4.791 16.400 1.00 93.44 242 SER A O 1
ATOM 1931 N N . TYR A 1 243 ? 6.813 -3.773 16.190 1.00 93.19 243 TYR A N 1
ATOM 1932 C CA . TYR A 1 243 ? 6.841 -3.239 17.536 1.00 93.19 243 TYR A CA 1
ATOM 1933 C C . TYR A 1 243 ? 6.002 -1.971 17.647 1.00 93.19 243 TYR A C 1
ATOM 1935 O O . TYR A 1 243 ? 5.276 -1.910 18.611 1.00 93.19 243 TYR A O 1
ATOM 1943 N N . HIS A 1 244 ? 6.024 -1.025 16.706 1.00 93.00 244 HIS A N 1
ATOM 1944 C CA . HIS A 1 244 ? 5.290 0.252 16.811 1.00 93.00 244 HIS A CA 1
ATOM 1945 C C . HIS A 1 244 ? 3.928 0.305 16.094 1.00 93.00 244 HIS A C 1
ATOM 1947 O O . HIS A 1 244 ? 3.194 1.279 16.258 1.00 93.00 244 HIS A O 1
ATOM 1953 N N . SER A 1 245 ? 3.611 -0.701 15.277 1.00 92.69 245 SER A N 1
ATOM 1954 C CA . SER A 1 245 ? 2.385 -0.791 14.480 1.00 92.69 245 SER A CA 1
ATOM 1955 C C . SER A 1 245 ? 1.160 -0.858 15.374 1.00 92.69 245 SER A C 1
ATOM 1957 O O . SER A 1 245 ? 1.184 -1.567 16.388 1.00 92.69 245 SER A O 1
ATOM 1959 N N . SER A 1 246 ? 0.077 -0.237 14.923 1.00 92.31 246 SER A N 1
ATOM 1960 C CA . SER A 1 246 ? -1.191 -0.207 15.640 1.00 92.31 246 SER A CA 1
ATOM 1961 C C . SER A 1 246 ? -1.745 -1.617 15.857 1.00 92.31 246 SER A C 1
ATOM 1963 O O . SER A 1 246 ? -1.907 -2.403 14.919 1.00 92.31 246 SER A O 1
ATOM 1965 N N . LYS A 1 247 ? -2.062 -1.951 17.109 1.00 92.56 247 LYS A N 1
ATOM 1966 C CA . LYS A 1 247 ? -2.693 -3.217 17.502 1.00 92.56 247 LYS A CA 1
ATOM 1967 C C . LYS A 1 247 ? -4.076 -2.953 18.062 1.00 92.56 247 LYS A C 1
ATOM 1969 O O . LYS A 1 247 ? -4.276 -2.032 18.847 1.00 92.56 247 LYS A O 1
ATOM 1974 N N . LEU A 1 248 ? -5.023 -3.798 17.668 1.00 92.62 248 LEU A N 1
ATOM 1975 C CA . LEU A 1 248 ? -6.390 -3.742 18.170 1.00 92.62 248 LEU A CA 1
ATOM 1976 C C . LEU A 1 248 ? -6.524 -4.648 19.388 1.00 92.62 248 LEU A C 1
ATOM 1978 O O . LEU A 1 248 ? -6.272 -5.851 19.302 1.00 92.62 248 LEU A O 1
ATOM 1982 N N . ILE A 1 249 ? -6.960 -4.073 20.503 1.00 93.69 249 ILE A N 1
ATOM 1983 C CA . ILE A 1 249 ? -7.376 -4.808 21.695 1.00 93.69 249 ILE A CA 1
ATOM 1984 C C . ILE A 1 249 ? -8.891 -4.673 21.787 1.00 93.69 249 ILE A C 1
ATOM 1986 O O . ILE A 1 249 ? -9.421 -3.567 21.866 1.00 93.69 249 ILE A O 1
ATOM 1990 N N . THR A 1 250 ? -9.601 -5.795 21.751 1.00 93.62 250 THR A N 1
ATOM 1991 C CA . THR A 1 250 ? -11.066 -5.811 21.775 1.00 93.62 250 THR A CA 1
ATOM 1992 C C . THR A 1 250 ? -11.583 -6.347 23.094 1.00 93.62 250 THR A C 1
ATOM 1994 O O . THR A 1 250 ? -11.057 -7.334 23.605 1.00 93.62 250 THR A O 1
ATOM 1997 N N . SER A 1 251 ? -12.651 -5.747 23.602 1.00 95.06 251 SER A N 1
ATOM 1998 C CA . SER A 1 251 ? -13.389 -6.241 24.759 1.00 95.06 251 SER A CA 1
ATOM 1999 C C . SER A 1 251 ? -14.874 -5.939 24.601 1.00 95.06 251 SER A C 1
ATOM 2001 O O . SER A 1 251 ? -15.265 -5.091 23.797 1.00 95.06 251 SER A O 1
ATOM 2003 N N . GLU A 1 252 ? -15.709 -6.629 25.361 1.00 95.12 252 GLU A N 1
ATOM 2004 C CA . GLU A 1 252 ? -17.154 -6.459 25.340 1.00 95.12 252 GLU A CA 1
ATOM 2005 C C . GLU A 1 252 ? -17.685 -6.351 26.762 1.00 95.12 252 GLU A C 1
ATOM 2007 O O . GLU A 1 252 ? -17.179 -6.990 27.684 1.00 95.12 252 GLU A O 1
ATOM 2012 N N . LEU A 1 253 ? -18.711 -5.526 26.932 1.00 95.94 253 LEU A N 1
ATOM 2013 C CA . LEU A 1 253 ? -19.364 -5.305 28.207 1.00 95.94 253 LEU A CA 1
ATOM 2014 C C . LEU A 1 253 ? -20.870 -5.271 28.002 1.00 95.94 253 LEU A C 1
ATOM 2016 O O . LEU A 1 253 ? -21.382 -4.523 27.166 1.00 95.94 253 LEU A O 1
ATOM 2020 N N . TRP A 1 254 ? -21.575 -6.057 28.804 1.00 96.00 254 TRP A N 1
ATOM 2021 C CA . TRP A 1 254 ? -23.026 -6.026 28.857 1.00 96.00 254 TRP A CA 1
ATOM 2022 C C . TRP A 1 254 ? -23.464 -5.098 29.989 1.00 96.00 254 TRP A C 1
ATOM 2024 O O . TRP A 1 254 ? -23.094 -5.315 31.141 1.00 96.00 254 TRP A O 1
ATOM 2034 N N . ILE A 1 255 ? -24.239 -4.061 29.671 1.00 96.12 255 ILE A N 1
ATOM 2035 C CA . ILE A 1 255 ? -24.780 -3.120 30.660 1.00 96.12 255 ILE A CA 1
ATOM 2036 C C . ILE A 1 255 ? -26.291 -3.225 30.616 1.00 96.12 255 ILE A C 1
ATOM 2038 O O . ILE A 1 255 ? -26.879 -3.186 29.540 1.00 96.12 255 ILE A O 1
ATOM 2042 N N . THR A 1 256 ? -26.931 -3.351 31.770 1.00 96.69 256 THR A N 1
ATOM 2043 C CA . THR A 1 256 ? -28.392 -3.482 31.872 1.00 96.69 256 THR A CA 1
ATOM 2044 C C . THR A 1 256 ? -28.926 -2.568 32.950 1.00 96.69 256 THR A C 1
ATOM 2046 O O . THR A 1 256 ? -28.169 -2.006 33.733 1.00 96.69 256 THR A O 1
ATOM 2049 N N . LYS A 1 257 ? -30.245 -2.435 33.037 1.00 95.88 257 LYS A N 1
ATOM 2050 C CA . LYS A 1 257 ? -30.874 -1.741 34.160 1.00 95.88 257 LYS A CA 1
ATOM 2051 C C . LYS A 1 257 ? -30.529 -2.367 35.523 1.00 95.88 257 LYS A C 1
ATOM 2053 O O . LYS A 1 257 ? -30.336 -1.627 36.483 1.00 95.88 257 LYS A O 1
ATOM 2058 N N . ASP A 1 258 ? -30.402 -3.694 35.586 1.00 96.69 258 ASP A N 1
ATOM 2059 C CA . ASP A 1 258 ? -30.075 -4.430 36.819 1.00 96.69 258 ASP A CA 1
ATOM 2060 C C . ASP A 1 258 ? -28.578 -4.376 37.159 1.00 96.69 258 ASP A C 1
ATOM 2062 O O . ASP A 1 258 ? -28.188 -4.422 38.324 1.00 96.69 258 ASP A O 1
ATOM 2066 N N . SER A 1 259 ? -27.730 -4.218 36.140 1.00 95.12 259 SER A N 1
ATOM 2067 C CA . SER A 1 259 ? -26.295 -3.968 36.276 1.00 95.12 259 SER A CA 1
ATOM 2068 C C . SER A 1 259 ? -25.925 -2.692 35.510 1.00 95.12 259 SER A C 1
ATOM 2070 O O . SER A 1 259 ? -25.383 -2.754 34.400 1.00 95.12 259 SER A O 1
ATOM 2072 N N . PRO A 1 260 ? -26.258 -1.507 36.063 1.00 96.12 260 PRO A N 1
ATOM 2073 C CA . PRO A 1 260 ? -26.162 -0.238 35.343 1.00 96.12 260 PRO A CA 1
ATOM 2074 C C . PRO A 1 260 ? -24.729 0.274 35.237 1.00 96.12 260 PRO A C 1
ATOM 2076 O O . PRO A 1 260 ? -24.510 1.365 34.719 1.00 96.12 260 PRO A O 1
ATOM 2079 N N . ARG A 1 261 ? -23.747 -0.459 35.762 1.00 97.06 261 ARG A N 1
ATOM 2080 C CA . ARG A 1 261 ? -22.335 -0.088 35.747 1.00 97.06 261 ARG A CA 1
ATOM 2081 C C . ARG A 1 261 ? -21.502 -1.308 35.406 1.00 97.06 261 ARG A C 1
ATOM 2083 O O . ARG A 1 261 ? -21.722 -2.376 35.964 1.00 97.06 261 ARG A O 1
ATOM 2090 N N . GLY A 1 262 ? -20.512 -1.111 34.554 1.00 96.25 262 GLY A N 1
ATOM 2091 C CA . GLY A 1 262 ? -19.499 -2.111 34.266 1.00 96.25 262 GLY A CA 1
ATOM 2092 C C . GLY A 1 262 ? -18.183 -1.449 33.895 1.00 96.25 262 GLY A C 1
ATOM 2093 O O . GLY A 1 262 ? -18.128 -0.245 33.632 1.00 96.25 262 GLY A O 1
ATOM 2094 N N . GLU A 1 263 ? -17.113 -2.228 33.898 1.00 96.50 263 GLU A N 1
ATOM 2095 C CA . GLU A 1 263 ? -15.778 -1.714 33.631 1.00 96.50 263 GLU A CA 1
ATOM 2096 C C . GLU A 1 263 ? -14.951 -2.695 32.811 1.00 96.50 263 GLU A C 1
ATOM 2098 O O . GLU A 1 263 ? -15.130 -3.910 32.887 1.00 96.50 263 GLU A O 1
ATOM 2103 N N . VAL A 1 264 ? -14.051 -2.141 32.004 1.00 96.62 264 VAL A N 1
ATOM 2104 C CA . VAL A 1 264 ? -13.120 -2.895 31.170 1.00 96.62 264 VAL A CA 1
ATOM 2105 C C . VAL A 1 264 ? -11.721 -2.342 31.376 1.00 96.62 264 VAL A C 1
ATOM 2107 O O . VAL A 1 264 ? -11.497 -1.135 31.271 1.00 96.62 264 VAL A O 1
ATOM 2110 N N . LEU A 1 265 ? -10.776 -3.237 31.648 1.00 96.38 265 LEU A N 1
ATOM 2111 C CA . LEU A 1 265 ? -9.363 -2.907 31.764 1.00 96.38 265 LEU A CA 1
ATOM 2112 C C . LEU A 1 265 ? -8.662 -3.103 30.416 1.00 96.38 265 LEU A C 1
ATOM 2114 O O . LEU A 1 265 ? -8.706 -4.191 29.842 1.00 96.38 265 LEU A O 1
ATOM 2118 N N . PHE A 1 266 ? -7.970 -2.067 29.953 1.00 96.50 266 PHE A N 1
ATOM 2119 C CA . PHE A 1 266 ? -7.051 -2.121 28.822 1.00 96.50 266 PHE A CA 1
ATOM 2120 C C . PHE A 1 266 ? -5.621 -1.927 29.310 1.00 96.50 266 PHE A C 1
ATOM 2122 O O . PHE A 1 266 ? -5.317 -0.924 29.950 1.00 96.50 266 PHE A O 1
ATOM 2129 N N . SER A 1 267 ? -4.743 -2.871 28.979 1.00 96.12 267 SER A N 1
ATOM 2130 C CA . SER A 1 267 ? -3.308 -2.774 29.251 1.00 96.12 267 SER A CA 1
ATOM 2131 C C . SER A 1 267 ? -2.570 -2.483 27.951 1.00 96.12 267 SER A C 1
ATOM 2133 O O . SER A 1 267 ? -2.442 -3.361 27.095 1.00 96.12 267 SER A O 1
ATOM 2135 N N . PHE A 1 268 ? -2.087 -1.254 27.811 1.00 95.19 268 PHE A N 1
ATOM 2136 C CA . PHE A 1 268 ? -1.331 -0.804 26.648 1.00 95.19 268 PHE A CA 1
ATOM 2137 C C . PHE A 1 268 ? 0.156 -1.015 26.889 1.00 95.19 268 PHE A C 1
ATOM 2139 O O . PHE A 1 268 ? 0.694 -0.609 27.923 1.00 95.19 268 PHE A O 1
ATOM 2146 N N . LYS A 1 269 ? 0.827 -1.670 25.940 1.00 94.44 269 LYS A N 1
ATOM 2147 C CA . LYS A 1 269 ? 2.285 -1.851 25.999 1.00 94.44 269 LYS A CA 1
ATOM 2148 C C . LYS A 1 269 ? 3.022 -0.685 25.349 1.00 94.44 269 LYS A C 1
ATOM 2150 O O . LYS A 1 269 ? 4.232 -0.565 25.531 1.00 94.44 269 LYS A O 1
ATOM 2155 N N . GLN A 1 270 ? 2.314 0.121 24.565 1.00 93.00 270 GLN A N 1
ATOM 2156 C CA . GLN A 1 270 ? 2.829 1.248 23.805 1.00 93.00 270 GLN A CA 1
ATOM 2157 C C . GLN A 1 270 ? 1.971 2.479 24.080 1.00 93.00 270 GLN A C 1
ATOM 2159 O O . GLN A 1 270 ? 1.087 2.454 24.937 1.00 93.00 270 GLN A O 1
ATOM 2164 N N . ASP A 1 271 ? 2.278 3.571 23.385 1.00 91.38 271 ASP A N 1
ATOM 2165 C CA . ASP A 1 271 ? 1.530 4.812 23.524 1.00 91.38 271 ASP A CA 1
ATOM 2166 C C . ASP A 1 271 ? 0.078 4.573 23.069 1.00 91.38 271 ASP A C 1
ATOM 2168 O O . ASP A 1 271 ? -0.146 4.208 21.908 1.00 91.38 271 ASP A O 1
ATOM 2172 N N . PRO A 1 272 ? -0.914 4.721 23.965 1.00 93.75 272 PRO A N 1
ATOM 2173 C CA . PRO A 1 272 ? -2.310 4.499 23.627 1.00 93.75 272 PRO A CA 1
ATOM 2174 C C . PRO A 1 272 ? -2.821 5.635 22.743 1.00 93.75 272 PRO A C 1
ATOM 2176 O O . PRO A 1 272 ? -2.667 6.814 23.070 1.00 93.75 272 PRO A O 1
ATOM 2179 N N . GLU A 1 273 ? -3.490 5.299 21.641 1.00 93.50 273 GLU A N 1
ATOM 2180 C CA . GLU A 1 273 ? -4.025 6.329 20.753 1.00 93.50 273 GLU A CA 1
ATOM 2181 C C . GLU A 1 273 ? -5.455 6.710 21.155 1.00 93.50 273 GLU A C 1
ATOM 2183 O O . GLU A 1 273 ? -5.763 7.870 21.442 1.00 93.50 273 GLU A O 1
ATOM 2188 N N . PHE A 1 274 ? -6.354 5.730 21.209 1.00 94.69 274 PHE A N 1
ATOM 2189 C CA . PHE A 1 274 ? -7.748 5.936 21.591 1.00 94.69 274 PHE A CA 1
ATOM 2190 C C . PHE A 1 274 ? -8.460 4.614 21.887 1.00 94.69 274 PHE A C 1
ATOM 2192 O O . PHE A 1 274 ? -8.014 3.536 21.490 1.00 94.69 274 PHE A O 1
ATOM 2199 N N . VAL A 1 275 ? -9.620 4.719 22.535 1.00 95.81 275 VAL A N 1
ATOM 2200 C CA . VAL A 1 275 ? -10.599 3.635 22.679 1.00 95.81 275 VAL A CA 1
ATOM 2201 C C . VAL A 1 275 ? -11.889 4.050 21.986 1.00 95.81 275 VAL A C 1
ATOM 2203 O O . VAL A 1 275 ? -12.396 5.142 22.221 1.00 95.81 275 VAL A O 1
ATOM 2206 N N . VAL A 1 276 ? -12.445 3.194 21.137 1.00 96.06 276 VAL A N 1
ATOM 2207 C CA . VAL A 1 276 ? -13.786 3.375 20.575 1.00 96.06 276 VAL A CA 1
ATOM 2208 C C . VAL A 1 276 ? -14.744 2.470 21.323 1.00 96.06 276 VAL A C 1
ATOM 2210 O O . VAL A 1 276 ? -14.557 1.256 21.344 1.00 96.06 276 VAL A O 1
ATOM 2213 N N . ALA A 1 277 ? -15.776 3.058 21.918 1.00 95.50 277 ALA A N 1
ATOM 2214 C CA . ALA A 1 277 ? -16.922 2.323 22.430 1.00 95.50 277 ALA A CA 1
ATOM 2215 C C . ALA A 1 277 ? -18.025 2.351 21.372 1.00 95.50 277 ALA A C 1
ATOM 2217 O O . ALA A 1 277 ? -18.337 3.411 20.833 1.00 95.50 277 ALA A O 1
ATOM 2218 N N . SER A 1 278 ? -18.615 1.201 21.065 1.00 94.94 278 SER A N 1
ATOM 2219 C CA . SER A 1 278 ? -19.694 1.085 20.089 1.00 94.94 278 SER A CA 1
ATOM 2220 C C . SER A 1 278 ? -20.793 0.172 20.588 1.00 94.94 278 SER A C 1
ATOM 2222 O O . SER A 1 278 ? -20.536 -0.872 21.187 1.00 94.94 278 SER A O 1
ATOM 2224 N N . ASN A 1 279 ? -22.033 0.569 20.340 1.00 93.69 279 ASN A N 1
ATOM 2225 C CA . ASN A 1 279 ? -23.189 -0.243 20.665 1.00 93.69 279 ASN A CA 1
ATOM 2226 C C . ASN A 1 279 ? -23.403 -1.312 19.592 1.00 93.69 279 ASN A C 1
ATOM 2228 O O . ASN A 1 279 ? -23.535 -0.970 18.424 1.00 93.69 279 ASN A O 1
ATOM 2232 N N . VAL A 1 280 ? -23.461 -2.584 19.993 1.00 88.75 280 VAL A N 1
ATOM 2233 C CA . VAL A 1 280 ? -23.797 -3.701 19.090 1.00 88.75 280 VAL A CA 1
ATOM 2234 C C . VAL A 1 280 ? -25.311 -3.908 19.032 1.00 88.75 280 VAL A C 1
ATOM 2236 O O . VAL A 1 280 ? -25.865 -4.141 17.963 1.00 88.75 280 VAL A O 1
ATOM 2239 N N . ALA A 1 281 ? -25.968 -3.820 20.187 1.00 87.31 281 ALA A N 1
ATOM 2240 C CA . ALA A 1 281 ? -27.416 -3.860 20.333 1.00 87.31 281 ALA A CA 1
ATOM 2241 C C . ALA A 1 281 ? -27.792 -3.213 21.667 1.00 87.31 281 ALA A C 1
ATOM 2243 O O . ALA A 1 281 ? -27.100 -3.426 22.666 1.00 87.31 281 ALA A O 1
ATOM 2244 N N . GLY A 1 282 ? -28.861 -2.422 21.715 1.00 91.44 282 GLY A N 1
ATOM 2245 C CA . GLY A 1 282 ? -29.372 -1.888 22.976 1.00 91.44 282 GLY A CA 1
ATOM 2246 C C . GLY A 1 282 ? -30.203 -0.626 22.830 1.00 91.44 282 GLY A C 1
ATOM 2247 O O . GLY A 1 282 ? -30.342 -0.070 21.747 1.00 91.44 282 GLY A O 1
ATOM 2248 N N . ARG A 1 283 ? -30.755 -0.158 23.948 1.00 94.56 283 ARG A N 1
ATOM 2249 C CA . ARG A 1 283 ? -31.569 1.060 24.009 1.00 94.56 283 ARG A CA 1
ATOM 2250 C C . ARG A 1 283 ? -31.220 1.844 25.260 1.00 94.56 283 ARG A C 1
ATOM 2252 O O . ARG A 1 283 ? -31.196 1.286 26.357 1.00 94.56 283 ARG A O 1
ATOM 2259 N N . GLY A 1 284 ? -30.976 3.142 25.111 1.00 95.75 284 GLY A N 1
ATOM 2260 C CA . GLY A 1 284 ? -30.662 4.014 26.240 1.00 95.75 284 GLY A CA 1
ATOM 2261 C C . GLY A 1 284 ? -29.527 4.989 25.981 1.00 95.75 284 GLY A C 1
ATOM 2262 O O . GLY A 1 284 ? -29.099 5.174 24.846 1.00 95.75 284 GLY A O 1
ATOM 2263 N N . ASN A 1 285 ? -29.038 5.599 27.054 1.00 97.38 285 ASN A N 1
ATOM 2264 C CA . ASN A 1 285 ? -27.883 6.488 27.058 1.00 97.38 285 ASN A CA 1
ATOM 2265 C C . ASN A 1 285 ? -26.849 5.963 28.052 1.00 97.38 285 ASN A C 1
ATOM 2267 O O . ASN A 1 285 ? -27.192 5.663 29.196 1.00 97.38 285 ASN A O 1
ATOM 2271 N N . VAL A 1 286 ? -25.590 5.887 27.634 1.00 97.75 286 VAL A N 1
ATOM 2272 C CA . VAL A 1 286 ? -24.481 5.393 28.459 1.00 97.75 286 VAL A CA 1
ATOM 2273 C C . VAL A 1 286 ? -23.407 6.468 28.561 1.00 97.75 286 VAL A C 1
ATOM 2275 O O . VAL A 1 286 ? -23.045 7.076 27.555 1.00 97.75 286 VAL A O 1
ATOM 2278 N N . ASN A 1 287 ? -22.913 6.705 29.774 1.00 97.88 287 ASN A N 1
ATOM 2279 C CA . ASN A 1 287 ? -21.730 7.513 30.045 1.00 97.88 287 ASN A CA 1
ATOM 2280 C C . ASN A 1 287 ? -20.485 6.626 30.111 1.00 97.88 287 ASN A C 1
ATOM 2282 O O . ASN A 1 287 ? -20.526 5.559 30.726 1.00 97.88 287 ASN A O 1
ATOM 2286 N N . PHE A 1 288 ? -19.385 7.095 29.536 1.00 97.75 288 PHE A N 1
ATOM 2287 C CA . PHE A 1 288 ? -18.081 6.451 29.562 1.00 97.75 288 PHE A CA 1
ATOM 2288 C C . PHE A 1 288 ? -17.068 7.355 30.244 1.00 97.75 288 PHE A C 1
ATOM 2290 O O . PHE A 1 288 ? -16.801 8.451 29.757 1.00 97.75 288 PHE A O 1
ATOM 2297 N N . ASP A 1 289 ? -16.464 6.854 31.316 1.00 96.50 289 ASP A N 1
ATOM 2298 C CA . ASP A 1 289 ? -15.355 7.496 32.009 1.00 96.50 289 ASP A CA 1
ATOM 2299 C C . ASP A 1 289 ? -14.084 6.679 31.778 1.00 96.50 289 ASP A C 1
ATOM 2301 O O . ASP A 1 289 ? -14.062 5.469 32.016 1.00 96.50 289 ASP A O 1
ATOM 2305 N N . VAL A 1 290 ? -13.011 7.330 31.336 1.00 96.50 290 VAL A N 1
ATOM 2306 C CA . VAL A 1 290 ? -11.695 6.692 31.212 1.00 96.50 290 VAL A CA 1
ATOM 2307 C C . VAL A 1 290 ? -10.795 7.166 32.337 1.00 96.50 290 VAL A C 1
ATOM 2309 O O . VAL A 1 290 ? -10.616 8.370 32.514 1.00 96.50 290 VAL A O 1
ATOM 2312 N N . LEU A 1 291 ? -10.217 6.225 33.080 1.00 95.25 291 LEU A N 1
ATOM 2313 C CA . LEU A 1 291 ? -9.328 6.498 34.203 1.00 95.25 291 LEU A CA 1
ATOM 2314 C C . LEU A 1 291 ? -7.986 5.795 34.013 1.00 95.25 291 LEU A C 1
ATOM 2316 O O . LEU A 1 291 ? -7.937 4.656 33.544 1.00 95.25 291 LEU A O 1
ATOM 2320 N N . THR A 1 292 ? -6.896 6.423 34.450 1.00 92.88 292 THR A N 1
ATOM 2321 C CA . THR A 1 292 ? -5.645 5.692 34.683 1.00 92.88 292 THR A CA 1
ATOM 2322 C C . THR A 1 292 ? -5.784 4.904 35.979 1.00 92.88 292 THR A C 1
ATOM 2324 O O . THR A 1 292 ? -6.203 5.439 37.012 1.00 92.88 292 THR A O 1
ATOM 2327 N N . LYS A 1 293 ? -5.391 3.626 35.960 1.00 83.25 293 LYS A N 1
ATOM 2328 C CA . LYS A 1 293 ? -5.507 2.742 37.132 1.00 83.25 293 LYS A CA 1
ATOM 2329 C C . LYS A 1 293 ? -4.807 3.303 38.377 1.00 83.25 293 LYS A C 1
ATOM 2331 O O . LYS A 1 293 ? -5.274 3.093 39.490 1.00 83.25 293 LYS A O 1
ATOM 2336 N N . ASN A 1 294 ? -3.717 4.047 38.180 1.00 82.12 294 ASN A N 1
ATOM 2337 C CA . ASN A 1 294 ? -2.871 4.542 39.266 1.00 82.12 294 ASN A CA 1
ATOM 2338 C C . ASN A 1 294 ? -3.327 5.877 39.870 1.00 82.12 294 ASN A C 1
ATOM 2340 O O . ASN A 1 294 ? -2.948 6.170 40.998 1.00 82.12 294 ASN A O 1
ATOM 2344 N N . GLN A 1 295 ? -4.090 6.702 39.145 1.00 75.69 295 GLN A N 1
ATOM 2345 C CA . GLN A 1 295 ? -4.431 8.056 39.611 1.00 75.69 295 GLN A CA 1
ATOM 2346 C C . GLN A 1 295 ? -5.920 8.224 39.922 1.00 75.69 295 GLN A C 1
ATOM 2348 O O . GLN A 1 295 ? -6.290 9.215 40.545 1.00 75.69 295 GLN A O 1
ATOM 2353 N N . ASN A 1 296 ? -6.769 7.260 39.529 1.00 79.25 296 ASN A N 1
ATOM 2354 C CA . ASN A 1 296 ? -8.230 7.284 39.703 1.00 79.25 296 ASN A CA 1
ATOM 2355 C C . ASN A 1 296 ? -8.876 8.622 39.276 1.00 79.25 296 ASN A C 1
ATOM 2357 O O . ASN A 1 296 ? -9.969 8.970 39.721 1.00 79.25 296 ASN A O 1
ATOM 2361 N N . SER A 1 297 ? -8.187 9.376 38.418 1.00 84.06 297 SER A N 1
ATOM 2362 C CA . SER A 1 297 ? -8.622 10.633 37.835 1.00 84.06 297 SER A CA 1
ATOM 2363 C C . SER A 1 297 ? -9.273 10.341 36.491 1.00 84.06 297 SER A C 1
ATOM 2365 O O . SER A 1 297 ? -8.823 9.480 35.731 1.00 84.06 297 SER A O 1
ATOM 2367 N N . ILE A 1 298 ? -10.367 11.044 36.213 1.00 88.56 298 ILE A N 1
ATOM 2368 C CA . ILE A 1 298 ? -11.069 10.930 34.938 1.00 88.56 298 ILE A CA 1
ATOM 2369 C C . ILE A 1 298 ? -10.273 11.720 33.899 1.00 88.56 298 ILE A C 1
ATOM 2371 O O . ILE A 1 298 ? -10.105 12.930 34.027 1.00 88.56 298 ILE A O 1
ATOM 2375 N N . ILE A 1 299 ? -9.783 11.021 32.881 1.00 90.31 299 ILE A N 1
ATOM 2376 C CA . ILE A 1 299 ? -9.037 11.593 31.754 1.00 90.31 299 ILE A CA 1
ATOM 2377 C C . ILE A 1 299 ? -10.007 12.064 30.672 1.00 90.31 299 ILE A C 1
ATOM 2379 O O . ILE A 1 299 ? -9.791 13.091 30.037 1.00 90.31 299 ILE A O 1
ATOM 2383 N N . GLN A 1 300 ? -11.076 11.295 30.458 1.00 90.81 300 GLN A N 1
ATOM 2384 C CA . GLN A 1 300 ? -12.114 11.559 29.467 1.00 90.81 300 GLN A CA 1
ATOM 2385 C C . GLN A 1 300 ? -13.474 11.148 30.025 1.00 90.81 300 GLN A C 1
ATOM 2387 O O . GLN A 1 300 ? -13.582 10.110 30.679 1.00 90.81 300 GLN A O 1
ATOM 2392 N N . ASN A 1 301 ? -14.499 11.933 29.707 1.00 94.00 301 ASN A N 1
ATOM 2393 C CA . ASN A 1 301 ? -15.901 11.629 29.963 1.00 94.00 301 ASN A CA 1
ATOM 2394 C C . ASN A 1 301 ? -16.683 11.901 28.674 1.00 94.00 301 ASN A C 1
ATOM 2396 O O . ASN A 1 301 ? -16.567 12.985 28.104 1.00 94.00 301 ASN A O 1
ATOM 2400 N N . ASN A 1 302 ? -17.440 10.916 28.198 1.00 96.56 302 ASN A N 1
ATOM 2401 C CA . ASN A 1 302 ? -18.304 11.077 27.034 1.00 96.56 302 ASN A CA 1
ATOM 2402 C C . ASN A 1 302 ? -19.593 10.276 27.179 1.00 96.56 302 ASN A C 1
ATOM 2404 O O . ASN A 1 302 ? -19.611 9.197 27.764 1.00 96.56 302 ASN A O 1
ATOM 2408 N N . THR A 1 303 ? -20.658 10.753 26.542 1.00 96.19 303 THR A N 1
ATOM 2409 C CA . THR A 1 303 ? -21.946 10.057 26.509 1.00 96.19 303 THR A CA 1
ATOM 2410 C C . THR A 1 303 ? -22.273 9.564 25.106 1.00 96.19 303 THR A C 1
ATOM 2412 O O . THR A 1 303 ? -21.892 10.168 24.105 1.00 96.19 303 THR A O 1
ATOM 2415 N N . MET A 1 304 ? -22.983 8.442 25.027 1.00 96.62 304 MET A N 1
ATOM 2416 C CA . MET A 1 304 ? -23.436 7.851 23.774 1.00 96.62 304 MET A CA 1
ATOM 2417 C C . MET A 1 304 ? -24.882 7.396 23.916 1.00 96.62 304 MET A C 1
ATOM 2419 O O . MET A 1 304 ? -25.235 6.692 24.865 1.00 96.62 304 MET A O 1
ATOM 2423 N N . LYS A 1 305 ? -25.710 7.759 22.938 1.00 96.50 305 LYS A N 1
ATOM 2424 C CA . LYS A 1 305 ? -27.048 7.192 22.773 1.00 96.50 305 LYS A CA 1
ATOM 2425 C C . LYS A 1 305 ? -26.934 5.864 22.033 1.00 96.50 305 LYS A C 1
ATOM 2427 O O . LYS A 1 305 ? -26.395 5.846 20.932 1.00 96.50 305 LYS A O 1
ATOM 2432 N N . LEU A 1 306 ? -27.429 4.787 22.635 1.00 94.88 306 LEU A N 1
ATOM 2433 C CA . LEU A 1 306 ? -27.436 3.445 22.052 1.00 94.88 306 LEU A CA 1
ATOM 2434 C C . LEU A 1 306 ? -28.433 3.374 20.891 1.00 94.88 306 LEU A C 1
ATOM 2436 O O . LEU A 1 306 ? -29.473 4.042 20.922 1.00 94.88 306 LEU A O 1
ATOM 2440 N N . SER A 1 307 ? -28.122 2.554 19.888 1.00 90.44 307 SER A N 1
ATOM 2441 C CA . SER A 1 307 ? -28.990 2.361 18.733 1.00 90.44 307 SER A CA 1
ATOM 2442 C C . SER A 1 307 ? -29.768 1.055 18.834 1.00 90.44 307 SER A C 1
ATOM 2444 O O . SER A 1 307 ? -29.209 -0.019 19.035 1.00 90.44 307 SER A O 1
ATOM 2446 N N . GLU A 1 308 ? -31.079 1.140 18.630 1.00 85.88 308 GLU A N 1
ATOM 2447 C CA . GLU A 1 308 ? -31.969 -0.012 18.780 1.00 85.88 308 GLU A CA 1
ATOM 2448 C C . GLU A 1 308 ? -31.887 -0.994 17.606 1.00 85.88 308 GLU A C 1
ATOM 2450 O O . GLU A 1 308 ? -32.320 -2.140 17.727 1.00 85.88 308 GLU A O 1
ATOM 2455 N N . SER A 1 309 ? -31.394 -0.534 16.452 1.00 82.25 309 SER A N 1
ATOM 2456 C CA . SER A 1 309 ? -31.367 -1.323 15.224 1.00 82.25 309 SER A CA 1
ATOM 2457 C C . SER A 1 309 ? -30.023 -2.037 15.065 1.00 82.25 309 SER A C 1
ATOM 2459 O O . SER A 1 309 ? -28.988 -1.366 15.063 1.00 82.25 309 SER A O 1
ATOM 2461 N N . PRO A 1 310 ? -30.022 -3.363 14.821 1.00 73.12 310 PRO A N 1
ATOM 2462 C CA . PRO A 1 310 ? -28.799 -4.147 14.624 1.00 73.12 310 PRO A CA 1
ATOM 2463 C C . PRO A 1 310 ? -28.001 -3.724 13.379 1.00 73.12 310 PRO A C 1
ATOM 2465 O O . PRO A 1 310 ? -26.831 -4.075 13.251 1.00 73.12 310 PRO A O 1
ATOM 2468 N N . ASN A 1 311 ? -28.618 -2.946 12.481 1.00 77.81 311 ASN A N 1
ATOM 2469 C CA . ASN A 1 311 ? -28.003 -2.438 11.252 1.00 77.81 311 ASN A CA 1
ATOM 2470 C C . ASN A 1 311 ? -27.447 -1.013 11.403 1.00 77.81 311 ASN A C 1
ATOM 2472 O O . ASN A 1 311 ? -27.008 -0.411 10.424 1.00 77.81 311 ASN A O 1
ATOM 2476 N N . SER A 1 312 ? -27.507 -0.437 12.602 1.00 80.69 312 SER A N 1
ATOM 2477 C CA . SER A 1 312 ? -27.037 0.920 12.867 1.00 80.69 312 SER A CA 1
ATOM 2478 C C . SER A 1 312 ? -26.226 0.940 14.150 1.00 80.69 312 SER A C 1
ATOM 2480 O O . SER A 1 312 ? -26.731 0.585 15.209 1.00 80.69 312 SER A O 1
ATOM 2482 N N . TYR A 1 313 ? -24.980 1.384 14.057 1.00 84.94 313 TYR A N 1
ATOM 2483 C CA . TYR A 1 313 ? -24.077 1.443 15.196 1.00 84.94 313 TYR A CA 1
ATOM 2484 C C . TYR A 1 313 ? -23.933 2.892 15.655 1.00 84.94 313 TYR A C 1
ATOM 2486 O O . TYR A 1 313 ? -23.691 3.787 14.846 1.00 84.94 313 TYR A O 1
ATOM 2494 N N . SER A 1 314 ? -24.065 3.121 16.958 1.00 91.50 314 SER A N 1
ATOM 2495 C CA . SER A 1 314 ? -23.612 4.355 17.596 1.00 91.50 314 SER A CA 1
ATOM 2496 C C . SER A 1 314 ? -22.226 4.106 18.174 1.00 91.50 314 SER A C 1
ATOM 2498 O O . SER A 1 314 ? -22.046 3.124 18.897 1.00 91.50 314 SER A O 1
ATOM 2500 N N . SER A 1 315 ? -21.272 4.991 17.905 1.00 94.25 315 SER A N 1
ATOM 2501 C CA . SER A 1 315 ? -19.918 4.889 18.447 1.00 94.25 315 SER A CA 1
ATOM 2502 C C . SER A 1 315 ? -19.438 6.214 19.019 1.00 94.25 315 SER A C 1
ATOM 2504 O O . SER A 1 315 ? -19.744 7.272 18.469 1.00 94.25 315 SER A O 1
ATOM 2506 N N . VAL A 1 316 ? -18.619 6.150 20.064 1.00 95.44 316 VAL A N 1
ATOM 2507 C CA . VAL A 1 316 ? -17.916 7.301 20.631 1.00 95.44 316 VAL A CA 1
ATOM 2508 C C . VAL A 1 316 ? -16.422 7.008 20.732 1.00 95.44 316 VAL A C 1
ATOM 2510 O O . VAL A 1 316 ? -16.014 5.921 21.147 1.00 95.44 316 VAL A O 1
ATOM 2513 N N . LYS A 1 317 ? -15.601 7.976 20.313 1.00 96.19 317 LYS A N 1
ATOM 2514 C CA . LYS A 1 317 ? -14.139 7.900 20.371 1.00 96.19 317 LYS A CA 1
ATOM 2515 C C . LYS A 1 317 ? -13.655 8.573 21.652 1.00 96.19 317 LYS A C 1
ATOM 2517 O O . LYS A 1 317 ? -13.969 9.732 21.898 1.00 96.19 317 LYS A O 1
ATOM 2522 N N . LEU A 1 318 ? -12.882 7.843 22.443 1.00 95.81 318 LEU A N 1
ATOM 2523 C CA . LEU A 1 318 ? -12.289 8.270 23.705 1.00 95.81 318 LEU A CA 1
ATOM 2524 C C . LEU A 1 318 ? -10.777 8.441 23.468 1.00 95.81 318 LEU A C 1
ATOM 2526 O O . LEU A 1 318 ? -10.049 7.444 23.465 1.00 95.81 318 LEU A O 1
ATOM 2530 N N . PRO A 1 319 ? -10.295 9.660 23.162 1.00 95.12 319 PRO A N 1
ATOM 2531 C CA . PRO A 1 319 ? -8.892 9.884 22.828 1.00 95.12 319 PRO A CA 1
ATOM 2532 C C . PRO A 1 319 ? -7.990 9.663 24.047 1.00 95.12 319 PRO A C 1
ATOM 2534 O O . PRO A 1 319 ? -8.281 10.157 25.135 1.00 95.12 319 PRO A O 1
ATOM 2537 N N . LEU A 1 320 ? -6.884 8.943 23.848 1.00 94.38 320 LEU A N 1
ATOM 2538 C CA . LEU A 1 320 ? -5.858 8.680 24.864 1.00 94.38 320 LEU A CA 1
ATOM 2539 C C . LEU A 1 320 ? -4.472 9.212 24.473 1.00 94.38 320 LEU A C 1
ATOM 2541 O O . LEU A 1 320 ? -3.546 9.117 25.279 1.00 94.38 320 LEU A O 1
ATOM 2545 N N . GLN A 1 321 ? -4.340 9.822 23.290 1.00 91.88 321 GLN A N 1
ATOM 2546 C CA . GLN A 1 321 ? -3.098 10.434 22.815 1.00 91.88 321 GLN A CA 1
ATOM 2547 C C . GLN A 1 321 ? -2.479 11.361 23.874 1.00 91.88 321 GLN A C 1
ATOM 2549 O O . GLN A 1 321 ? -3.160 12.196 24.470 1.00 91.88 321 GLN A O 1
ATOM 2554 N N . GLY A 1 322 ? -1.170 11.215 24.090 1.00 89.69 322 GLY A N 1
ATOM 2555 C CA . GLY A 1 322 ? -0.400 11.999 25.060 1.00 89.69 322 GLY A CA 1
ATOM 2556 C C . GLY A 1 322 ? -0.333 11.400 26.469 1.00 89.69 322 GLY A C 1
ATOM 2557 O O . GLY A 1 322 ? 0.436 11.897 27.288 1.00 89.69 322 GLY A O 1
ATOM 2558 N N . ASN A 1 323 ? -1.080 10.329 26.756 1.00 91.94 323 ASN A N 1
ATOM 2559 C CA . ASN A 1 323 ? -0.921 9.578 28.002 1.00 91.94 323 ASN A CA 1
ATOM 2560 C C . ASN A 1 323 ? 0.206 8.542 27.879 1.00 91.94 323 ASN A C 1
ATOM 2562 O O . ASN A 1 323 ? 0.461 8.017 26.798 1.00 91.94 323 ASN A O 1
ATOM 2566 N N . ALA A 1 324 ? 0.868 8.233 28.996 1.00 92.06 324 ALA A N 1
ATOM 2567 C CA . ALA A 1 324 ? 1.907 7.206 29.030 1.00 92.06 324 ALA A CA 1
ATOM 2568 C C . ALA A 1 324 ? 1.314 5.786 28.874 1.00 92.06 324 ALA A C 1
ATOM 2570 O O . ALA A 1 324 ? 0.174 5.559 29.295 1.00 92.06 324 ALA A O 1
ATOM 2571 N N . PRO A 1 325 ? 2.086 4.816 28.343 1.00 94.50 325 PRO A N 1
ATOM 2572 C CA . PRO A 1 325 ? 1.692 3.407 28.315 1.00 94.50 325 PRO A CA 1
ATOM 2573 C C . PRO A 1 325 ? 1.337 2.879 29.711 1.00 94.50 325 PRO A C 1
ATOM 2575 O O . PRO A 1 325 ? 1.964 3.255 30.706 1.00 94.50 325 PRO A O 1
ATOM 2578 N N . GLY A 1 326 ? 0.360 1.975 29.795 1.00 95.06 326 GLY A N 1
ATOM 2579 C CA . GLY A 1 326 ? -0.059 1.381 31.062 1.00 95.06 326 GLY A CA 1
ATOM 2580 C C . GLY A 1 326 ? -1.496 0.871 31.069 1.00 95.06 326 GLY A C 1
ATOM 2581 O O . GLY A 1 326 ? -2.094 0.602 30.028 1.00 95.06 326 GLY A O 1
ATOM 2582 N N . ASP A 1 327 ? -2.037 0.730 32.276 1.00 96.12 327 ASP A N 1
ATOM 2583 C CA . ASP A 1 327 ? -3.386 0.229 32.522 1.00 96.12 327 ASP A CA 1
ATOM 2584 C C . ASP A 1 327 ? -4.413 1.373 32.566 1.00 96.12 327 ASP A C 1
ATOM 2586 O O . ASP A 1 327 ? -4.340 2.269 33.419 1.00 96.12 327 ASP A O 1
ATOM 2590 N N . PHE A 1 328 ? -5.420 1.290 31.700 1.00 96.50 328 PHE A N 1
ATOM 2591 C CA . PHE A 1 328 ? -6.546 2.216 31.633 1.00 96.50 328 PHE A CA 1
ATOM 2592 C C . PHE A 1 328 ? -7.843 1.466 31.894 1.00 96.50 328 PHE A C 1
ATOM 2594 O O . PHE A 1 328 ? -8.116 0.425 31.296 1.00 96.50 328 PHE A O 1
ATOM 2601 N N . LEU A 1 329 ? -8.654 2.012 32.788 1.00 96.56 329 LEU A N 1
ATOM 2602 C CA . LEU A 1 329 ? -9.953 1.471 33.141 1.00 96.56 329 LEU A CA 1
ATOM 2603 C C . LEU A 1 329 ? -11.028 2.310 32.457 1.00 96.56 329 LEU A C 1
ATOM 2605 O O . LEU A 1 329 ? -11.130 3.512 32.700 1.00 96.56 329 LEU A O 1
ATOM 2609 N N . VAL A 1 330 ? -11.828 1.678 31.607 1.00 97.00 330 VAL A N 1
ATOM 2610 C CA . VAL A 1 330 ? -12.987 2.305 30.972 1.00 97.00 330 VAL A CA 1
ATOM 2611 C C . VAL A 1 330 ? -14.219 1.870 31.744 1.00 97.00 330 VAL A C 1
ATOM 2613 O O . VAL A 1 330 ? -14.606 0.703 31.699 1.00 97.00 330 VAL A O 1
ATOM 2616 N N . LYS A 1 331 ? -14.822 2.806 32.473 1.00 97.00 331 LYS A N 1
ATOM 2617 C CA . LYS A 1 331 ? -16.077 2.600 33.192 1.00 97.00 331 LYS A CA 1
ATOM 2618 C C . LYS A 1 331 ? -17.223 3.046 32.311 1.00 97.00 331 LYS A C 1
ATOM 2620 O O . LYS A 1 331 ? -17.197 4.139 31.757 1.00 97.00 331 LYS A O 1
ATOM 2625 N N . ALA A 1 332 ? -18.240 2.213 32.208 1.00 97.69 332 ALA A N 1
ATOM 2626 C CA . ALA A 1 332 ? -19.452 2.523 31.483 1.00 97.69 332 ALA A CA 1
ATOM 2627 C C . ALA A 1 332 ? -20.636 2.479 32.447 1.00 97.69 332 ALA A C 1
ATOM 2629 O O . ALA A 1 332 ? -20.758 1.562 33.262 1.00 97.69 332 ALA A O 1
ATOM 2630 N N . SER A 1 333 ? -21.494 3.492 32.381 1.00 97.81 333 SER A N 1
ATOM 2631 C CA . SER A 1 333 ? -22.636 3.642 33.279 1.00 97.81 333 SER A CA 1
ATOM 2632 C C . SER A 1 333 ? -23.901 4.020 32.517 1.00 97.81 333 SER A C 1
ATOM 2634 O O . SER A 1 333 ? -23.921 4.974 31.742 1.00 97.81 333 SER A O 1
ATOM 2636 N N . LEU A 1 334 ? -24.967 3.250 32.716 1.00 98.00 334 LEU A N 1
ATOM 2637 C CA . LEU A 1 334 ? -26.273 3.491 32.120 1.00 98.00 334 LEU A CA 1
ATOM 2638 C C . LEU A 1 334 ? -26.921 4.705 32.792 1.00 98.00 334 LEU A C 1
ATOM 2640 O O . LEU A 1 334 ? -27.198 4.685 33.989 1.00 98.00 334 LEU A O 1
ATOM 2644 N N . ILE A 1 335 ? -27.169 5.756 32.011 1.00 97.50 335 ILE A N 1
ATOM 2645 C CA . ILE A 1 335 ? -27.879 6.959 32.459 1.00 97.50 335 ILE A CA 1
ATOM 2646 C C . ILE A 1 335 ? -29.391 6.718 32.391 1.00 97.50 335 ILE A C 1
ATOM 2648 O O . ILE A 1 335 ? -30.130 7.061 33.311 1.00 97.50 335 ILE A O 1
ATOM 2652 N N . SER A 1 336 ? -29.862 6.146 31.281 1.00 97.06 336 SER A N 1
ATOM 2653 C CA . SER A 1 336 ? -31.279 5.867 31.036 1.00 97.06 336 SER A CA 1
ATOM 2654 C C . SER A 1 336 ? -31.459 4.751 30.004 1.00 97.06 336 SER A C 1
ATOM 2656 O O . SER A 1 336 ? -30.558 4.501 29.208 1.00 97.06 336 SER A O 1
ATOM 2658 N N . GLY A 1 337 ? -32.630 4.106 29.990 1.00 96.31 337 GLY A N 1
ATOM 2659 C CA . GLY A 1 337 ? -32.979 3.029 29.053 1.00 96.31 337 GLY A CA 1
ATOM 2660 C C . GLY A 1 337 ? -32.854 1.622 29.645 1.00 96.31 337 GLY A C 1
ATOM 2661 O O . GLY A 1 337 ? -32.855 1.452 30.863 1.00 96.31 337 GLY A O 1
ATOM 2662 N N . GLU A 1 338 ? -32.788 0.619 28.769 1.00 96.25 338 GLU A N 1
ATOM 2663 C CA . GLU A 1 338 ? -32.693 -0.804 29.138 1.00 96.25 338 GLU A CA 1
ATOM 2664 C C . GLU A 1 338 ? -31.241 -1.297 29.193 1.00 96.25 338 GLU A C 1
ATOM 2666 O O . GLU A 1 338 ? -30.934 -2.253 29.906 1.00 96.25 338 GLU A O 1
ATOM 2671 N N . GLY A 1 339 ? -30.342 -0.607 28.486 1.00 95.69 339 GLY A N 1
ATOM 2672 C CA . GLY A 1 339 ? -28.947 -0.991 28.329 1.00 95.69 339 GLY A CA 1
ATOM 2673 C C . GLY A 1 339 ? -28.696 -1.746 27.025 1.00 95.69 339 GLY A C 1
ATOM 2674 O O . GLY A 1 339 ? -29.463 -1.637 26.066 1.00 95.69 339 GLY A O 1
ATOM 2675 N N . GLY A 1 340 ? -27.576 -2.456 26.959 1.00 95.19 340 GLY A N 1
ATOM 2676 C CA . GLY A 1 340 ? -27.149 -3.174 25.769 1.00 95.19 340 GLY A CA 1
ATOM 2677 C C . GLY A 1 340 ? -25.724 -3.709 25.834 1.00 95.19 340 GLY A C 1
ATOM 2678 O O . GLY A 1 340 ? -24.997 -3.509 26.811 1.00 95.19 340 GLY A O 1
ATOM 2679 N N . LEU A 1 341 ? -25.324 -4.356 24.740 1.00 94.25 341 LEU A N 1
ATOM 2680 C CA . LEU A 1 341 ? -23.953 -4.790 24.505 1.00 94.25 341 LEU A CA 1
ATOM 2681 C C . LEU A 1 341 ? -23.124 -3.638 23.953 1.00 94.25 341 LEU A C 1
ATOM 2683 O O . LEU A 1 341 ? -23.455 -3.050 22.914 1.00 94.25 341 LEU A O 1
ATOM 2687 N N . ILE A 1 342 ? -22.017 -3.357 24.626 1.00 94.94 342 ILE A N 1
ATOM 2688 C CA . ILE A 1 342 ? -21.035 -2.370 24.204 1.00 94.94 342 ILE A CA 1
ATOM 2689 C C . ILE A 1 342 ? -19.740 -3.092 23.879 1.00 94.94 342 ILE A C 1
ATOM 2691 O O . ILE A 1 342 ? -19.168 -3.783 24.721 1.00 94.94 342 ILE A O 1
ATOM 2695 N N . ARG A 1 343 ? -19.271 -2.918 22.648 1.00 94.25 343 ARG A N 1
ATOM 2696 C CA . ARG A 1 343 ? -17.956 -3.369 22.214 1.00 94.25 343 ARG A CA 1
ATOM 2697 C C . ARG A 1 343 ? -16.979 -2.217 22.327 1.00 94.25 343 ARG A C 1
ATOM 2699 O O . ARG A 1 343 ? -17.235 -1.120 21.836 1.00 94.25 343 ARG A O 1
ATOM 2706 N N . PHE A 1 344 ? -15.840 -2.498 22.928 1.00 95.00 344 PHE A N 1
ATOM 2707 C CA . PHE A 1 344 ? -14.723 -1.585 23.020 1.00 95.00 344 PHE A CA 1
ATOM 2708 C C . PHE A 1 344 ? -13.592 -2.076 22.126 1.00 95.00 344 PHE A C 1
ATOM 2710 O O . PHE A 1 344 ? -13.223 -3.252 22.164 1.00 95.00 344 PHE A O 1
ATOM 2717 N N . VAL A 1 345 ? -13.032 -1.169 21.336 1.00 95.06 345 VAL A N 1
ATOM 2718 C CA . VAL A 1 345 ? -11.837 -1.416 20.531 1.00 95.06 345 VAL A CA 1
ATOM 2719 C C . VAL A 1 345 ? -10.812 -0.351 20.869 1.00 95.06 345 VAL A C 1
ATOM 2721 O O . VAL A 1 345 ? -11.028 0.832 20.623 1.00 95.06 345 VAL A O 1
ATOM 2724 N N . ALA A 1 346 ? -9.708 -0.777 21.461 1.00 94.94 346 ALA A N 1
ATOM 2725 C CA . ALA A 1 346 ? -8.586 0.070 21.810 1.00 94.94 346 ALA A CA 1
ATOM 2726 C C . ALA A 1 346 ? -7.466 -0.071 20.775 1.00 94.94 346 ALA A C 1
ATOM 2728 O O . ALA A 1 346 ? -7.208 -1.177 20.293 1.00 94.94 346 ALA A O 1
ATOM 2729 N N . VAL A 1 347 ? -6.809 1.044 20.456 1.00 94.75 347 VAL A N 1
ATOM 2730 C CA . VAL A 1 347 ? -5.644 1.090 19.563 1.00 94.75 347 VAL A CA 1
ATOM 2731 C C . VAL A 1 347 ? -4.382 1.314 20.397 1.00 94.75 347 VAL A C 1
ATOM 2733 O O . VAL A 1 347 ? -4.222 2.370 21.011 1.00 94.75 347 VAL A O 1
ATOM 2736 N N . ASP A 1 348 ? -3.517 0.298 20.432 1.00 93.94 348 ASP A N 1
ATOM 2737 C CA . ASP A 1 348 ? -2.198 0.303 21.082 1.00 93.94 348 ASP A CA 1
ATOM 2738 C C . ASP A 1 348 ? -1.111 0.506 20.018 1.00 93.94 348 ASP A C 1
ATOM 2740 O O . ASP A 1 348 ? -0.955 -0.352 19.146 1.00 93.94 348 ASP A O 1
ATOM 2744 N N . GLY A 1 349 ? -0.390 1.629 20.060 1.00 91.88 349 GLY A N 1
ATOM 2745 C CA . GLY A 1 349 ? 0.672 1.951 19.104 1.00 91.88 349 GLY A CA 1
ATOM 2746 C C . GLY A 1 349 ? 0.563 3.350 18.497 1.00 91.88 349 GLY A C 1
ATOM 2747 O O . GLY A 1 349 ? -0.403 4.079 18.706 1.00 91.88 349 GLY A O 1
ATOM 2748 N N . SER A 1 350 ? 1.592 3.728 17.736 1.00 89.25 350 SER A N 1
ATOM 2749 C CA . SER A 1 350 ? 1.709 5.061 17.138 1.00 89.25 350 SER A CA 1
ATOM 2750 C C . SER A 1 350 ? 1.606 4.983 15.621 1.00 89.25 350 SER A C 1
ATOM 2752 O O . SER A 1 350 ? 2.572 4.631 14.934 1.00 89.25 350 SER A O 1
ATOM 2754 N N . THR A 1 351 ? 0.448 5.391 15.094 1.00 89.81 351 THR A N 1
ATOM 2755 C CA . THR A 1 351 ? 0.202 5.463 13.649 1.00 89.81 351 THR A CA 1
ATOM 2756 C C . THR A 1 351 ? 1.281 6.294 12.939 1.00 89.81 351 THR A C 1
ATOM 2758 O O . THR A 1 351 ? 1.781 5.905 11.886 1.00 89.81 351 THR A O 1
ATOM 2761 N N . SER A 1 352 ? 1.725 7.414 13.520 1.00 90.94 352 SER A N 1
ATOM 2762 C CA . SER A 1 352 ? 2.714 8.297 12.883 1.00 90.94 352 SER A CA 1
ATOM 2763 C C . SER A 1 352 ? 4.099 7.655 12.745 1.00 90.94 352 SER A C 1
ATOM 2765 O O . SER A 1 352 ? 4.695 7.721 11.667 1.00 90.94 352 SER A O 1
ATOM 2767 N N . LEU A 1 353 ? 4.602 6.987 13.789 1.00 91.88 353 LEU A N 1
ATOM 2768 C CA . LEU A 1 353 ? 5.878 6.266 13.724 1.00 91.88 353 LEU A CA 1
ATOM 2769 C C . LEU A 1 353 ? 5.798 5.063 12.781 1.00 91.88 353 LEU A C 1
ATOM 2771 O O . LEU A 1 353 ? 6.734 4.825 12.014 1.00 91.88 353 LEU A O 1
ATOM 2775 N N . ALA A 1 354 ? 4.676 4.341 12.786 1.00 94.00 354 ALA A N 1
ATOM 2776 C CA . ALA A 1 354 ? 4.445 3.232 11.868 1.00 94.00 354 ALA A CA 1
ATOM 2777 C C . ALA A 1 354 ? 4.493 3.691 10.397 1.00 94.00 354 ALA A C 1
ATOM 2779 O O . ALA A 1 354 ? 5.120 3.026 9.572 1.00 94.00 354 ALA A O 1
ATOM 2780 N N . LEU A 1 355 ? 3.933 4.864 10.071 1.00 94.94 355 LEU A N 1
ATOM 2781 C CA . LEU A 1 355 ? 4.006 5.449 8.725 1.00 94.94 355 LEU A CA 1
ATOM 2782 C C . LEU A 1 355 ? 5.445 5.799 8.310 1.00 94.94 355 LEU A C 1
ATOM 2784 O O . LEU A 1 355 ? 5.834 5.536 7.172 1.00 94.94 355 LEU A O 1
ATOM 2788 N N . VAL A 1 356 ? 6.259 6.352 9.216 1.00 96.69 356 VAL A N 1
ATOM 2789 C CA . VAL A 1 356 ? 7.681 6.631 8.932 1.00 96.69 356 VAL A CA 1
ATOM 2790 C C . VAL A 1 356 ? 8.442 5.330 8.673 1.00 96.69 356 VAL A C 1
ATOM 2792 O O . VAL A 1 356 ? 9.188 5.225 7.698 1.00 96.69 356 VAL A O 1
ATOM 2795 N N . LEU A 1 357 ? 8.219 4.310 9.504 1.00 96.88 357 LEU A N 1
ATOM 2796 C CA . LEU A 1 357 ? 8.835 2.995 9.335 1.00 96.88 357 LEU A CA 1
ATOM 2797 C C . LEU A 1 357 ? 8.392 2.319 8.030 1.00 96.88 357 LEU A C 1
ATOM 2799 O O . LEU A 1 357 ? 9.231 1.734 7.351 1.00 96.88 357 LEU A O 1
ATOM 2803 N N . ALA A 1 358 ? 7.126 2.458 7.627 1.00 96.88 358 ALA A N 1
ATOM 2804 C CA . ALA A 1 358 ? 6.620 1.961 6.348 1.00 96.88 358 ALA A CA 1
ATOM 2805 C C . ALA A 1 358 ? 7.385 2.550 5.149 1.00 96.88 358 ALA A C 1
ATOM 2807 O O . ALA A 1 358 ? 7.775 1.813 4.241 1.00 96.88 358 ALA A O 1
ATOM 2808 N N . VAL A 1 359 ? 7.657 3.861 5.167 1.00 97.50 359 VAL A N 1
ATOM 2809 C CA . VAL A 1 359 ? 8.454 4.542 4.130 1.00 97.50 359 VAL A CA 1
ATOM 2810 C C . VAL A 1 359 ? 9.895 4.022 4.109 1.00 97.50 359 VAL A C 1
ATOM 2812 O O . VAL A 1 359 ? 10.434 3.736 3.038 1.00 97.50 359 VAL A O 1
ATOM 2815 N N . LEU A 1 360 ? 10.520 3.855 5.279 1.00 97.94 360 LEU A N 1
ATOM 2816 C CA . LEU A 1 360 ? 11.886 3.327 5.382 1.00 97.94 360 LEU A CA 1
ATOM 2817 C C . LEU A 1 360 ? 11.982 1.876 4.888 1.00 97.94 360 LEU A C 1
ATOM 2819 O O . LEU A 1 360 ? 12.921 1.539 4.167 1.00 97.94 360 LEU A O 1
ATOM 2823 N N . ILE A 1 361 ? 10.998 1.031 5.217 1.00 97.69 361 ILE A N 1
ATOM 2824 C CA . ILE A 1 361 ? 10.902 -0.341 4.699 1.00 97.69 361 ILE A CA 1
ATOM 2825 C C . ILE A 1 361 ? 10.808 -0.309 3.174 1.00 97.69 361 ILE A C 1
ATOM 2827 O O . ILE A 1 361 ? 11.578 -0.998 2.504 1.00 97.69 361 ILE A O 1
ATOM 2831 N N . GLY A 1 362 ? 9.918 0.519 2.616 1.00 97.31 362 GLY A N 1
ATOM 2832 C CA . GLY A 1 362 ? 9.789 0.676 1.169 1.00 97.31 362 GLY A CA 1
ATOM 2833 C C . GLY A 1 362 ? 11.101 1.085 0.500 1.00 97.31 362 GLY A C 1
ATOM 2834 O O . GLY A 1 362 ? 11.449 0.547 -0.552 1.00 97.31 362 GLY A O 1
ATOM 2835 N N . PHE A 1 363 ? 11.868 1.983 1.122 1.00 97.31 363 PHE A N 1
ATOM 2836 C CA . PHE A 1 363 ? 13.171 2.415 0.616 1.00 97.31 363 PHE A CA 1
ATOM 2837 C C . PHE A 1 363 ? 14.209 1.284 0.630 1.00 97.31 363 PHE A C 1
ATOM 2839 O O . PHE A 1 363 ? 14.859 1.034 -0.385 1.00 97.31 363 PHE A O 1
ATOM 2846 N N . CYS A 1 364 ? 14.338 0.550 1.740 1.00 96.94 364 CYS A N 1
ATOM 2847 C CA . CYS A 1 364 ? 15.270 -0.578 1.838 1.00 96.94 364 CYS A CA 1
ATOM 2848 C C . CYS A 1 364 ? 14.927 -1.706 0.858 1.00 96.94 364 CYS A C 1
ATOM 2850 O O . CYS A 1 364 ? 15.825 -2.247 0.211 1.00 96.94 364 CYS A O 1
ATOM 2852 N N . VAL A 1 365 ? 13.641 -2.029 0.703 1.00 96.62 365 VAL A N 1
ATOM 2853 C CA . VAL A 1 365 ? 13.176 -3.041 -0.256 1.00 96.62 365 VAL A CA 1
ATOM 2854 C C . VAL A 1 365 ? 13.481 -2.601 -1.682 1.00 96.62 365 VAL A C 1
ATOM 2856 O O . VAL A 1 365 ? 14.023 -3.382 -2.459 1.00 96.62 365 VAL A O 1
ATOM 2859 N N . SER A 1 366 ? 13.215 -1.337 -2.012 1.00 96.56 366 SER A N 1
ATOM 2860 C CA . SER A 1 366 ? 13.522 -0.779 -3.328 1.00 96.56 366 SER A CA 1
ATOM 2861 C C . SER A 1 366 ? 15.004 -0.849 -3.671 1.00 96.56 366 SER A C 1
ATOM 2863 O O . SER A 1 366 ? 15.376 -1.332 -4.745 1.00 96.56 366 SER A O 1
ATOM 2865 N N . LEU A 1 367 ? 15.862 -0.469 -2.727 1.00 94.88 367 LEU A N 1
ATOM 2866 C CA . LEU A 1 367 ? 17.307 -0.599 -2.856 1.00 94.88 367 LEU A CA 1
ATOM 2867 C C . LEU A 1 367 ? 17.741 -2.056 -3.060 1.00 94.88 367 LEU A C 1
ATOM 2869 O O . LEU A 1 367 ? 18.487 -2.339 -3.998 1.00 94.88 367 LEU A O 1
ATOM 2873 N N . ALA A 1 368 ? 17.240 -2.988 -2.243 1.00 95.12 368 ALA A N 1
ATOM 2874 C CA . ALA A 1 368 ? 17.564 -4.409 -2.360 1.00 95.12 368 ALA A CA 1
ATOM 2875 C C . ALA A 1 368 ? 17.174 -4.970 -3.737 1.00 95.12 368 ALA A C 1
ATOM 2877 O O . ALA A 1 368 ? 17.985 -5.615 -4.402 1.00 95.12 368 ALA A O 1
ATOM 2878 N N . MET A 1 369 ? 15.952 -4.681 -4.188 1.00 95.50 369 MET A N 1
ATOM 2879 C CA . MET A 1 369 ? 15.409 -5.158 -5.460 1.00 95.50 369 MET A CA 1
ATOM 2880 C C . MET A 1 369 ? 16.175 -4.600 -6.659 1.00 95.50 369 MET A C 1
ATOM 2882 O O . MET A 1 369 ? 16.542 -5.342 -7.571 1.00 95.50 369 MET A O 1
ATOM 2886 N N . THR A 1 370 ? 16.469 -3.303 -6.631 1.00 94.50 370 THR A N 1
ATOM 2887 C CA . THR A 1 370 ? 17.225 -2.611 -7.680 1.00 94.50 370 THR A CA 1
ATOM 2888 C C . THR A 1 370 ? 18.640 -3.176 -7.787 1.00 94.50 370 THR A C 1
ATOM 2890 O O . THR A 1 370 ? 19.097 -3.519 -8.878 1.00 94.50 370 THR A O 1
ATOM 2893 N N . SER A 1 371 ? 19.332 -3.347 -6.658 1.00 93.00 371 SER A N 1
ATOM 2894 C CA . SER A 1 371 ? 20.685 -3.908 -6.635 1.00 93.00 371 SER A CA 1
ATOM 2895 C C . SER A 1 371 ? 20.726 -5.376 -7.047 1.00 93.00 371 SER A C 1
ATOM 2897 O O . SER A 1 371 ? 21.653 -5.779 -7.755 1.00 93.00 371 SER A O 1
ATOM 2899 N N . LEU A 1 372 ? 19.721 -6.168 -6.668 1.00 93.88 372 LEU A N 1
ATOM 2900 C CA . LEU A 1 372 ? 19.596 -7.559 -7.095 1.00 93.88 372 LEU A CA 1
ATOM 2901 C C . LEU A 1 372 ? 19.403 -7.649 -8.612 1.00 93.88 372 LEU A C 1
ATOM 2903 O O . LEU A 1 372 ? 20.112 -8.410 -9.270 1.00 93.88 372 LEU A O 1
ATOM 2907 N N . LEU A 1 373 ? 18.526 -6.818 -9.181 1.00 94.12 373 LEU A N 1
ATOM 2908 C CA . LEU A 1 373 ? 18.302 -6.769 -10.623 1.00 94.12 373 LEU A CA 1
ATOM 2909 C C . LEU A 1 373 ? 19.563 -6.337 -11.385 1.00 94.12 373 LEU A C 1
ATOM 2911 O O . LEU A 1 373 ? 19.951 -6.998 -12.345 1.00 94.12 373 LEU A O 1
ATOM 2915 N N . VAL A 1 374 ? 20.246 -5.275 -10.946 1.00 91.38 374 VAL A N 1
ATOM 2916 C CA . VAL A 1 374 ? 21.502 -4.821 -11.572 1.00 91.38 374 VAL A CA 1
ATOM 2917 C C . VAL A 1 374 ? 22.576 -5.909 -11.507 1.00 91.38 374 VAL A C 1
ATOM 2919 O O . VAL A 1 374 ? 23.284 -6.138 -12.491 1.00 91.38 374 VAL A O 1
ATOM 2922 N N . THR A 1 375 ? 22.682 -6.613 -10.377 1.00 90.69 375 THR A N 1
ATOM 2923 C CA . THR A 1 375 ? 23.626 -7.729 -10.210 1.00 90.69 375 THR A CA 1
ATOM 2924 C C . THR A 1 375 ? 23.295 -8.872 -11.169 1.00 90.69 375 THR A C 1
ATOM 2926 O O . THR A 1 375 ? 24.190 -9.368 -11.853 1.00 90.69 375 THR A O 1
ATOM 2929 N N . PHE A 1 376 ? 22.017 -9.243 -11.279 1.00 92.38 376 PHE A N 1
ATOM 2930 C CA . PHE A 1 376 ? 21.544 -10.288 -12.187 1.00 92.38 376 PHE A CA 1
ATOM 2931 C C . PHE A 1 376 ? 21.803 -9.943 -13.661 1.00 92.38 376 PHE A C 1
ATOM 2933 O O . PHE A 1 376 ? 22.375 -10.748 -14.396 1.00 92.38 376 PHE A O 1
ATOM 2940 N N . LEU A 1 377 ? 21.460 -8.726 -14.091 1.00 90.38 377 LEU A N 1
ATOM 2941 C CA . LEU A 1 377 ? 21.704 -8.256 -15.459 1.00 90.38 377 LEU A CA 1
ATOM 2942 C C . LEU A 1 377 ? 23.202 -8.218 -15.785 1.00 90.38 377 LEU A C 1
ATOM 2944 O O . LEU A 1 377 ? 23.620 -8.633 -16.865 1.00 90.38 377 LEU A O 1
ATOM 2948 N N . SER A 1 378 ? 24.020 -7.776 -14.827 1.00 87.19 378 SER A N 1
ATOM 2949 C CA . SER A 1 378 ? 25.479 -7.763 -14.961 1.00 87.19 378 SER A CA 1
ATOM 2950 C C . SER A 1 378 ? 26.071 -9.166 -15.076 1.00 87.19 378 SER A C 1
ATOM 2952 O O . SER A 1 378 ? 27.058 -9.347 -15.786 1.00 87.19 378 SER A O 1
ATOM 2954 N N . TYR A 1 379 ? 25.500 -10.145 -14.371 1.00 88.25 379 TYR A N 1
ATOM 2955 C CA . TYR A 1 379 ? 25.903 -11.546 -14.455 1.00 88.25 379 TYR A CA 1
ATOM 2956 C C . TYR A 1 379 ? 25.536 -12.141 -15.820 1.00 88.25 379 TYR A C 1
ATOM 2958 O O . TYR A 1 379 ? 26.418 -12.621 -16.533 1.00 88.25 379 TYR A O 1
ATOM 2966 N N . ARG A 1 380 ? 24.273 -11.996 -16.243 1.00 88.25 380 ARG A N 1
ATOM 2967 C CA . ARG A 1 380 ? 23.774 -12.513 -17.526 1.00 88.25 380 ARG A CA 1
ATOM 2968 C C . ARG A 1 380 ? 24.574 -11.985 -18.719 1.00 88.25 380 ARG A C 1
ATOM 2970 O O . ARG A 1 380 ? 24.906 -12.736 -19.630 1.00 88.25 380 ARG A O 1
ATOM 2977 N N . ALA A 1 381 ? 24.925 -10.701 -18.698 1.00 83.88 381 ALA A N 1
ATOM 2978 C CA . ALA A 1 381 ? 25.696 -10.089 -19.775 1.00 83.88 381 ALA A CA 1
ATOM 2979 C C . ALA A 1 381 ? 27.174 -10.538 -19.829 1.00 83.88 381 ALA A C 1
ATOM 2981 O O . ALA A 1 381 ? 27.844 -10.314 -20.837 1.00 83.88 381 ALA A O 1
ATOM 2982 N N . ARG A 1 382 ? 27.710 -11.156 -18.764 1.00 82.75 382 ARG A N 1
ATOM 2983 C CA . ARG A 1 382 ? 29.026 -11.820 -18.803 1.00 82.75 382 ARG A CA 1
ATOM 2984 C C . ARG A 1 382 ? 28.923 -13.204 -19.425 1.00 82.75 382 ARG A C 1
ATOM 2986 O O . ARG A 1 382 ? 29.759 -13.535 -20.256 1.00 82.75 382 ARG A O 1
ATOM 2993 N N . GLU A 1 383 ? 27.900 -13.979 -19.066 1.00 84.75 383 GLU A N 1
ATOM 2994 C CA . GLU A 1 383 ? 27.693 -15.316 -19.637 1.00 84.75 383 GLU A CA 1
ATOM 2995 C C . GLU A 1 383 ? 27.538 -15.272 -21.158 1.00 84.75 383 GLU A C 1
ATOM 2997 O O . GLU A 1 383 ? 28.190 -16.039 -21.862 1.00 84.75 383 GLU A O 1
ATOM 3002 N N . SER A 1 384 ? 26.769 -14.313 -21.684 1.00 80.31 384 SER A N 1
ATOM 3003 C CA . SER A 1 384 ? 26.561 -14.184 -23.131 1.00 80.31 384 SER A CA 1
ATOM 3004 C C . SER A 1 384 ? 27.842 -13.894 -23.921 1.00 80.31 384 SER A C 1
ATOM 3006 O O . SER A 1 384 ? 27.893 -14.176 -25.111 1.00 80.31 384 SER A O 1
ATOM 3008 N N . LYS A 1 385 ? 28.881 -13.337 -23.282 1.00 77.06 385 LYS A N 1
ATOM 3009 C CA . LYS A 1 385 ? 30.180 -13.071 -23.919 1.00 77.06 385 LYS A CA 1
ATOM 3010 C C . LYS A 1 385 ? 31.114 -14.271 -23.946 1.00 77.06 385 LYS A C 1
ATOM 3012 O O . LYS A 1 385 ? 32.042 -14.263 -24.738 1.00 77.06 385 LYS A O 1
ATOM 3017 N N . HIS A 1 386 ? 30.912 -15.244 -23.063 1.00 78.25 386 HIS A N 1
ATOM 3018 C CA . HIS A 1 386 ? 31.711 -16.470 -23.037 1.00 78.25 386 HIS A CA 1
ATOM 3019 C C . HIS A 1 386 ? 31.140 -17.564 -23.949 1.00 78.25 386 HIS A C 1
ATOM 3021 O O . HIS A 1 386 ? 31.830 -18.541 -24.217 1.00 78.25 386 HIS A O 1
ATOM 3027 N N . ALA A 1 387 ? 29.890 -17.414 -24.396 1.00 75.25 387 ALA A N 1
ATOM 3028 C CA . ALA A 1 387 ? 29.227 -18.345 -25.307 1.00 75.25 387 ALA A CA 1
ATOM 3029 C C . ALA A 1 387 ? 29.502 -18.068 -26.802 1.00 75.25 387 ALA A C 1
ATOM 3031 O O . ALA A 1 387 ? 29.141 -18.895 -27.637 1.00 75.25 387 ALA A O 1
ATOM 3032 N N . LEU A 1 388 ? 30.103 -16.916 -27.124 1.00 61.16 388 LEU A N 1
ATOM 3033 C CA . LEU A 1 388 ? 30.555 -16.502 -28.460 1.00 61.16 388 LEU A CA 1
ATOM 3034 C C . LEU A 1 388 ? 32.075 -16.634 -28.538 1.00 61.16 388 LEU A C 1
ATOM 3036 O O . LEU A 1 388 ? 32.563 -17.037 -29.615 1.00 61.16 388 LEU A O 1
#

Sequence (388 aa):
MSGIRVTSYQGVDPRRFIAGFLAGISIVLFLLLIFALLVFTGGFWETLRDVSFQIRSGHSFWSLLLQSLKQTLLSFPSYLWSARNGFFVMGILGIILAFIDETGNRLRLLWAENLGLVVLVAILSFSTTTGAFIWQEKAVERLANNPGLFYDLRSLLVSNTTWLFMAILTSLAFSYLIWISWIWWQDFWCRVFGTHRPTGETNTATSFDTSTYSRGNSSSKIGIAFVLLAAIATVALLKAYSYHSSKLITSELWITKDSPRGEVLFSFKQDPEFVVASNVAGRGNVNFDVLTKNQNSIIQNNTMKLSESPNSYSSVKLPLQGNAPGDFLVKASLISGEGGLIRFVAVDGSTSLALVLAVLIGFCVSLAMTSLLVTFLSYRARESKHAL

Radius of gyration: 30.1 Å; chains: 1; bounding box: 94×35×79 Å

Organism: Thermobaculum terrenum (strain ATCC BAA-798 / CCMEE 7001 / YNP1) (NCBI:txid525904)

Foldseek 3Di:
DDDPPPPPPPPDDVLLLVLLLVLLLVVLVVVVVVVCVVCCVVVVVVLVVVLVVCVVVVDDSVVSVVVVVVVVVVCVVVVVVVCPVSSVVSSVLSSVLSVQCVVLVVDPALCSNCSSLLVLLLVQLLCLLLVLLLVLLVLLVVCQVCVVCVVVCVVVPDDNVVSNVVSNVVSNVCSVVSVVSSVVSSCVSCVVVVHDDPDPPDPPDPPDPCVVVVCVVVLLVVLVVLLVVLVVQLVVLSVVLVVFGKDKDKDKDFAFPVRQKDKDKDAAPAQWFKKKKKFQAFAAKKKKFKDAPVPRDTPDIDMWGADHDNVDMIMDIGGRGPDGGGMMMIMMGGPDGGTGMMMMIIIHHDSVVSSVSSSVSSNSSSSSSSSVVVSVSSVVSVVVVVVD

pLDDT: mean 86.89, std 12.52, range [42.16, 98.0]

Secondary structure (DSSP, 8-state):
-------------HHHHHHHHHHHHHHHHHHHHHHHHHHHHHHHHHHHHHHHHHHTTT--HHHHHHHHHHHHHHHHHHHHHHHHHHHHHHHHHHHHHHHHHHHHHHS--TTGGGHHHHHHHHHHHHHHHHHHHHHHHHHHHHHHH-GGGHHHHGGG---HHHHHHHHHHHHHHHHHHHHHHHHHHHHHHHHHTT---------------GGGTTTHHHHHHHHHHHHHHHHHHHHHHHHHHHHHS-EEEEEEEEEESSS-EEEEEEE-SS-EEEEEEEEEEEEEEEEEEEEETTT--EEEEEEEEEPSSTT---EEEEE-TTSPSSEEEEEEEEEEEEEEEEEEEEEES-HHHHHHHHHHHHHHHHHHHHHHHHHHHHHHHHHHHH--